Protein AF-A0A182VBR8-F1 (afdb_monomer_lite)

Foldseek 3Di:
DPPVVVLVVCVVVVVVVVVPDDDDDDDDDDDDVLVLLVVVCCVPNVDDPPPDPVSVDPVCPVVSVVVSPDDPVNDCDPVNVVVVVVCVVVVNDDDPVVVVVVVVVVCVVPPCPVPDDVVNVVVVVVVVVVVVVVVVVVVVVVVVVVVVVVVVVVVVVVVVVVVVVVVVVVVVVVVVVVVVVVVVVVVVVVVVVVVVVVVVVVPPPPPDPPDLVPDDPVVSVVVVVVVVVVVVVVCVVVPVPPDPDDDDDDVVPVVVVVVVVVVVVVVVVVVVVVVVVVVVVVVVVVVVVCVVCVPDDPDDDDPVVVVVVVVVVVVVVVVVVVVVVVVVVVVVVVVVVVVVVVVVVVVVVVVVVVVVVVVVVVVVVVVVVVVVVVVVVVVVVVVVVVVVVVVVVVVVPPCVVVVVVVVVVVVVVVVVVVVVVVVVVVVVLVVVVVVVVVVLVVVVVVPPDDDDDDCVVVSVVVNVVVVVVSVVVVVVD

Sequence (477 aa):
LNQTAVERFWRCTVLLFCTAFNSDSVKSYKMEESSKVLETLKKIGGIDVRHLWIIHDETFREFFDWFTKIDDDNLVTDMLLKNYQELDRNGTVLNDALLEEQLHALNHEFSGILEHTDRDVEALEQQLEQLVEVEEKYEKLLNGAKKTDLALTKELSELERSVRDQEYVLEKVATNSVEMARQLEESQQATQQQISDLQHCYYQRQNPPLFIYQMPIEQFDAKCDQFLKYLELYVKKHFTVKRLDNSKSTDDGDNQQVIDELEGIKMRLDEEELKLLEAKREYAGVMKLVERLQGHSWMPLKVSALKKQCLELRAANEQDLLRMDLLKHELDTLIRQVNELKIESVLYENNRVKLNRAVSRLEYIQRLDASISRELMNAELLWVLMQLDLEKIRDRFDNADEMNGESKRCFRRIDTMRQIERNGALEEAYGDYLAQLYALSAAQDSSAEQRPGEESIRGMKVSLQHFSGLLKRLSQQ

Organism: Anopheles merus (NCBI:txid30066)

Radius of gyration: 90.0 Å; chains: 1; bounding box: 151×119×270 Å

InterPro domains:
  IPR032733 HAUS augmin-like complex subunit 3, N-terminal [PF14932] (53-281)

Secondary structure (DSSP, 8-state):
--HHHHHHHHHHHHHHHTTS-----------SHHHHHHHHHHHHH---GGG-GGGG-GGGHHHHHHHTT--GGGS--HHHHHHHHHHHHTT-S--HHHH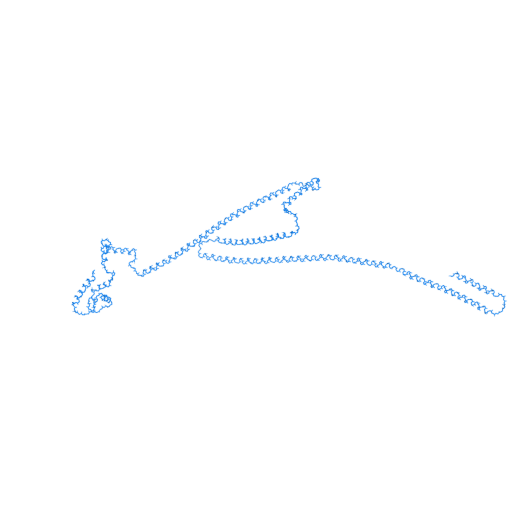HHHHHHHHHHSTTSSS--HHHHHHHHHHHHHHHHHHHHHHHHHHHHHHHHHHHHHHHHHHHHHHHHHHHHHHHHHHHHHHHHHHHHHHHHHHHHHHHHHHHHHHS-----S-GGGS-HHHHHHHHHHHHHHHHHHHHHHS------S--S-HHHHHHHHHHHHHHHHHHHHHHHHHHHHHHHHHHHHHHHHHHHHT-------HHHHHHHHHHHHHHHHHHHHHHHHHHHHHHHHHHHHHHHHHHHHHHHHHHHHHHHHHHHHHHHHHHHHHHHHHHHHHHHHHHHHHHHHHHHHHH--THHHHHHHHHHHHHHHHHHHHHHHHHHHHHHHHHHHHHHHHHHHHHHT---S--SSTHHHHHHHHHHHHHHHHHHHT--

Structure (mmCIF, N/CA/C/O backbone):
data_AF-A0A182VBR8-F1
#
_entry.id   AF-A0A182VBR8-F1
#
loop_
_atom_site.group_PDB
_atom_site.id
_atom_site.type_symbol
_atom_site.label_atom_id
_atom_site.label_alt_id
_atom_site.label_comp_id
_atom_site.label_asym_id
_atom_site.label_entity_id
_atom_site.label_seq_id
_atom_site.pdbx_PDB_ins_code
_atom_site.Cartn_x
_atom_site.Cartn_y
_atom_site.Cartn_z
_atom_site.occupancy
_atom_site.B_iso_or_equiv
_atom_site.auth_seq_id
_atom_site.auth_comp_id
_atom_site.auth_asym_id
_atom_site.auth_atom_id
_atom_site.pdbx_PDB_model_num
ATOM 1 N N . LEU A 1 1 ? -34.792 -31.269 105.518 1.00 43.78 1 LEU A N 1
ATOM 2 C CA . LEU A 1 1 ? -34.987 -32.341 106.538 1.00 43.78 1 LEU A CA 1
ATOM 3 C C . LEU A 1 1 ? -33.765 -33.255 106.500 1.00 43.78 1 LEU A C 1
ATOM 5 O O . LEU A 1 1 ? -33.497 -33.809 105.446 1.00 43.78 1 LEU A O 1
ATOM 9 N N . ASN A 1 2 ? -33.005 -33.384 107.598 1.00 36.84 2 ASN A N 1
ATOM 10 C CA . ASN A 1 2 ? -31.802 -34.232 107.647 1.00 36.84 2 ASN A CA 1
ATOM 11 C C . ASN A 1 2 ? -32.118 -35.661 107.167 1.00 36.84 2 ASN A C 1
ATOM 13 O O . ASN A 1 2 ? -32.970 -36.328 107.755 1.00 36.84 2 ASN A O 1
ATOM 17 N N . GLN A 1 3 ? -31.410 -36.133 106.137 1.00 42.81 3 GLN A N 1
ATOM 18 C CA . GLN A 1 3 ? -31.583 -37.453 105.506 1.00 42.81 3 GLN A CA 1
ATOM 19 C C . GLN A 1 3 ? -31.549 -38.594 106.545 1.00 42.81 3 GLN A C 1
ATOM 21 O O . GLN A 1 3 ? -32.375 -39.503 106.530 1.00 42.81 3 GLN A O 1
ATOM 26 N N . THR A 1 4 ? -30.699 -38.454 107.564 1.00 47.97 4 THR A N 1
ATOM 27 C CA . THR A 1 4 ? -30.569 -39.382 108.699 1.00 47.97 4 THR A CA 1
ATOM 28 C C . THR A 1 4 ? -31.751 -39.371 109.675 1.00 47.97 4 THR A C 1
ATOM 30 O O . THR A 1 4 ? -31.989 -40.367 110.360 1.00 47.97 4 THR A O 1
ATOM 33 N N . ALA A 1 5 ? -32.504 -38.273 109.766 1.00 44.56 5 ALA A N 1
ATOM 34 C CA . ALA A 1 5 ? -33.707 -38.190 110.596 1.00 44.56 5 ALA A CA 1
ATOM 35 C C . ALA A 1 5 ? -34.912 -38.831 109.893 1.00 44.56 5 ALA A C 1
ATOM 37 O O . ALA A 1 5 ? -35.689 -39.532 110.540 1.00 44.56 5 ALA A O 1
ATOM 38 N N . VAL A 1 6 ? -35.021 -38.657 108.572 1.00 49.00 6 VAL A N 1
ATOM 39 C CA . VAL A 1 6 ? -36.077 -39.271 107.752 1.00 49.00 6 VAL A CA 1
ATOM 40 C C . VAL A 1 6 ? -35.871 -40.784 107.644 1.00 49.00 6 VAL A C 1
ATOM 42 O O . VAL A 1 6 ? -36.819 -41.529 107.873 1.00 49.00 6 VAL A O 1
ATOM 45 N N . GLU A 1 7 ? -34.637 -41.258 107.431 1.00 47.22 7 GLU A N 1
ATOM 46 C CA . GLU A 1 7 ? -34.319 -42.696 107.441 1.00 47.22 7 GLU A CA 1
ATOM 47 C C . GLU A 1 7 ? -34.615 -43.365 108.790 1.00 47.22 7 GLU A C 1
ATOM 49 O O . GLU A 1 7 ? -35.136 -44.482 108.835 1.00 47.22 7 GLU A O 1
ATOM 54 N N . ARG A 1 8 ? -34.302 -42.698 109.911 1.00 48.69 8 ARG A N 1
ATOM 55 C CA . ARG A 1 8 ? -34.595 -43.228 111.255 1.00 48.69 8 ARG A CA 1
ATOM 56 C C . ARG A 1 8 ? -36.089 -43.237 111.554 1.00 48.69 8 ARG A C 1
ATOM 58 O O . ARG A 1 8 ? -36.576 -44.212 112.123 1.00 48.69 8 ARG A O 1
ATOM 65 N N . PHE A 1 9 ? -36.812 -42.192 111.154 1.00 49.38 9 PHE A N 1
ATOM 66 C CA . PHE A 1 9 ? -38.264 -42.129 111.298 1.00 49.38 9 PHE A CA 1
ATOM 67 C C . PHE A 1 9 ? -38.941 -43.229 110.469 1.00 49.38 9 PHE A C 1
ATOM 69 O O . PHE A 1 9 ? -39.766 -43.970 110.998 1.00 49.38 9 PHE A O 1
ATOM 76 N N . TRP A 1 10 ? -38.527 -43.431 109.215 1.00 53.09 10 TRP A N 1
ATOM 77 C CA . TRP A 1 10 ? -39.068 -44.491 108.361 1.00 53.09 10 TRP A CA 1
ATOM 78 C C . TRP A 1 10 ? -38.715 -45.902 108.845 1.00 53.09 10 TRP A C 1
ATOM 80 O O . TRP A 1 10 ? -39.605 -46.748 108.901 1.00 53.09 10 TRP A O 1
ATOM 90 N N . ARG A 1 11 ? -37.476 -46.166 109.293 1.00 52.91 11 ARG A N 1
ATOM 91 C CA . ARG A 1 11 ? -37.121 -47.478 109.872 1.00 52.91 11 ARG A CA 1
ATOM 92 C C . ARG A 1 11 ? -37.975 -47.821 111.090 1.00 52.91 11 ARG A C 1
ATOM 94 O O . ARG A 1 11 ? -38.463 -48.943 111.172 1.00 52.91 11 ARG A O 1
ATOM 101 N N . CYS A 1 12 ? -38.195 -46.875 112.003 1.00 45.00 12 CYS A N 1
ATOM 102 C CA . CYS A 1 12 ? -39.027 -47.115 113.184 1.00 45.00 12 CYS A CA 1
ATOM 103 C C . CYS A 1 12 ? -40.513 -47.286 112.831 1.00 45.00 12 CYS A C 1
ATOM 105 O O . CYS A 1 12 ? -41.178 -48.143 113.408 1.00 45.00 12 CYS A O 1
ATOM 107 N N . THR A 1 13 ? -41.028 -46.515 111.870 1.00 49.72 13 THR A N 1
ATOM 108 C CA . THR A 1 13 ? -42.465 -46.497 111.543 1.00 49.72 13 THR A CA 1
ATOM 109 C C . THR A 1 13 ? -42.870 -47.696 110.681 1.00 49.72 13 THR A C 1
ATOM 111 O O . THR A 1 13 ? -43.905 -48.308 110.929 1.00 49.72 13 THR A O 1
ATOM 114 N N . VAL A 1 14 ? -42.019 -48.116 109.737 1.00 51.00 14 VAL A N 1
ATOM 115 C CA . VAL A 1 14 ? -42.256 -49.313 108.908 1.00 51.00 14 VAL A CA 1
ATOM 116 C C . VAL A 1 14 ? -42.095 -50.602 109.704 1.00 51.00 14 VAL A C 1
ATOM 118 O O . VAL A 1 14 ? -42.903 -51.509 109.542 1.00 51.00 14 VAL A O 1
ATOM 121 N N . LEU A 1 15 ? -41.115 -50.693 110.613 1.00 47.09 15 LEU A N 1
ATOM 122 C CA . LEU A 1 15 ? -40.978 -51.875 111.477 1.00 47.09 15 LEU A CA 1
ATOM 123 C C . LEU A 1 15 ? -42.168 -52.037 112.439 1.00 47.09 15 LEU A C 1
ATOM 125 O O . LEU A 1 15 ? -42.588 -53.166 112.696 1.00 47.09 15 LEU A O 1
ATOM 129 N N . LEU A 1 16 ? -42.743 -50.932 112.931 1.00 43.53 16 LEU A N 1
ATOM 130 C CA . LEU A 1 16 ? -43.951 -50.960 113.764 1.00 43.53 16 LEU A CA 1
ATOM 131 C C . LEU A 1 16 ? -45.199 -51.384 112.975 1.00 43.53 16 LEU A C 1
ATOM 133 O O . LEU A 1 16 ? -46.015 -52.132 113.504 1.00 43.53 16 LEU A O 1
ATOM 137 N N . PHE A 1 17 ? -45.329 -50.977 111.709 1.00 42.78 17 PHE A N 1
ATOM 138 C CA . PHE A 1 17 ? -46.476 -51.350 110.874 1.00 42.78 17 PHE A CA 1
ATOM 139 C C . PHE A 1 17 ? -46.387 -52.769 110.292 1.00 42.78 17 PHE A C 1
ATOM 141 O O . PHE A 1 17 ? -47.413 -53.425 110.155 1.00 42.78 17 PHE A O 1
ATOM 148 N N . CYS A 1 18 ? -45.187 -53.293 110.019 1.00 41.94 18 CYS A N 1
ATOM 149 C CA . CYS A 1 18 ? -45.008 -54.643 109.464 1.00 41.94 18 CYS A CA 1
ATOM 150 C C . CYS A 1 18 ? -45.258 -55.791 110.466 1.00 41.94 18 CYS A C 1
ATOM 152 O O . CYS A 1 18 ? -45.319 -56.945 110.053 1.00 41.94 18 CYS A O 1
ATOM 154 N N . THR A 1 19 ? -45.385 -55.515 111.772 1.00 42.78 19 THR A N 1
ATOM 155 C CA . THR A 1 19 ? -45.652 -56.551 112.797 1.00 42.78 19 THR A CA 1
ATOM 156 C C . THR A 1 19 ? -47.131 -56.692 113.168 1.00 42.78 19 THR A C 1
ATOM 158 O O . THR A 1 19 ? -47.499 -57.649 113.851 1.00 42.78 19 THR A O 1
ATOM 161 N N . ALA A 1 20 ? -47.995 -55.796 112.688 1.00 37.91 20 ALA A N 1
ATOM 162 C CA . ALA A 1 20 ? -49.435 -55.879 112.880 1.00 37.91 20 ALA A CA 1
ATOM 163 C C . ALA A 1 20 ? -50.097 -56.387 111.590 1.00 37.91 20 ALA A C 1
ATOM 165 O O . ALA A 1 20 ? -49.935 -55.782 110.539 1.00 37.91 20 ALA A O 1
ATOM 166 N N . PHE A 1 21 ? -50.875 -57.466 111.706 1.00 38.47 21 PHE A N 1
ATOM 167 C CA . PHE A 1 21 ? -51.677 -58.115 110.656 1.00 38.47 21 PHE A CA 1
ATOM 168 C C . PHE A 1 21 ? -50.953 -59.095 109.718 1.00 38.47 21 PHE A C 1
ATOM 170 O O . PHE A 1 21 ? -50.686 -58.836 108.551 1.00 38.47 21 PHE A O 1
ATOM 177 N N . ASN A 1 22 ? -50.779 -60.316 110.232 1.00 34.44 22 ASN A N 1
ATOM 178 C CA . ASN A 1 22 ? -50.854 -61.533 109.424 1.00 34.44 22 ASN A CA 1
ATOM 179 C C . ASN A 1 22 ? -52.336 -61.899 109.232 1.00 34.44 22 ASN A C 1
ATOM 181 O O . ASN A 1 22 ? -52.982 -62.295 110.201 1.00 34.44 22 ASN A O 1
ATOM 185 N N . SER A 1 23 ? -52.883 -61.781 108.022 1.00 30.36 23 SER A N 1
ATOM 186 C CA . SER A 1 23 ? -53.766 -62.803 107.425 1.00 30.36 23 SER A CA 1
ATOM 187 C C . SER A 1 23 ? -54.314 -62.378 106.059 1.00 30.36 23 SER A C 1
ATOM 189 O O . SER A 1 23 ? -54.875 -61.303 105.890 1.00 30.36 23 SER A O 1
ATOM 191 N N . ASP A 1 24 ? -54.180 -63.335 105.147 1.00 29.06 24 ASP A N 1
ATOM 192 C CA . ASP A 1 24 ? -55.030 -63.653 104.007 1.00 29.06 24 ASP A CA 1
ATOM 193 C C . ASP A 1 24 ? -55.019 -62.821 102.714 1.00 29.06 24 ASP A C 1
ATOM 195 O O . ASP A 1 24 ? -54.746 -61.632 102.623 1.00 29.06 24 ASP A O 1
ATOM 199 N N . SER A 1 25 ? -55.228 -63.611 101.665 1.00 33.25 25 SER A N 1
ATOM 200 C CA . SER A 1 25 ? -54.757 -63.512 100.285 1.00 33.25 25 SER A CA 1
ATOM 201 C C . SER A 1 25 ? -55.745 -62.862 99.308 1.00 33.25 25 SER A C 1
ATOM 203 O O . SER A 1 25 ? -56.926 -62.779 99.633 1.00 33.25 25 SER A O 1
ATOM 205 N N . VAL A 1 26 ? -55.272 -62.658 98.054 1.00 32.94 26 VAL A N 1
ATOM 206 C CA . VAL A 1 26 ? -56.006 -62.476 96.760 1.00 32.94 26 VAL A CA 1
ATOM 207 C C . VAL A 1 26 ? -56.045 -60.997 96.292 1.00 32.94 26 VAL A C 1
ATOM 209 O O . VAL A 1 26 ? -56.401 -60.144 97.081 1.00 32.94 26 VAL A O 1
ATOM 212 N N . LYS A 1 27 ? -55.726 -60.556 95.054 1.00 31.98 27 LYS A N 1
ATOM 213 C CA . LYS A 1 27 ? -55.495 -61.151 93.711 1.00 31.98 27 LYS A CA 1
ATOM 214 C C . LYS A 1 27 ? -54.604 -60.211 92.864 1.00 31.98 27 LYS A C 1
ATOM 216 O O . LYS A 1 27 ? -54.658 -58.999 93.014 1.00 31.98 27 LYS A O 1
ATOM 221 N N . SER A 1 28 ? -53.862 -60.799 91.926 1.00 38.50 28 SER A N 1
ATOM 222 C CA . SER A 1 28 ? -52.978 -60.160 90.936 1.00 38.50 28 SER A CA 1
ATOM 223 C C . SER A 1 28 ? -53.739 -59.483 89.788 1.00 38.50 28 SER A C 1
ATOM 225 O O . SER A 1 28 ? -54.545 -60.165 89.161 1.00 38.50 28 SER A O 1
ATOM 227 N N . TYR A 1 29 ? -53.441 -58.206 89.491 1.00 33.88 29 TYR A N 1
ATOM 228 C CA . TYR A 1 29 ? -53.506 -57.588 88.151 1.00 33.88 29 TYR A CA 1
ATOM 229 C C . TYR A 1 29 ? -52.626 -56.314 88.066 1.00 33.88 29 TYR A C 1
ATOM 231 O O . TYR A 1 29 ? -52.591 -55.525 89.004 1.00 33.88 29 TYR A O 1
ATOM 239 N N . LYS A 1 30 ? -51.989 -56.120 86.893 1.00 35.75 30 LYS A N 1
ATOM 240 C CA . LYS A 1 30 ? -51.108 -55.015 86.416 1.00 35.75 30 LYS A CA 1
ATOM 241 C C . LYS A 1 30 ? -49.667 -54.987 86.966 1.00 35.75 30 LYS A C 1
ATOM 243 O O . LYS A 1 30 ? -49.408 -54.442 88.029 1.00 35.75 30 LYS A O 1
ATOM 248 N N . MET A 1 31 ? -48.722 -55.538 86.190 1.00 39.28 31 MET A N 1
ATOM 249 C CA . MET A 1 31 ? -47.345 -55.843 86.621 1.00 39.28 31 MET A CA 1
ATOM 250 C C . MET A 1 31 ? -46.215 -55.049 85.916 1.00 39.28 31 MET A C 1
ATOM 252 O O . MET A 1 31 ? -45.052 -55.357 86.149 1.00 39.28 31 MET A O 1
ATOM 256 N N . GLU A 1 32 ? -46.501 -54.038 85.083 1.00 43.09 32 GLU A N 1
ATOM 257 C CA . GLU A 1 32 ? -45.444 -53.287 84.358 1.00 43.09 32 GLU A CA 1
ATOM 258 C C . GLU A 1 32 ? -45.068 -51.937 84.998 1.00 43.09 32 GLU A C 1
ATOM 260 O O . GLU A 1 32 ? -43.883 -51.669 85.189 1.00 43.09 32 GLU A O 1
ATOM 265 N N . GLU A 1 33 ? -46.028 -51.112 85.432 1.00 43.72 33 GLU A N 1
ATOM 266 C CA . GLU A 1 33 ? -45.730 -49.837 86.124 1.00 43.72 33 GLU A CA 1
ATOM 267 C C . GLU A 1 33 ? -45.175 -50.050 87.539 1.00 43.72 33 GLU A C 1
ATOM 269 O O . GLU A 1 33 ? -44.292 -49.318 87.989 1.00 43.72 33 GLU A O 1
ATOM 274 N N . SER A 1 34 ? -45.604 -51.122 88.218 1.00 49.78 34 SER A N 1
ATOM 275 C CA . SER A 1 34 ? -45.108 -51.448 89.557 1.00 49.78 34 SER A CA 1
ATOM 276 C C . SER A 1 34 ? -43.624 -51.820 89.551 1.00 49.78 34 SER A C 1
ATOM 278 O O . SER A 1 34 ? -42.972 -51.681 90.578 1.00 49.78 34 SER A O 1
ATOM 280 N N . SER A 1 35 ? -43.065 -52.268 88.417 1.00 49.75 35 SER A N 1
ATOM 281 C CA . SER A 1 35 ? -41.669 -52.712 88.320 1.00 49.75 35 SER A CA 1
ATOM 282 C C . SER A 1 35 ? -40.670 -51.569 88.519 1.00 49.75 35 SER A C 1
ATOM 284 O O . SER A 1 35 ? -39.648 -51.770 89.172 1.00 49.75 35 SER A O 1
ATOM 286 N N . LYS A 1 36 ? -40.962 -50.365 88.003 1.00 54.62 36 LYS A N 1
ATOM 287 C CA . LYS A 1 36 ? -40.077 -49.195 88.164 1.00 54.62 36 LYS A CA 1
ATOM 288 C C . LYS A 1 36 ? -40.075 -48.689 89.604 1.00 54.62 36 LYS A C 1
ATOM 290 O O . LYS A 1 36 ? -39.008 -48.462 90.160 1.00 54.62 36 LYS A O 1
ATOM 295 N N . VAL A 1 37 ? -41.259 -48.612 90.217 1.00 53.00 37 VAL A N 1
ATOM 296 C CA . VAL A 1 37 ? -41.452 -48.258 91.636 1.00 53.00 37 VAL A CA 1
ATOM 297 C C . VAL A 1 37 ? -40.771 -49.280 92.561 1.00 53.00 37 VAL A C 1
ATOM 299 O O . VAL A 1 37 ? -40.139 -48.918 93.555 1.00 53.00 37 VAL A O 1
ATOM 302 N N . LEU A 1 38 ? -40.844 -50.572 92.213 1.00 54.44 38 LEU A N 1
ATOM 303 C CA . LEU A 1 38 ? -40.177 -51.657 92.938 1.00 54.44 38 LEU A CA 1
ATOM 304 C C . LEU A 1 38 ? -38.646 -51.554 92.878 1.00 54.44 38 LEU A C 1
ATOM 306 O O . LEU A 1 38 ? -37.994 -51.849 93.879 1.00 54.44 38 LEU A O 1
ATOM 310 N N . GLU A 1 39 ? -38.059 -51.145 91.750 1.00 55.59 39 GLU A N 1
ATOM 311 C CA . GLU A 1 39 ? -36.604 -50.990 91.622 1.00 55.59 39 GLU A CA 1
ATOM 312 C C . GLU A 1 39 ? -36.054 -49.784 92.395 1.00 55.59 39 GLU A C 1
ATOM 314 O O . GLU A 1 39 ? -35.004 -49.905 93.037 1.00 55.59 39 GLU A O 1
ATOM 319 N N . THR A 1 40 ? -36.757 -48.646 92.401 1.00 53.88 40 THR A N 1
ATOM 320 C CA . THR A 1 40 ? -36.364 -47.460 93.185 1.00 53.88 40 THR A CA 1
ATOM 321 C C . THR A 1 40 ? -36.460 -47.708 94.692 1.00 53.88 40 THR A C 1
ATOM 323 O O . THR A 1 40 ? -35.516 -47.395 95.418 1.00 53.88 40 THR A O 1
ATOM 326 N N . LEU A 1 41 ? -37.517 -48.371 95.178 1.00 53.25 41 LEU A N 1
ATOM 327 C CA . LEU A 1 41 ? -37.637 -48.764 96.594 1.00 53.25 41 LEU A CA 1
ATOM 328 C C . LEU A 1 41 ? -36.540 -49.746 97.036 1.00 53.25 41 LEU A C 1
ATOM 330 O O . LEU A 1 41 ? -36.023 -49.652 98.154 1.00 53.25 41 LEU A O 1
ATOM 334 N N . LYS A 1 42 ? -36.136 -50.662 96.147 1.00 55.62 42 LYS A N 1
ATOM 335 C CA . LYS A 1 42 ? -35.041 -51.609 96.405 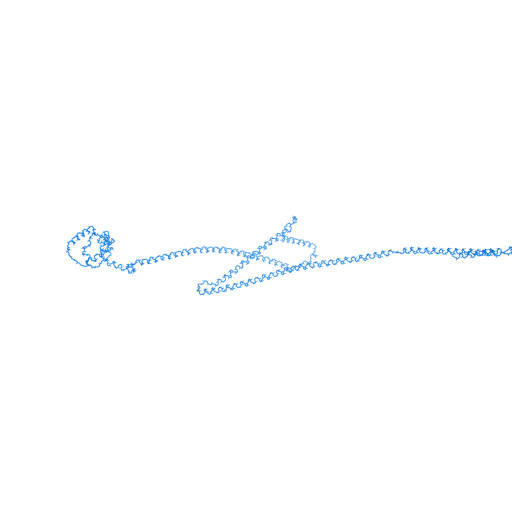1.00 55.62 42 LYS A CA 1
ATOM 336 C C . LYS A 1 42 ? -33.684 -50.907 96.504 1.00 55.62 42 LYS A C 1
ATOM 338 O O . LYS A 1 42 ? -32.876 -51.295 97.345 1.00 55.62 42 LYS A O 1
ATOM 343 N N . LYS A 1 43 ? -33.453 -49.874 95.679 1.00 54.09 43 LYS A N 1
ATOM 344 C CA . LYS A 1 43 ? -32.227 -49.056 95.688 1.00 54.09 43 LYS A CA 1
ATOM 345 C C . LYS A 1 43 ? -32.091 -48.185 96.940 1.00 54.09 43 LYS A C 1
ATOM 347 O O . LYS A 1 43 ? -30.975 -48.021 97.417 1.00 54.09 43 LYS A O 1
ATOM 352 N N . ILE A 1 44 ? -33.193 -47.655 97.472 1.00 49.62 44 ILE A N 1
ATOM 353 C CA . ILE A 1 44 ? -33.160 -46.680 98.577 1.00 49.62 44 ILE A CA 1
ATOM 354 C C . ILE A 1 44 ? -33.207 -47.359 99.960 1.00 49.62 44 ILE A C 1
ATOM 356 O O . ILE A 1 44 ? -32.593 -46.865 100.900 1.00 49.62 44 ILE A O 1
ATOM 360 N N . GLY A 1 45 ? -33.905 -48.494 100.115 1.00 52.22 45 GLY A N 1
ATOM 361 C CA . GLY A 1 45 ? -34.226 -49.033 101.448 1.00 52.22 45 GLY A CA 1
ATOM 362 C C . GLY A 1 45 ? -33.644 -50.397 101.835 1.00 52.22 45 GLY A C 1
ATOM 363 O O . GLY A 1 45 ? -33.633 -50.716 103.023 1.00 52.22 45 GLY A O 1
ATOM 364 N N . GLY A 1 46 ? -33.194 -51.235 100.892 1.00 45.28 46 GLY A N 1
ATOM 365 C CA . GLY A 1 46 ? -32.773 -52.615 101.201 1.00 45.28 46 GLY A CA 1
ATOM 366 C C . GLY A 1 46 ? -33.875 -53.496 101.826 1.00 45.28 46 GLY A C 1
ATOM 367 O O . GLY A 1 46 ? -33.568 -54.442 102.548 1.00 45.28 46 GLY A O 1
ATOM 368 N N . ILE A 1 47 ? -35.152 -53.175 101.591 1.00 54.41 47 ILE A N 1
ATOM 369 C CA . ILE A 1 47 ? -36.318 -53.863 102.170 1.00 54.41 47 ILE A CA 1
ATOM 370 C C . ILE A 1 47 ? -36.771 -54.993 101.227 1.00 54.41 47 ILE A C 1
ATOM 372 O O . ILE A 1 47 ? -36.870 -54.790 100.017 1.00 54.41 47 ILE A O 1
ATOM 376 N N . ASP A 1 48 ? -37.043 -56.189 101.765 1.00 48.22 48 ASP A N 1
ATOM 377 C CA . ASP A 1 48 ? -37.497 -57.354 100.991 1.00 48.22 48 ASP A CA 1
ATOM 378 C C . ASP A 1 48 ? -39.000 -57.244 100.668 1.00 48.22 48 ASP A C 1
ATOM 380 O O . ASP A 1 48 ? -39.868 -57.325 101.538 1.00 48.22 48 ASP A O 1
ATOM 384 N N . VAL A 1 49 ? -39.311 -57.008 99.392 1.00 52.56 49 VAL A N 1
ATOM 385 C CA . VAL A 1 49 ? -40.597 -56.450 98.926 1.00 52.56 49 VAL A CA 1
ATOM 386 C C . VAL A 1 49 ? -41.696 -57.512 98.733 1.00 52.56 49 VAL A C 1
ATOM 388 O O . VAL A 1 49 ? -42.756 -57.232 98.186 1.00 52.56 49 VAL A O 1
ATOM 391 N N . ARG A 1 50 ? -41.491 -58.757 99.181 1.00 51.59 50 ARG A N 1
ATOM 392 C CA . ARG A 1 50 ? -42.442 -59.863 98.927 1.00 51.59 50 ARG A CA 1
ATOM 393 C C . ARG A 1 50 ? -43.702 -59.854 99.807 1.00 51.59 50 ARG A C 1
ATOM 395 O O . ARG A 1 50 ? -44.617 -60.613 99.518 1.00 51.59 50 ARG A O 1
ATOM 402 N N . HIS A 1 51 ? -43.765 -59.010 100.842 1.00 48.22 51 HIS A N 1
ATOM 403 C CA . HIS A 1 51 ? -44.874 -58.989 101.816 1.00 48.22 51 HIS A CA 1
ATOM 404 C C . HIS A 1 51 ? -45.484 -57.592 102.056 1.00 48.22 51 HIS A C 1
ATOM 406 O O . HIS A 1 51 ? -46.240 -57.403 103.005 1.00 48.22 51 HIS A O 1
ATOM 412 N N . LEU A 1 52 ? -45.175 -56.593 101.221 1.00 56.66 52 LEU A N 1
ATOM 413 C CA . LEU A 1 52 ? -45.699 -55.231 101.384 1.00 56.66 52 LEU A CA 1
ATOM 414 C C . LEU A 1 52 ? -47.045 -55.068 100.665 1.00 56.66 52 LEU A C 1
ATOM 416 O O . LEU A 1 52 ? -47.100 -54.756 99.479 1.00 56.66 52 LEU A O 1
ATOM 420 N N . TRP A 1 53 ? -48.137 -55.241 101.413 1.00 55.03 53 TRP A N 1
ATOM 421 C CA . TRP A 1 53 ? -49.513 -55.020 100.941 1.00 55.03 53 TRP A CA 1
ATOM 422 C C . TRP A 1 53 ? -49.777 -53.586 100.436 1.00 55.03 53 TRP A C 1
ATOM 424 O O . TRP A 1 53 ? -50.606 -53.389 99.554 1.00 55.03 53 TRP A O 1
ATOM 434 N N . ILE A 1 54 ? -49.005 -52.606 100.922 1.00 56.03 54 ILE A N 1
ATOM 435 C CA . ILE A 1 54 ? -49.135 -51.166 100.622 1.00 56.03 54 ILE A CA 1
ATOM 436 C C . ILE A 1 54 ? -48.921 -50.832 99.132 1.00 56.03 54 ILE A C 1
ATOM 438 O O . ILE A 1 54 ? -49.439 -49.833 98.651 1.00 56.03 54 ILE A O 1
ATOM 442 N N . ILE A 1 55 ? -48.196 -51.662 98.372 1.00 55.88 55 ILE A N 1
ATOM 443 C CA . ILE A 1 55 ? -47.940 -51.417 96.936 1.00 55.88 55 ILE A CA 1
ATOM 444 C C . ILE A 1 55 ? -49.171 -51.769 96.078 1.00 55.88 55 ILE A C 1
ATOM 446 O O . ILE A 1 55 ? -49.305 -51.307 94.946 1.00 55.88 55 ILE A O 1
ATOM 450 N N . HIS A 1 56 ? -50.078 -52.591 96.611 1.00 54.12 56 HIS A N 1
ATOM 451 C CA . HIS A 1 56 ? -51.283 -53.038 95.912 1.00 54.12 56 HIS A CA 1
ATOM 452 C C . HIS A 1 56 ? -52.535 -52.229 96.276 1.00 54.12 56 HIS A C 1
ATOM 454 O O . HIS A 1 56 ? -53.594 -52.481 95.705 1.00 54.12 56 HIS A O 1
ATOM 460 N N . ASP A 1 57 ? -52.422 -51.266 97.193 1.00 55.84 57 ASP A N 1
ATOM 461 C CA . ASP A 1 57 ? -53.517 -50.383 97.581 1.00 55.84 57 ASP A CA 1
ATOM 462 C C . ASP A 1 57 ? -53.551 -49.149 96.660 1.00 55.84 57 ASP A C 1
ATOM 464 O O . ASP A 1 57 ? -52.563 -48.420 96.532 1.00 55.84 57 ASP A O 1
ATOM 468 N N . GLU A 1 58 ? -54.681 -48.916 95.984 1.00 56.84 58 GLU A N 1
ATOM 469 C CA . GLU A 1 58 ? -54.827 -47.802 95.035 1.00 56.84 58 GLU A CA 1
ATOM 470 C C . GLU A 1 58 ? -54.705 -46.433 95.710 1.00 56.84 58 GLU A C 1
ATOM 472 O O . GLU A 1 58 ? -54.289 -45.472 95.066 1.00 56.84 58 GLU A O 1
ATOM 477 N N . THR A 1 59 ? -54.973 -46.351 97.016 1.00 58.34 59 THR A N 1
ATOM 478 C CA . THR A 1 59 ? -54.860 -45.101 97.783 1.00 58.34 59 THR A CA 1
ATOM 479 C C . THR A 1 59 ? -53.430 -44.561 97.867 1.00 58.34 59 THR A C 1
ATOM 481 O O . THR A 1 59 ? -53.243 -43.359 98.038 1.00 58.34 59 THR A O 1
ATOM 484 N N . PHE A 1 60 ? -52.413 -45.412 97.693 1.00 56.28 60 PHE A N 1
ATOM 485 C CA . PHE A 1 60 ? -51.003 -45.012 97.742 1.00 56.28 60 PHE A CA 1
ATOM 486 C C . PHE A 1 60 ? -50.335 -44.937 96.361 1.00 56.28 60 PHE A C 1
ATOM 488 O O . PHE A 1 60 ? -49.165 -44.560 96.271 1.00 56.28 60 PHE A O 1
ATOM 495 N N . ARG A 1 61 ? -51.055 -45.239 95.271 1.00 60.47 61 ARG A N 1
ATOM 496 C CA . ARG A 1 61 ? -50.508 -45.194 93.902 1.00 60.47 61 ARG A CA 1
ATOM 497 C C . ARG A 1 61 ? -50.062 -43.782 93.511 1.00 60.47 61 ARG A C 1
ATOM 499 O O . ARG A 1 61 ? -48.953 -43.617 93.016 1.00 60.47 61 ARG A O 1
ATOM 506 N N . GLU A 1 62 ? -50.874 -42.772 93.814 1.00 62.72 62 GLU A N 1
ATOM 507 C CA . GLU A 1 62 ? -50.536 -41.364 93.551 1.00 62.72 62 GLU A CA 1
ATOM 508 C C . GLU A 1 62 ? -49.277 -40.923 94.309 1.00 62.72 62 GLU A C 1
ATOM 510 O O . GLU A 1 62 ? -48.449 -40.182 93.778 1.00 62.72 62 GLU A O 1
ATOM 515 N N . PHE A 1 63 ? -49.090 -41.430 95.531 1.00 62.31 63 PHE A N 1
ATOM 516 C CA . PHE A 1 63 ? -47.908 -41.137 96.338 1.00 62.31 63 PHE A CA 1
ATOM 517 C C . PHE A 1 63 ? -46.633 -41.736 95.728 1.00 62.31 63 PHE A C 1
ATOM 519 O O . PHE A 1 63 ? -45.601 -41.067 95.682 1.00 62.31 63 PHE A O 1
ATOM 526 N N . PHE A 1 64 ? -46.691 -42.972 95.225 1.00 62.19 64 PHE A N 1
ATOM 527 C CA . PHE A 1 64 ? -45.535 -43.602 94.583 1.00 62.19 64 PHE A CA 1
ATOM 528 C C . PHE A 1 64 ? -45.227 -43.016 93.200 1.00 62.19 64 PHE A C 1
ATOM 530 O O . PHE A 1 64 ? -44.052 -42.837 92.881 1.00 62.19 64 PHE A O 1
ATOM 537 N N . ASP A 1 65 ? -46.242 -42.637 92.421 1.00 64.19 65 ASP A N 1
ATOM 538 C CA . ASP A 1 65 ? -46.043 -41.916 91.157 1.00 64.19 65 ASP A CA 1
ATOM 539 C C . ASP A 1 65 ? -45.392 -40.546 91.391 1.00 64.19 65 ASP A C 1
ATOM 541 O O . ASP A 1 65 ? -44.462 -40.174 90.672 1.00 64.19 65 ASP A O 1
ATOM 545 N N . TRP A 1 66 ? -45.806 -39.817 92.434 1.00 66.81 66 TRP A N 1
ATOM 546 C CA . TRP A 1 66 ? -45.129 -38.588 92.859 1.00 66.81 66 TRP A CA 1
ATOM 547 C C . TRP A 1 66 ? -43.672 -38.852 93.261 1.00 66.81 66 TRP A C 1
ATOM 549 O O . TRP A 1 66 ? -42.773 -38.142 92.816 1.00 66.81 66 TRP A O 1
ATOM 559 N N . PHE A 1 67 ? -43.415 -39.915 94.028 1.00 58.25 67 PHE A N 1
ATOM 560 C CA . PHE A 1 67 ? -42.072 -40.260 94.497 1.00 58.25 67 PHE A CA 1
ATOM 561 C C . PHE A 1 67 ? -41.103 -40.613 93.356 1.00 58.25 67 PHE A C 1
ATOM 563 O O . PHE A 1 67 ? -39.918 -40.305 93.439 1.00 58.25 67 PHE A O 1
ATOM 570 N N . THR A 1 68 ? -41.587 -41.211 92.261 1.00 60.16 68 THR A N 1
ATOM 571 C CA . THR A 1 68 ? -40.747 -41.498 91.080 1.00 60.16 68 THR A CA 1
ATOM 572 C C . THR A 1 68 ? -40.350 -40.269 90.259 1.00 60.16 68 THR A C 1
ATOM 574 O O . THR A 1 68 ? -39.478 -40.389 89.405 1.00 60.16 68 THR A O 1
ATOM 577 N N . LYS A 1 69 ? -40.959 -39.102 90.508 1.00 59.59 69 LYS A N 1
ATOM 578 C CA . LYS A 1 69 ? -40.655 -37.830 89.825 1.00 59.59 69 LYS A CA 1
ATOM 579 C C . LYS A 1 69 ? -39.685 -36.933 90.611 1.00 59.59 69 LYS A C 1
ATOM 581 O O . LYS A 1 69 ? -39.462 -35.783 90.230 1.00 59.59 69 LYS A O 1
ATOM 586 N N . ILE A 1 70 ? -39.146 -37.426 91.727 1.00 56.44 70 ILE A N 1
ATOM 587 C CA . ILE A 1 70 ? -38.181 -36.702 92.560 1.00 56.44 70 ILE A CA 1
ATOM 588 C C . ILE A 1 70 ? -36.766 -37.101 92.125 1.00 56.44 70 ILE A C 1
ATOM 590 O O . ILE A 1 70 ? -36.285 -38.165 92.510 1.00 56.44 70 ILE A O 1
ATOM 594 N N . ASP A 1 71 ? -36.120 -36.238 91.341 1.00 54.94 71 ASP A N 1
ATOM 595 C CA . ASP A 1 71 ? -34.686 -36.294 91.017 1.00 54.94 71 ASP A CA 1
ATOM 596 C C . ASP A 1 71 ? -33.877 -35.341 91.920 1.00 54.94 71 ASP A C 1
ATOM 598 O O . ASP A 1 71 ? -34.449 -34.474 92.588 1.00 54.94 71 ASP A O 1
ATOM 602 N N . ASP A 1 72 ? -32.545 -35.487 91.943 1.00 54.22 72 ASP A N 1
ATOM 603 C CA . ASP A 1 72 ? -31.632 -34.689 92.785 1.00 54.22 72 ASP A CA 1
ATOM 604 C C . ASP A 1 72 ? -31.765 -33.164 92.557 1.00 54.22 72 ASP A C 1
ATOM 606 O O . ASP A 1 72 ? -31.554 -32.388 93.490 1.00 54.22 72 ASP A O 1
ATOM 610 N N . ASP A 1 73 ? -32.211 -32.738 91.370 1.00 54.72 73 ASP A N 1
ATOM 611 C CA . ASP A 1 73 ? -32.482 -31.333 91.020 1.00 54.72 73 ASP A CA 1
ATOM 612 C C . ASP A 1 73 ? -33.825 -30.800 91.572 1.00 54.72 73 ASP A C 1
ATOM 614 O O . ASP A 1 73 ? -34.018 -29.590 91.684 1.00 54.72 73 ASP A O 1
ATOM 618 N N . ASN A 1 74 ? -34.745 -31.689 91.973 1.00 55.19 74 ASN A N 1
ATOM 619 C CA . ASN A 1 74 ? -36.056 -31.358 92.556 1.00 55.19 74 ASN A CA 1
ATOM 620 C C . ASN A 1 74 ? -36.070 -31.427 94.096 1.00 55.19 74 ASN A C 1
ATOM 622 O O . ASN A 1 74 ? -37.108 -31.205 94.730 1.00 55.19 74 ASN A O 1
ATOM 626 N N . LEU A 1 75 ? -34.933 -31.733 94.726 1.00 58.62 75 LEU A N 1
ATOM 627 C CA . LEU A 1 75 ? -34.787 -31.734 96.179 1.00 58.62 75 LEU A CA 1
ATOM 628 C C . LEU A 1 75 ? -34.391 -30.339 96.668 1.00 58.62 75 LEU A C 1
ATOM 630 O O . LEU A 1 75 ? -33.296 -29.849 96.407 1.00 58.62 75 LEU A O 1
ATOM 634 N N . VAL A 1 76 ? -35.274 -29.700 97.439 1.00 57.66 76 VAL A N 1
ATOM 635 C CA . VAL A 1 76 ? -35.000 -28.372 98.005 1.00 57.66 76 VAL A CA 1
ATOM 636 C C . VAL A 1 76 ? -33.852 -28.460 99.013 1.00 57.66 76 VAL A C 1
ATOM 638 O O . VAL A 1 76 ? -34.021 -28.914 100.148 1.00 57.66 76 VAL A O 1
ATOM 641 N N . THR A 1 77 ? -32.671 -28.008 98.601 1.00 61.38 77 THR A N 1
ATOM 642 C CA . THR A 1 77 ? -31.487 -27.902 99.457 1.00 61.38 77 THR A CA 1
ATOM 643 C C . THR A 1 77 ? -31.655 -26.759 100.463 1.00 61.38 77 THR A C 1
ATOM 645 O O . THR A 1 77 ? -32.235 -25.720 100.148 1.00 61.38 77 THR A O 1
ATOM 648 N N . ASP A 1 78 ? -31.068 -26.875 101.659 1.00 62.06 78 ASP A N 1
ATOM 649 C CA . ASP A 1 78 ? -31.139 -25.823 102.694 1.00 62.06 78 ASP A CA 1
ATOM 650 C C . ASP A 1 78 ? -30.579 -24.458 102.215 1.00 62.06 78 ASP A C 1
ATOM 652 O O . ASP A 1 78 ? -30.963 -23.407 102.727 1.00 62.06 78 ASP A O 1
ATOM 656 N N . MET A 1 79 ? -29.702 -24.461 101.201 1.00 64.19 79 MET A N 1
ATOM 657 C CA . MET A 1 79 ? -29.221 -23.263 100.494 1.00 64.19 79 MET A CA 1
ATOM 658 C C . MET A 1 79 ? -30.311 -22.595 99.639 1.00 64.19 79 MET A C 1
ATOM 660 O O . MET A 1 79 ? -30.486 -21.383 99.718 1.00 64.19 79 MET A O 1
ATOM 664 N N . LEU A 1 80 ? -31.071 -23.373 98.861 1.00 67.50 80 LEU A N 1
ATOM 665 C CA . LEU A 1 80 ? -32.189 -22.877 98.047 1.00 67.50 80 LEU A CA 1
ATOM 666 C C . LEU A 1 80 ? -33.299 -22.303 98.927 1.00 67.50 80 LEU A C 1
ATOM 668 O O . LEU A 1 80 ? -33.856 -21.255 98.618 1.00 67.50 80 LEU A O 1
ATOM 672 N N . LEU A 1 81 ? -33.563 -22.942 100.067 1.00 71.94 81 LEU A N 1
ATOM 673 C CA . LEU A 1 81 ? -34.578 -22.496 101.017 1.00 71.94 81 LEU A CA 1
ATOM 674 C C . LEU A 1 81 ? -34.174 -21.182 101.713 1.00 71.94 81 LEU A C 1
ATOM 676 O O . LEU A 1 81 ? -35.020 -20.312 101.919 1.00 71.94 81 LEU A O 1
ATOM 680 N N . LYS A 1 82 ? -32.879 -20.987 102.005 1.00 71.25 82 LYS A N 1
ATOM 681 C CA . LYS A 1 82 ? -32.349 -19.691 102.466 1.00 71.25 82 LYS A CA 1
ATOM 682 C C . LYS A 1 82 ? -32.443 -18.609 101.393 1.00 71.25 82 LYS A C 1
ATOM 684 O O . LYS A 1 82 ? -32.925 -17.524 101.698 1.00 71.25 82 LYS A O 1
ATOM 689 N N . ASN A 1 83 ? -32.052 -18.910 100.156 1.00 70.00 83 ASN A N 1
ATOM 690 C CA . ASN A 1 83 ? -32.133 -17.956 99.048 1.00 70.00 83 ASN A CA 1
ATOM 691 C C . ASN A 1 83 ? -33.584 -17.544 98.765 1.00 70.00 83 ASN A C 1
ATOM 693 O O . ASN A 1 83 ? -33.861 -16.366 98.574 1.00 70.00 83 ASN A O 1
ATOM 697 N N . TYR A 1 84 ? -34.525 -18.490 98.814 1.00 70.06 84 TYR A N 1
ATOM 698 C CA . TYR A 1 84 ? -35.952 -18.204 98.679 1.00 70.06 84 TYR A CA 1
ATOM 699 C C . TYR A 1 84 ? -36.458 -17.288 99.802 1.00 70.06 84 TYR A C 1
ATOM 701 O O . TYR A 1 84 ? -37.126 -16.296 99.535 1.00 70.06 84 TYR A O 1
ATOM 709 N N . GLN A 1 85 ? -36.082 -17.555 101.058 1.00 70.50 85 GLN A N 1
ATOM 710 C CA . GLN A 1 85 ? -36.443 -16.695 102.194 1.00 70.50 85 GLN A CA 1
ATOM 711 C C . GLN A 1 85 ? -35.810 -15.297 102.121 1.00 70.50 85 GLN A C 1
ATOM 713 O O . GLN A 1 85 ? -36.400 -14.332 102.604 1.00 70.50 85 GLN A O 1
ATOM 718 N N . GLU A 1 86 ? -34.612 -15.166 101.550 1.00 72.44 86 GLU A N 1
ATOM 719 C CA . GLU A 1 86 ? -33.976 -13.868 101.302 1.00 72.44 86 GLU A CA 1
ATOM 720 C C . GLU A 1 86 ? -34.677 -13.096 100.176 1.00 72.44 86 GLU A C 1
ATOM 722 O O . GLU A 1 86 ? -34.920 -11.900 100.324 1.00 72.44 86 GLU A O 1
ATOM 727 N N . LEU A 1 87 ? -35.077 -13.771 99.096 1.00 72.88 87 LEU A N 1
ATOM 728 C CA . LEU A 1 87 ? -35.846 -13.174 97.998 1.00 72.88 87 LEU A CA 1
ATOM 729 C C . LEU A 1 87 ? -37.252 -12.740 98.445 1.00 72.88 87 LEU A C 1
ATOM 731 O O . LEU A 1 87 ? -37.718 -11.668 98.046 1.00 72.88 87 LEU A O 1
ATOM 735 N N . ASP A 1 88 ? -37.898 -13.529 99.308 1.00 73.31 88 ASP A N 1
ATOM 736 C CA . ASP A 1 88 ? -39.209 -13.227 99.896 1.00 73.31 88 ASP A CA 1
ATOM 737 C C . ASP A 1 88 ? -39.121 -12.005 100.826 1.00 73.31 88 ASP A C 1
ATOM 739 O O . ASP A 1 88 ? -39.887 -11.050 100.711 1.00 73.31 88 ASP A O 1
ATOM 743 N N . ARG A 1 89 ? -38.076 -11.939 101.666 1.00 71.38 89 ARG A N 1
ATOM 744 C CA . ARG A 1 89 ? -37.787 -10.755 102.499 1.00 71.38 89 ARG A CA 1
ATOM 745 C C . ARG A 1 89 ? -37.459 -9.505 101.686 1.00 71.38 89 ARG A C 1
ATOM 747 O O . ARG A 1 89 ? -37.774 -8.403 102.131 1.00 71.38 89 ARG A O 1
ATOM 754 N N . ASN A 1 90 ? -36.844 -9.669 100.518 1.00 73.19 90 ASN A N 1
ATOM 755 C CA . ASN A 1 90 ? -36.540 -8.579 99.593 1.00 73.19 90 ASN A CA 1
ATOM 756 C C . ASN A 1 90 ? -37.746 -8.188 98.716 1.00 73.19 90 ASN A C 1
ATOM 758 O O . ASN A 1 90 ? -37.613 -7.291 97.885 1.00 73.19 90 ASN A O 1
ATOM 762 N N . GLY A 1 91 ? -38.908 -8.837 98.881 1.00 64.25 91 GLY A N 1
ATOM 763 C CA . GLY A 1 91 ? -40.132 -8.545 98.126 1.00 64.25 91 GLY A CA 1
ATOM 764 C C . GLY A 1 91 ? -40.016 -8.829 96.625 1.00 64.25 91 GLY A C 1
ATOM 765 O O . GLY A 1 91 ? -40.735 -8.233 95.830 1.00 64.25 91 GLY A O 1
ATOM 766 N N . THR A 1 92 ? -39.079 -9.698 96.238 1.00 65.31 92 THR A N 1
ATOM 767 C CA . THR A 1 92 ? -38.791 -10.046 94.832 1.00 65.31 92 THR A CA 1
ATOM 768 C C . THR A 1 92 ? -39.433 -11.361 94.401 1.00 65.31 92 THR A C 1
ATOM 770 O O . THR A 1 92 ? -39.456 -11.667 93.212 1.00 65.31 92 THR A O 1
ATOM 773 N N . VAL A 1 93 ? -39.988 -12.124 95.347 1.00 66.12 93 VAL A N 1
ATOM 774 C CA . VAL A 1 93 ? -40.803 -13.304 95.051 1.00 66.12 93 VAL A CA 1
ATOM 775 C C . VAL A 1 93 ? -42.193 -12.829 94.643 1.00 66.12 93 VAL A C 1
ATOM 777 O O . VAL A 1 93 ? -42.921 -12.222 95.429 1.00 66.12 93 VAL A O 1
ATOM 780 N N . LEU A 1 94 ? -42.532 -13.059 93.378 1.00 67.25 94 LEU A N 1
ATOM 781 C CA . LEU A 1 94 ? -43.859 -12.779 92.845 1.00 67.25 94 LEU A CA 1
ATOM 782 C C . LEU A 1 94 ? -44.866 -13.739 93.480 1.00 67.25 94 LEU A C 1
ATOM 784 O O . LEU A 1 94 ? -44.590 -14.922 93.648 1.00 67.25 94 LEU A O 1
ATOM 788 N N . ASN A 1 95 ? -46.043 -13.217 93.818 1.00 71.69 95 ASN A N 1
ATOM 789 C CA . ASN A 1 95 ? -47.171 -14.046 94.227 1.00 71.69 95 ASN A CA 1
ATOM 790 C C . ASN A 1 95 ? -47.587 -14.946 93.050 1.00 71.69 95 ASN A C 1
ATOM 792 O O . ASN A 1 95 ? -47.563 -14.474 91.913 1.00 71.69 95 ASN A O 1
ATOM 796 N N . ASP A 1 96 ? -48.014 -16.183 93.308 1.00 69.56 96 ASP A N 1
ATOM 797 C CA . ASP A 1 96 ? -48.293 -17.188 92.266 1.00 69.56 96 ASP A CA 1
ATOM 798 C C . ASP A 1 96 ? -49.239 -16.661 91.170 1.00 69.56 96 ASP A C 1
ATOM 800 O O . ASP A 1 96 ? -49.008 -16.876 89.984 1.00 69.56 96 ASP A O 1
ATOM 804 N N . ALA A 1 97 ? -50.238 -15.856 91.545 1.00 71.56 97 ALA A N 1
ATOM 805 C CA . ALA A 1 97 ? -51.161 -15.227 90.597 1.00 71.56 97 ALA A CA 1
ATOM 806 C C . ALA A 1 97 ? -50.498 -14.179 89.675 1.00 71.56 97 ALA A C 1
ATOM 808 O O . ALA A 1 97 ? -50.861 -14.063 88.509 1.00 71.56 97 ALA A O 1
ATOM 809 N N . LEU A 1 98 ? -49.523 -13.416 90.183 1.00 73.50 98 LEU A N 1
ATOM 810 C CA . LEU A 1 98 ? -48.756 -12.443 89.391 1.00 73.50 98 LEU A CA 1
ATOM 811 C C . LEU A 1 98 ? -47.707 -13.138 88.518 1.00 73.50 98 LEU A C 1
ATOM 813 O O . LEU A 1 98 ? -47.393 -12.655 87.432 1.00 73.50 98 LEU A O 1
ATOM 817 N N . LEU A 1 99 ? -47.166 -14.263 88.987 1.00 74.19 99 LEU A N 1
ATOM 818 C CA . LEU A 1 99 ? -46.245 -15.091 88.220 1.00 74.19 99 LEU A CA 1
ATOM 819 C C . LEU A 1 99 ? -46.954 -15.712 87.013 1.00 74.19 99 LEU A C 1
ATOM 821 O O . LEU A 1 99 ? -46.435 -15.624 85.904 1.00 74.19 99 LEU A O 1
ATOM 825 N N . GLU A 1 100 ? -48.149 -16.276 87.210 1.00 74.81 100 GLU A N 1
ATOM 826 C CA . GLU A 1 100 ? -48.981 -16.789 86.118 1.00 74.81 100 GLU A CA 1
ATOM 827 C C . GLU A 1 100 ? -49.378 -15.685 85.134 1.00 74.81 100 GLU A C 1
ATOM 829 O O . GLU A 1 100 ? -49.312 -15.903 83.927 1.00 74.81 100 GLU A O 1
ATOM 834 N N . GLU A 1 101 ? -49.721 -14.486 85.615 1.00 77.94 101 GLU A N 1
ATOM 835 C CA . GLU A 1 101 ? -50.036 -13.340 84.754 1.00 77.94 101 GLU A CA 1
ATOM 836 C C . GLU A 1 101 ? -48.829 -12.911 83.904 1.00 77.94 101 GLU A C 1
ATOM 838 O O . GLU A 1 101 ? -48.976 -12.669 82.705 1.00 77.94 101 GLU A O 1
ATOM 843 N N . GLN A 1 102 ? -47.620 -12.885 84.477 1.00 76.81 102 GLN A N 1
ATOM 844 C CA . GLN A 1 102 ? -46.398 -12.590 83.723 1.00 76.81 102 GLN A CA 1
ATOM 845 C C . GLN A 1 102 ? -46.006 -13.712 82.759 1.00 76.81 102 GLN A C 1
ATOM 847 O O . GLN A 1 102 ? -45.567 -13.424 81.648 1.00 76.81 102 GLN A O 1
ATOM 852 N N . LEU A 1 103 ? -46.208 -14.977 83.132 1.00 76.25 103 LEU A N 1
ATOM 853 C CA . LEU A 1 103 ? -46.032 -16.126 82.239 1.00 76.25 103 LEU A CA 1
ATOM 854 C C . LEU A 1 103 ? -47.010 -16.068 81.060 1.00 76.25 103 LEU A C 1
ATOM 856 O O . LEU A 1 103 ? -46.618 -16.313 79.919 1.00 76.25 103 LEU A O 1
ATOM 860 N N . HIS A 1 104 ? -48.263 -15.683 81.312 1.00 76.88 104 HIS A N 1
ATOM 861 C CA . HIS A 1 104 ? -49.262 -15.488 80.267 1.00 76.88 104 HIS A CA 1
ATOM 862 C C . HIS A 1 104 ? -48.940 -14.294 79.371 1.00 76.88 104 HIS A C 1
ATOM 864 O O . HIS A 1 104 ? -49.093 -14.398 78.154 1.00 76.88 104 HIS A O 1
ATOM 870 N N . ALA A 1 105 ? -48.473 -13.184 79.947 1.00 78.25 105 ALA A N 1
ATOM 871 C CA . ALA A 1 105 ? -48.016 -12.023 79.193 1.00 78.25 105 ALA A CA 1
ATOM 872 C C . ALA A 1 105 ? -46.820 -12.381 78.297 1.00 78.25 105 ALA A C 1
ATOM 874 O O . ALA A 1 105 ? -46.819 -12.034 77.119 1.00 78.25 105 ALA A O 1
ATOM 875 N N . LEU A 1 106 ? -45.863 -13.156 78.813 1.00 75.81 106 LEU A N 1
ATOM 876 C CA . LEU A 1 106 ? -44.701 -13.624 78.059 1.00 75.81 106 LEU A CA 1
ATOM 877 C C . LEU A 1 106 ? -45.099 -14.576 76.922 1.00 75.81 106 LEU A C 1
ATOM 879 O O . LEU A 1 106 ? -44.600 -14.443 75.810 1.00 75.81 106 LEU A O 1
ATOM 883 N N . ASN A 1 107 ? -46.035 -15.494 77.171 1.00 78.81 107 ASN A N 1
ATOM 884 C CA . ASN A 1 107 ? -46.561 -16.396 76.144 1.00 78.81 107 ASN A CA 1
ATOM 885 C C . ASN A 1 107 ? -47.428 -15.662 75.103 1.00 78.81 107 ASN A C 1
ATOM 887 O O . ASN A 1 107 ? -47.549 -16.105 73.966 1.00 78.81 107 ASN A O 1
ATOM 891 N N . HIS A 1 108 ? -48.040 -14.533 75.468 1.00 75.81 108 HIS A N 1
ATOM 892 C CA . HIS A 1 108 ? -48.759 -13.676 74.526 1.00 75.81 108 HIS A CA 1
ATOM 893 C C . HIS A 1 108 ? -47.796 -12.848 73.662 1.00 75.81 108 HIS A C 1
ATOM 895 O O . HIS A 1 108 ? -48.035 -12.667 72.470 1.00 75.81 108 HIS A O 1
ATOM 901 N N . GLU A 1 109 ? -46.723 -12.318 74.250 1.00 79.12 109 GLU A N 1
ATOM 902 C CA . GLU A 1 109 ? -45.714 -11.525 73.539 1.00 79.12 109 GLU A CA 1
ATOM 903 C C . GLU A 1 109 ? -44.835 -12.403 72.633 1.00 79.12 109 GLU A C 1
ATOM 905 O O . GLU A 1 109 ? -44.516 -12.016 71.509 1.00 79.12 109 GLU A O 1
ATOM 910 N N . PHE A 1 110 ? -44.534 -13.624 73.080 1.00 69.19 110 PHE A N 1
ATOM 911 C CA . PHE A 1 110 ? -43.775 -14.631 72.347 1.00 69.19 110 PHE A CA 1
ATOM 912 C C . PHE A 1 110 ? -44.547 -15.953 72.325 1.00 69.19 110 PHE A C 1
ATOM 914 O O . PHE A 1 110 ? -44.321 -16.856 73.133 1.00 69.19 110 PHE A O 1
ATOM 921 N N . SER A 1 111 ? -45.477 -16.059 71.375 1.00 70.62 111 SER A N 1
ATOM 922 C CA . SER A 1 111 ? -46.317 -17.246 71.195 1.00 70.62 111 SER A CA 1
ATOM 923 C C . SER A 1 111 ? -45.477 -18.511 71.010 1.00 70.62 111 SER A C 1
ATOM 925 O O . SER A 1 111 ? -44.711 -18.598 70.049 1.00 70.62 111 SER A O 1
ATOM 927 N N . GLY A 1 112 ? -45.658 -19.497 71.894 1.00 66.75 112 GLY A N 1
ATOM 928 C CA . GLY A 1 112 ? -45.026 -20.816 71.774 1.00 66.75 112 GLY A CA 1
ATOM 929 C C . GLY A 1 112 ? -43.632 -20.930 72.400 1.00 66.75 112 GLY A C 1
ATOM 930 O O . GLY A 1 112 ? -42.999 -21.970 72.265 1.00 66.75 112 GLY A O 1
ATOM 931 N N . ILE A 1 113 ? -43.152 -19.912 73.126 1.00 67.44 113 ILE A N 1
ATOM 932 C CA . ILE A 1 113 ? -41.824 -19.951 73.769 1.00 67.44 113 ILE A CA 1
ATOM 933 C C . ILE A 1 113 ? -41.725 -21.012 74.884 1.00 67.44 113 ILE A C 1
ATOM 935 O O . ILE A 1 113 ? -40.670 -21.603 75.113 1.00 67.44 113 ILE A O 1
ATOM 939 N N . LEU A 1 114 ? -42.846 -21.286 75.555 1.00 66.38 114 LEU A N 1
ATOM 940 C CA . LEU A 1 114 ? -42.953 -22.266 76.643 1.00 66.38 114 LEU A CA 1
ATOM 941 C C . LEU A 1 114 ? -43.255 -23.687 76.141 1.00 66.38 114 LEU A C 1
ATOM 943 O O . LEU A 1 114 ? -43.062 -24.646 76.880 1.00 66.38 114 LEU A O 1
ATOM 947 N N . GLU A 1 115 ? -43.713 -23.819 74.894 1.00 69.19 115 GLU A N 1
ATOM 948 C CA . GLU A 1 115 ? -44.132 -25.076 74.259 1.00 69.19 115 GLU A CA 1
ATOM 949 C C . GLU A 1 115 ? -43.203 -25.426 73.085 1.00 69.19 115 GLU A C 1
ATOM 951 O O . GLU A 1 115 ? -43.658 -25.811 72.010 1.00 69.19 115 GLU A O 1
ATOM 956 N N . HIS A 1 116 ? -41.892 -25.258 73.259 1.00 65.94 116 HIS A N 1
ATOM 957 C CA . HIS A 1 116 ? -40.928 -25.646 72.233 1.00 65.94 116 HIS A CA 1
ATOM 958 C C . HIS A 1 116 ? -40.652 -27.150 72.304 1.00 65.94 116 HIS A C 1
ATOM 960 O O . HIS A 1 116 ? -40.491 -27.723 73.384 1.00 65.94 116 HIS A O 1
ATOM 966 N N . THR A 1 117 ? -40.582 -27.799 71.143 1.00 73.81 117 THR A N 1
ATOM 967 C CA . THR A 1 117 ? -40.032 -29.152 71.034 1.00 73.81 117 THR A CA 1
ATOM 968 C C . THR A 1 117 ? -38.581 -29.080 70.567 1.00 73.81 117 THR A C 1
ATOM 970 O O . THR A 1 117 ? -38.211 -28.160 69.840 1.00 73.81 117 THR A O 1
ATOM 973 N N . ASP A 1 118 ? -37.754 -30.067 70.921 1.00 76.56 118 ASP A N 1
ATOM 974 C CA . ASP A 1 118 ? -36.345 -30.119 70.482 1.00 76.56 118 ASP A CA 1
ATOM 975 C C . ASP A 1 118 ? -36.200 -30.016 68.948 1.00 76.56 118 ASP A C 1
ATOM 977 O O . ASP A 1 118 ? -35.230 -29.466 68.436 1.00 76.56 118 ASP A O 1
ATOM 981 N N . ARG A 1 119 ? -37.218 -30.458 68.194 1.00 76.38 119 ARG A N 1
ATOM 982 C CA . ARG A 1 119 ? -37.270 -30.343 66.726 1.00 76.38 119 ARG A CA 1
ATOM 983 C C . ARG A 1 119 ? -37.421 -28.909 66.224 1.00 76.38 119 ARG A C 1
ATOM 985 O O . ARG A 1 119 ? -36.929 -28.598 65.142 1.00 76.38 119 ARG A O 1
ATOM 992 N N . ASP A 1 120 ? -38.114 -28.054 66.970 1.00 78.50 120 ASP A N 1
ATOM 993 C CA . ASP A 1 120 ? -38.277 -26.643 66.610 1.00 78.50 120 ASP A CA 1
ATOM 994 C C . ASP A 1 120 ? -36.961 -25.884 66.825 1.00 78.50 120 ASP A C 1
ATOM 996 O O . ASP A 1 120 ? -36.609 -25.011 66.030 1.00 78.50 120 ASP A O 1
ATOM 1000 N N . VAL A 1 121 ? -36.196 -26.279 67.849 1.00 81.88 121 VAL A N 1
ATOM 1001 C CA . VAL A 1 121 ? -34.847 -25.763 68.116 1.00 81.88 121 VAL A CA 1
ATOM 1002 C C . VAL A 1 121 ? -33.884 -26.181 67.003 1.00 81.88 121 VAL A C 1
ATOM 1004 O O . VAL A 1 121 ? -33.248 -25.313 66.410 1.00 81.88 121 VAL A O 1
ATOM 1007 N N . GLU A 1 122 ? -33.854 -27.464 66.625 1.00 84.69 122 GLU A N 1
ATOM 1008 C CA . GLU A 1 122 ? -33.036 -27.958 65.501 1.00 84.69 122 GLU A CA 1
ATOM 1009 C C . GLU A 1 122 ? -33.379 -27.252 64.172 1.00 84.69 122 GLU A C 1
ATOM 1011 O O . GLU A 1 122 ? -32.494 -26.910 63.385 1.00 84.69 122 GLU A O 1
ATOM 1016 N N . ALA A 1 123 ? -34.666 -26.988 63.910 1.00 85.25 123 ALA A N 1
ATOM 1017 C CA . ALA A 1 123 ? -35.097 -26.281 62.704 1.00 85.25 123 ALA A CA 1
ATOM 1018 C C . ALA A 1 123 ? -34.631 -24.814 62.685 1.00 85.25 123 ALA A C 1
ATOM 1020 O O . ALA A 1 123 ? -34.225 -24.310 61.633 1.00 85.25 123 ALA A O 1
ATOM 1021 N N . LEU A 1 124 ? -34.671 -24.130 63.832 1.00 86.38 124 LEU A N 1
ATOM 1022 C CA . LEU A 1 124 ? -34.174 -22.761 63.974 1.00 86.38 124 LEU A CA 1
ATOM 1023 C C . LEU A 1 124 ? -32.646 -22.693 63.876 1.00 86.38 124 LEU A C 1
ATOM 1025 O O . LEU A 1 124 ? -32.129 -21.781 63.233 1.00 86.38 124 LEU A O 1
ATOM 1029 N N . GLU A 1 125 ? -31.925 -23.667 64.431 1.00 87.50 125 GLU A N 1
ATOM 1030 C CA . GLU A 1 125 ? -30.471 -23.789 64.266 1.00 87.50 125 GLU A CA 1
ATOM 1031 C C . GLU A 1 125 ? -30.093 -23.967 62.791 1.00 87.50 125 GLU A C 1
ATOM 1033 O O . GLU A 1 125 ? -29.205 -23.280 62.286 1.00 87.50 125 GLU A O 1
ATOM 1038 N N . GLN A 1 126 ? -30.829 -24.806 62.057 1.00 90.31 126 GLN A N 1
ATOM 1039 C CA . GLN A 1 126 ? -30.594 -25.006 60.629 1.00 90.31 126 GLN A CA 1
ATOM 1040 C C . GLN A 1 126 ? -30.910 -23.749 59.798 1.00 90.31 126 GLN A C 1
ATOM 1042 O O . GLN A 1 126 ? -30.213 -23.452 58.825 1.00 90.31 126 GLN A O 1
ATOM 1047 N N . GLN A 1 127 ? -31.941 -22.981 60.171 1.00 91.62 127 GLN A N 1
ATOM 1048 C CA . GLN A 1 127 ? -32.230 -21.680 59.553 1.00 91.62 127 GLN A CA 1
ATOM 1049 C C . GLN A 1 127 ? -31.147 -20.641 59.864 1.00 91.62 127 GLN A C 1
ATOM 1051 O O . GLN A 1 127 ? -30.778 -19.863 58.982 1.00 91.62 127 GLN A O 1
ATOM 1056 N N . LEU A 1 128 ? -30.617 -20.641 61.089 1.00 91.88 128 LEU A N 1
ATOM 1057 C CA . LEU A 1 128 ? -29.517 -19.772 61.493 1.00 91.88 128 LEU A CA 1
ATOM 1058 C C . LEU A 1 128 ? -28.257 -20.077 60.672 1.00 91.88 128 LEU A C 1
ATOM 1060 O O . LEU A 1 128 ? -27.640 -19.160 60.139 1.00 91.88 128 LEU A O 1
ATOM 1064 N N . GLU A 1 129 ? -27.914 -21.353 60.495 1.00 92.44 129 GLU A N 1
ATOM 1065 C CA . GLU A 1 129 ? -26.749 -21.770 59.707 1.00 92.44 129 GLU A CA 1
ATOM 1066 C C . GLU A 1 129 ? -26.888 -21.377 58.225 1.00 92.44 129 GLU A C 1
ATOM 1068 O O . GLU A 1 129 ? -25.950 -20.854 57.618 1.00 92.44 129 GLU A O 1
ATOM 1073 N N . GLN A 1 130 ? -28.092 -21.507 57.654 1.00 91.44 130 GLN A N 1
ATOM 1074 C CA . GLN A 1 130 ? -28.383 -21.013 56.303 1.00 91.44 130 GLN A CA 1
ATOM 1075 C C . GLN A 1 130 ? -28.240 -19.490 56.191 1.00 91.44 130 GLN A C 1
ATOM 1077 O O . GLN A 1 130 ? -27.726 -18.996 55.184 1.00 91.44 130 GLN A O 1
ATOM 1082 N N . LEU A 1 131 ? -28.680 -18.736 57.203 1.00 92.75 131 LEU A N 1
ATOM 1083 C CA . LEU A 1 131 ? -28.524 -17.281 57.237 1.00 92.75 131 LEU A CA 1
ATOM 1084 C C . LEU A 1 131 ? -27.050 -16.871 57.318 1.00 92.75 131 LEU A C 1
ATOM 1086 O O . LEU A 1 131 ? -26.645 -15.974 56.580 1.00 92.75 131 LEU A O 1
ATOM 1090 N N . VAL A 1 132 ? -26.243 -17.563 58.126 1.00 94.75 132 VAL A N 1
ATOM 1091 C CA . VAL A 1 132 ? -24.793 -17.327 58.226 1.00 94.75 132 VAL A CA 1
ATOM 1092 C C . VAL A 1 132 ? -24.100 -17.606 56.890 1.00 94.75 132 VAL A C 1
ATOM 1094 O O . VAL A 1 132 ? -23.323 -16.781 56.412 1.00 94.75 132 VAL A O 1
ATOM 1097 N N . GLU A 1 133 ? -24.429 -18.708 56.210 1.00 93.44 133 GLU A N 1
ATOM 1098 C CA . GLU A 1 133 ? -23.883 -18.973 54.874 1.00 93.44 133 GLU A CA 1
ATOM 1099 C C . GLU A 1 133 ? -24.235 -17.876 53.858 1.00 93.44 133 GLU A C 1
ATOM 1101 O O . GLU A 1 133 ? -23.444 -17.555 52.963 1.00 93.44 133 GLU A O 1
ATOM 1106 N N . VAL A 1 134 ? -25.459 -17.352 53.929 1.00 94.00 134 VAL A N 1
ATOM 1107 C CA . VAL A 1 134 ? -25.916 -16.269 53.055 1.00 94.00 134 VAL A CA 1
ATOM 1108 C C . VAL A 1 134 ? -25.160 -14.979 53.374 1.00 94.00 134 VAL A C 1
ATOM 1110 O O . VAL A 1 134 ? -24.708 -14.308 52.445 1.00 94.00 134 VAL A O 1
ATOM 1113 N N . GLU A 1 135 ? -24.952 -14.667 54.652 1.00 93.62 135 GLU A N 1
ATOM 1114 C CA . GLU A 1 135 ? -24.148 -13.528 55.097 1.00 93.62 135 GLU A CA 1
ATOM 1115 C C . GLU A 1 135 ? -22.703 -13.620 54.582 1.00 93.62 135 GLU A C 1
ATOM 1117 O O . GLU A 1 135 ? -22.218 -12.680 53.948 1.00 93.62 135 GLU A O 1
ATOM 1122 N N . GLU A 1 136 ? -22.049 -14.779 54.705 1.00 93.81 136 GLU A N 1
ATOM 1123 C CA . GLU A 1 136 ? -20.700 -14.987 54.164 1.00 93.81 136 GLU A CA 1
ATOM 1124 C C . GLU A 1 136 ? -20.638 -14.815 52.637 1.00 93.81 136 GLU A C 1
ATOM 1126 O O . GLU A 1 136 ? -19.663 -14.284 52.088 1.00 93.81 136 GLU A O 1
ATOM 1131 N N . LYS A 1 137 ? -21.666 -15.282 51.913 1.00 93.38 137 LYS A N 1
ATOM 1132 C CA . LYS A 1 137 ? -21.770 -15.103 50.454 1.00 93.38 137 LYS A CA 1
ATOM 1133 C C . LYS A 1 137 ? -21.905 -13.619 50.102 1.00 93.38 137 LYS A C 1
ATOM 1135 O O . LYS A 1 137 ? -21.240 -13.162 49.167 1.00 93.38 137 LYS A O 1
ATOM 1140 N N . TYR A 1 138 ? -22.701 -12.861 50.857 1.00 93.75 138 TYR A N 1
ATOM 1141 C CA . TYR A 1 138 ? -22.816 -11.412 50.684 1.00 93.75 138 TYR A CA 1
ATOM 1142 C C . TYR A 1 138 ? -21.516 -10.682 51.018 1.00 93.75 138 TYR A C 1
ATOM 1144 O O . TYR A 1 138 ? -21.124 -9.787 50.269 1.00 93.75 138 TYR A O 1
ATOM 1152 N N . GLU A 1 139 ? -20.796 -11.083 52.064 1.00 94.69 139 GLU A N 1
ATOM 1153 C CA . GLU A 1 139 ? -19.516 -10.470 52.420 1.00 94.69 139 GLU A CA 1
ATOM 1154 C C . GLU A 1 139 ? -18.445 -10.725 51.346 1.00 94.69 139 GLU A C 1
ATOM 1156 O O . GLU A 1 139 ? -17.725 -9.808 50.936 1.00 94.69 139 GLU A O 1
ATOM 1161 N N . LYS A 1 140 ? -18.382 -11.948 50.799 1.00 93.12 140 LYS A N 1
ATOM 1162 C CA . LYS A 1 140 ? -17.513 -12.277 49.655 1.00 93.12 140 LYS A CA 1
ATOM 1163 C C . LYS A 1 140 ? -17.857 -11.435 48.429 1.00 93.12 140 LYS A C 1
ATOM 1165 O O . LYS A 1 140 ? -16.944 -10.923 47.776 1.00 93.12 140 LYS A O 1
ATOM 1170 N N . LEU A 1 141 ? -19.145 -11.254 48.134 1.00 94.06 141 LEU A N 1
ATOM 1171 C CA . LEU A 1 141 ? -19.596 -10.415 47.025 1.00 94.06 141 LEU A CA 1
ATOM 1172 C C . LEU A 1 141 ? -19.228 -8.941 47.248 1.00 94.06 141 LEU A C 1
ATOM 1174 O O . LEU A 1 141 ? -18.706 -8.303 46.336 1.00 94.06 141 LEU A O 1
ATOM 1178 N N . LEU A 1 142 ? -19.425 -8.420 48.462 1.00 94.81 142 LEU A N 1
ATOM 1179 C CA . LEU A 1 142 ? -19.074 -7.050 48.836 1.00 94.81 142 LEU A CA 1
ATOM 1180 C C . LEU A 1 142 ? -17.564 -6.807 48.704 1.00 94.81 142 LEU A C 1
ATOM 1182 O O . LEU A 1 142 ? -17.135 -5.794 48.154 1.00 94.81 142 LEU A O 1
ATOM 1186 N N . ASN A 1 143 ? -16.745 -7.752 49.165 1.00 94.12 143 ASN A N 1
ATOM 1187 C CA . ASN A 1 143 ? -15.292 -7.679 49.039 1.00 94.12 143 ASN A CA 1
ATOM 1188 C C . ASN A 1 143 ? -14.835 -7.805 47.578 1.00 94.12 143 ASN A C 1
ATOM 1190 O O . ASN A 1 143 ? -13.883 -7.132 47.177 1.00 94.12 143 ASN A O 1
ATOM 1194 N N . GLY A 1 144 ? -15.523 -8.615 46.769 1.00 94.06 144 GLY A N 1
ATOM 1195 C CA . GLY A 1 144 ? -15.335 -8.666 45.319 1.00 94.06 144 GLY A CA 1
ATOM 1196 C C . GLY A 1 144 ? -15.626 -7.317 44.661 1.00 94.06 144 GLY A C 1
ATOM 1197 O O . GLY A 1 144 ? -14.768 -6.790 43.958 1.00 94.06 144 GLY A O 1
ATOM 1198 N N . ALA A 1 145 ? -16.777 -6.718 44.976 1.00 91.94 145 ALA A N 1
ATOM 1199 C CA . ALA A 1 145 ? -17.192 -5.415 44.464 1.00 91.94 145 ALA A CA 1
ATOM 1200 C C . ALA A 1 145 ? -16.209 -4.296 44.850 1.00 91.94 145 ALA A C 1
ATOM 1202 O O . ALA A 1 145 ? -15.818 -3.501 44.000 1.00 91.94 145 ALA A O 1
ATOM 1203 N N . LYS A 1 146 ? -15.727 -4.271 46.101 1.00 94.31 146 LYS A N 1
ATOM 1204 C CA . LYS A 1 146 ? -14.699 -3.312 46.552 1.00 94.31 146 LYS A CA 1
ATOM 1205 C C . LYS A 1 146 ? -13.381 -3.466 45.789 1.00 94.31 146 LYS A C 1
ATOM 1207 O O . LYS A 1 146 ? -12.746 -2.473 45.448 1.00 94.31 146 LYS A O 1
ATOM 1212 N N . LYS A 1 147 ? -12.952 -4.702 45.508 1.00 94.19 147 LYS A N 1
ATOM 1213 C CA . LYS A 1 147 ? -11.734 -4.954 44.717 1.00 94.19 147 LYS A CA 1
ATOM 1214 C C . LYS A 1 147 ? -11.895 -4.497 43.270 1.00 94.19 147 LYS A C 1
ATOM 1216 O O . LYS A 1 147 ? -10.970 -3.893 42.735 1.00 94.19 147 LYS A O 1
ATOM 1221 N N . THR A 1 148 ? -13.044 -4.769 42.651 1.00 92.81 148 THR A N 1
ATOM 1222 C CA . THR A 1 148 ? -13.320 -4.303 41.286 1.00 92.81 148 THR A CA 1
ATOM 1223 C C . THR A 1 148 ? -13.433 -2.786 41.222 1.00 92.81 148 THR A C 1
ATOM 1225 O O . THR A 1 148 ? -12.903 -2.194 40.295 1.00 92.81 148 THR A O 1
ATOM 1228 N N . ASP A 1 149 ? -14.039 -2.150 42.225 1.00 94.81 149 ASP A N 1
ATOM 1229 C CA . ASP A 1 149 ? -14.152 -0.691 42.317 1.00 94.81 149 ASP A CA 1
ATOM 1230 C C . ASP A 1 149 ? -12.773 -0.018 42.423 1.00 94.81 149 ASP A C 1
ATOM 1232 O O . ASP A 1 149 ? -12.461 0.902 41.668 1.00 94.81 149 ASP A O 1
ATOM 1236 N N . LEU A 1 150 ? -11.883 -0.553 43.268 1.00 94.12 150 LEU A N 1
ATOM 1237 C CA . LEU A 1 150 ? -10.491 -0.095 43.358 1.00 94.12 150 LEU A CA 1
ATOM 1238 C C . LEU A 1 150 ? -9.720 -0.282 42.042 1.00 94.12 150 LEU A C 1
ATOM 1240 O O . LEU A 1 150 ? -8.951 0.599 41.655 1.00 94.12 150 LEU A O 1
ATOM 1244 N N . ALA A 1 151 ? -9.909 -1.413 41.355 1.00 93.69 151 ALA A N 1
ATOM 1245 C CA . ALA A 1 151 ? -9.264 -1.677 40.070 1.00 93.69 151 ALA A CA 1
ATOM 1246 C C . ALA A 1 151 ? -9.751 -0.705 38.984 1.00 93.69 151 ALA A C 1
ATOM 1248 O O . ALA A 1 151 ? -8.931 -0.071 38.325 1.00 93.69 151 ALA A O 1
ATOM 1249 N N . LEU A 1 152 ? -11.069 -0.519 38.870 1.00 92.56 152 LEU A N 1
ATOM 1250 C CA . LEU A 1 152 ? -11.674 0.416 37.923 1.00 92.56 152 LEU A CA 1
ATOM 1251 C C . LEU A 1 152 ? -11.256 1.857 38.213 1.00 92.56 152 LEU A C 1
ATOM 1253 O O . LEU A 1 152 ? -10.901 2.582 37.293 1.00 92.56 152 LEU A O 1
ATOM 1257 N N . THR A 1 153 ? -11.216 2.265 39.482 1.00 94.88 153 THR A N 1
ATOM 1258 C CA . THR A 1 153 ? -10.755 3.607 39.872 1.00 94.88 153 THR A CA 1
ATOM 1259 C C . THR A 1 153 ? -9.301 3.837 39.457 1.00 94.88 153 THR A C 1
ATOM 1261 O O . THR A 1 153 ? -8.944 4.917 38.983 1.00 94.88 153 THR A O 1
ATOM 1264 N N . LYS A 1 154 ? -8.448 2.813 39.591 1.00 95.38 154 LYS A N 1
ATOM 1265 C CA . LYS A 1 154 ? -7.057 2.883 39.139 1.00 95.38 154 LYS A CA 1
ATOM 1266 C C . LYS A 1 154 ? -6.972 3.028 37.618 1.00 95.38 154 LYS A C 1
ATOM 1268 O O . LYS A 1 154 ? -6.290 3.941 37.156 1.00 95.38 154 LYS A O 1
ATOM 1273 N N . GLU A 1 155 ? -7.678 2.191 36.861 1.00 94.44 155 GLU A N 1
ATOM 1274 C CA . GLU A 1 155 ? -7.723 2.273 35.393 1.00 94.44 155 GLU A CA 1
ATOM 1275 C C . GLU A 1 155 ? -8.241 3.637 34.918 1.00 94.44 155 GLU A C 1
ATOM 1277 O O . GLU A 1 155 ? -7.655 4.248 34.026 1.00 94.44 155 GLU A O 1
ATOM 1282 N N . LEU A 1 156 ? -9.275 4.168 35.574 1.00 93.62 156 LEU A N 1
ATOM 1283 C CA . LEU A 1 156 ? -9.840 5.484 35.278 1.00 93.62 156 LEU A CA 1
ATOM 1284 C C . LEU A 1 156 ? -8.799 6.590 35.516 1.00 93.62 156 LEU A C 1
ATOM 1286 O O . LEU A 1 156 ? -8.591 7.436 34.650 1.00 93.62 156 LEU A O 1
ATOM 1290 N N . SER A 1 157 ? -8.051 6.525 36.623 1.00 94.19 157 SER A N 1
ATOM 1291 C CA . SER A 1 157 ? -6.980 7.489 36.919 1.00 94.19 157 SER A CA 1
ATOM 1292 C C . SER A 1 157 ? -5.804 7.434 35.930 1.00 94.19 157 SER A C 1
ATOM 1294 O O . SER A 1 157 ? -5.170 8.454 35.645 1.00 94.19 157 SER A O 1
ATOM 1296 N N . GLU A 1 158 ? -5.490 6.250 35.395 1.00 94.88 158 GLU A N 1
ATOM 1297 C CA . GLU A 1 158 ? -4.461 6.070 34.368 1.00 94.88 158 GLU A CA 1
ATOM 1298 C C . GLU A 1 158 ? -4.934 6.622 33.022 1.00 94.88 158 GLU A C 1
ATOM 1300 O O . GLU A 1 158 ? -4.178 7.331 32.351 1.00 94.88 158 GLU A O 1
ATOM 1305 N N . LEU A 1 159 ? -6.199 6.383 32.673 1.00 92.62 159 LEU A N 1
ATOM 1306 C CA . LEU A 1 159 ? -6.813 6.916 31.464 1.00 92.62 159 LEU A CA 1
ATOM 1307 C C . LEU A 1 159 ? -6.888 8.450 31.504 1.00 92.62 159 LEU A C 1
ATOM 1309 O O . LEU A 1 159 ? -6.485 9.102 30.547 1.00 92.62 159 LEU A O 1
ATOM 1313 N N . GLU A 1 160 ? -7.298 9.043 32.628 1.00 93.94 160 GLU A N 1
ATOM 1314 C CA . GLU A 1 160 ? -7.299 10.501 32.832 1.00 93.94 160 GLU A CA 1
ATOM 1315 C C . GLU A 1 160 ? -5.901 11.123 32.722 1.00 93.94 160 GLU A C 1
ATOM 1317 O O . GLU A 1 160 ? -5.751 12.271 32.293 1.00 93.94 160 GLU A O 1
ATOM 1322 N N . ARG A 1 161 ? -4.853 10.396 33.128 1.00 93.75 161 ARG A N 1
ATOM 1323 C CA . ARG A 1 161 ? -3.469 10.840 32.920 1.00 93.75 161 ARG A CA 1
ATOM 1324 C C . ARG A 1 161 ? -3.109 10.795 31.435 1.00 93.75 161 ARG A C 1
ATOM 1326 O O . ARG A 1 161 ? -2.621 11.789 30.912 1.00 93.75 161 ARG A O 1
ATOM 1333 N N . SER A 1 162 ? -3.425 9.691 30.756 1.00 93.62 162 SER A N 1
ATOM 1334 C CA . SER A 1 162 ? -3.174 9.537 29.319 1.00 93.62 162 SER A CA 1
ATOM 1335 C C . SER A 1 162 ? -3.895 10.595 28.482 1.00 93.62 162 SER A C 1
ATOM 1337 O O . SER A 1 162 ? -3.324 11.089 27.513 1.00 93.62 162 SER A O 1
ATOM 1339 N N . VAL A 1 163 ? -5.134 10.947 28.834 1.00 93.44 163 VAL A N 1
ATOM 1340 C CA . VAL A 1 163 ? -5.893 12.000 28.144 1.00 93.44 163 VAL A CA 1
ATOM 1341 C C . VAL A 1 163 ? -5.188 13.346 28.293 1.00 93.44 163 VAL A C 1
ATOM 1343 O O . VAL A 1 163 ? -4.943 14.006 27.289 1.00 93.44 163 VAL A O 1
ATOM 1346 N N . ARG A 1 164 ? -4.767 13.715 29.509 1.00 93.00 164 ARG A N 1
ATOM 1347 C CA . ARG A 1 164 ? -4.031 14.970 29.744 1.00 93.00 164 ARG A CA 1
ATOM 1348 C C . ARG A 1 164 ? -2.708 15.040 28.981 1.00 93.00 164 ARG A C 1
ATOM 1350 O O . ARG A 1 164 ? -2.378 16.083 28.421 1.00 93.00 164 ARG A O 1
ATOM 1357 N N . ASP A 1 165 ? -1.965 13.937 28.924 1.00 93.38 165 ASP A N 1
ATOM 1358 C CA . ASP A 1 165 ? -0.711 13.876 28.166 1.00 93.38 165 ASP A CA 1
ATOM 1359 C C . ASP A 1 165 ? -0.960 14.059 26.658 1.00 93.38 165 ASP A C 1
ATOM 1361 O O . ASP A 1 165 ? -0.218 14.772 25.977 1.00 93.38 165 ASP A O 1
ATOM 1365 N N . GLN A 1 166 ? -2.032 13.461 26.128 1.00 90.69 166 GLN A N 1
ATOM 1366 C CA . GLN A 1 166 ? -2.430 13.626 24.728 1.00 90.69 166 GLN A CA 1
ATOM 1367 C C . GLN A 1 166 ? -2.922 15.044 24.421 1.00 90.69 166 GLN A C 1
ATOM 1369 O O . GLN A 1 166 ? -2.552 15.591 23.384 1.00 90.69 166 GLN A O 1
ATOM 1374 N N . GLU A 1 167 ? -3.701 15.661 25.312 1.00 92.75 167 GLU A N 1
ATOM 1375 C CA . GLU A 1 167 ? -4.137 17.058 25.187 1.00 92.75 167 GLU A CA 1
ATOM 1376 C C . GLU A 1 167 ? -2.940 18.012 25.110 1.00 92.75 167 GLU A C 1
ATOM 1378 O O . GLU A 1 167 ? -2.893 18.871 24.230 1.00 92.75 167 GLU A O 1
ATOM 1383 N N . TYR A 1 168 ? -1.920 17.804 25.949 1.00 93.94 168 TYR A N 1
ATOM 1384 C CA . TYR A 1 168 ? -0.684 18.588 25.905 1.00 93.94 168 TYR A CA 1
ATOM 1385 C C . TYR A 1 168 ? 0.063 18.437 24.568 1.00 93.94 168 TYR A C 1
ATOM 1387 O O . TYR A 1 168 ? 0.551 19.413 23.991 1.00 93.94 168 TYR A O 1
ATOM 1395 N N . VAL A 1 169 ? 0.147 17.212 24.038 1.00 94.31 169 VAL A N 1
ATOM 1396 C CA . VAL A 1 169 ? 0.765 16.962 22.726 1.00 94.31 169 VAL A CA 1
ATOM 1397 C C . VAL A 1 169 ? -0.044 17.619 21.608 1.00 94.31 169 VAL A C 1
ATOM 1399 O O . VAL A 1 169 ? 0.547 18.235 20.719 1.00 94.31 169 VAL A O 1
ATOM 1402 N N . LEU A 1 170 ? -1.375 17.535 21.657 1.00 90.88 170 LEU A N 1
ATOM 1403 C CA . LEU A 1 170 ? -2.263 18.181 20.692 1.00 90.88 170 LEU A CA 1
ATOM 1404 C C . LEU A 1 170 ? -2.094 19.701 20.699 1.00 90.88 170 LEU A C 1
ATOM 1406 O O . LEU A 1 170 ? -1.961 20.291 19.630 1.00 90.88 170 LEU A O 1
ATOM 1410 N N . GLU A 1 171 ? -2.024 20.331 21.872 1.00 93.81 171 GLU A N 1
ATOM 1411 C CA . GLU A 1 171 ? -1.788 21.773 21.995 1.00 93.81 171 GLU A CA 1
ATOM 1412 C C . GLU A 1 171 ? -0.433 22.176 21.389 1.00 93.81 171 GLU A C 1
ATOM 1414 O O . GLU A 1 171 ? -0.326 23.146 20.629 1.00 93.81 171 GLU A O 1
ATOM 1419 N N . LYS A 1 172 ? 0.611 21.377 21.629 1.00 93.44 172 LYS A N 1
ATOM 1420 C CA . LYS A 1 172 ? 1.933 21.599 21.031 1.00 93.44 172 LYS A CA 1
ATOM 1421 C C . LYS A 1 172 ? 1.923 21.447 19.504 1.00 93.44 172 LYS A C 1
ATOM 1423 O O . LYS A 1 172 ? 2.562 22.218 18.794 1.00 93.44 172 LYS A O 1
ATOM 1428 N N . VAL A 1 173 ? 1.207 20.459 18.973 1.00 91.56 173 VAL A N 1
ATOM 1429 C CA . VAL A 1 173 ? 1.077 20.273 17.519 1.00 91.56 173 VAL A CA 1
ATOM 1430 C C . VAL A 1 173 ? 0.254 21.401 16.899 1.00 91.56 173 VAL A C 1
ATOM 1432 O O . VAL A 1 173 ? 0.641 21.930 15.859 1.00 91.56 173 VAL A O 1
ATOM 1435 N N . ALA A 1 174 ? -0.830 21.822 17.553 1.00 90.94 174 ALA A N 1
ATOM 1436 C CA . ALA A 1 174 ? -1.659 22.933 17.106 1.00 90.94 174 ALA A CA 1
ATOM 1437 C C . ALA A 1 174 ? -0.848 24.234 17.032 1.00 90.94 174 ALA A C 1
ATOM 1439 O O . ALA A 1 174 ? -0.836 24.887 15.989 1.00 90.94 174 ALA A O 1
ATOM 1440 N N . THR A 1 175 ? -0.090 24.566 18.079 1.00 92.94 175 THR A N 1
ATOM 1441 C CA . THR A 1 175 ? 0.783 25.754 18.083 1.00 92.94 175 THR A CA 1
ATOM 1442 C C . THR A 1 175 ? 1.852 25.692 16.989 1.00 92.94 175 THR A C 1
ATOM 1444 O O . THR A 1 175 ? 2.014 26.659 16.246 1.00 92.94 175 THR A O 1
ATOM 1447 N N . ASN A 1 176 ? 2.501 24.540 16.790 1.00 91.69 176 ASN A N 1
ATOM 1448 C CA . ASN A 1 176 ? 3.447 24.351 15.685 1.00 91.69 176 ASN A CA 1
ATOM 1449 C C . ASN A 1 176 ? 2.795 24.511 14.303 1.00 91.69 176 ASN A C 1
ATOM 1451 O O . ASN A 1 176 ? 3.400 25.091 13.404 1.00 91.69 176 ASN A O 1
ATOM 1455 N N . SER A 1 177 ? 1.573 24.008 14.119 1.00 84.81 177 SER A N 1
ATOM 1456 C CA . SER A 1 177 ? 0.857 24.117 12.843 1.00 84.81 177 SER A CA 1
ATOM 1457 C C . SER A 1 177 ? 0.491 25.564 12.509 1.00 84.81 177 SER A C 1
ATOM 1459 O O . SER A 1 177 ? 0.635 25.980 11.361 1.00 84.81 177 SER A O 1
ATOM 1461 N N . VAL A 1 178 ? 0.101 26.351 13.518 1.00 91.75 178 VAL A N 1
ATOM 1462 C CA . VAL A 1 178 ? -0.172 27.785 13.372 1.00 91.75 178 VAL A CA 1
ATOM 1463 C C . VAL A 1 178 ? 1.110 28.542 13.026 1.00 91.75 178 VAL A C 1
ATOM 1465 O O . VAL A 1 178 ? 1.097 29.372 12.121 1.00 91.75 178 VAL A O 1
ATOM 1468 N N . GLU A 1 179 ? 2.231 28.225 13.679 1.00 93.00 179 GLU A N 1
ATOM 1469 C CA . GLU A 1 179 ? 3.522 28.852 13.369 1.00 93.00 179 GLU A CA 1
ATOM 1470 C C . GLU A 1 179 ? 3.985 28.519 11.940 1.00 93.00 179 GLU A C 1
ATOM 1472 O O . GLU A 1 179 ? 4.424 29.409 11.213 1.00 93.00 179 GLU A O 1
ATOM 1477 N N . MET A 1 180 ? 3.833 27.265 11.493 1.00 90.69 180 MET A N 1
ATOM 1478 C CA . MET A 1 180 ? 4.140 26.882 10.108 1.00 90.69 180 MET A CA 1
ATOM 1479 C C . MET A 1 180 ? 3.229 27.584 9.098 1.00 90.69 180 MET A C 1
ATOM 1481 O O . MET A 1 180 ? 3.714 28.041 8.065 1.00 90.69 180 MET A O 1
ATOM 1485 N N . ALA A 1 181 ? 1.929 27.698 9.385 1.00 88.81 181 ALA A N 1
ATOM 1486 C CA . ALA A 1 181 ? 0.999 28.431 8.530 1.00 88.81 181 ALA A CA 1
ATOM 1487 C C . ALA A 1 181 ? 1.414 29.905 8.405 1.00 88.81 181 ALA A C 1
ATOM 1489 O O . ALA A 1 181 ? 1.492 30.425 7.294 1.00 88.81 181 ALA A O 1
ATOM 1490 N N . ARG A 1 182 ? 1.793 30.541 9.522 1.00 92.81 182 ARG A N 1
ATOM 1491 C CA . ARG A 1 182 ? 2.299 31.921 9.552 1.00 92.81 182 ARG A CA 1
ATOM 1492 C C . ARG A 1 182 ? 3.562 32.086 8.703 1.00 92.81 182 ARG A C 1
ATOM 1494 O O . ARG A 1 182 ? 3.648 33.012 7.903 1.00 92.81 182 ARG A O 1
ATOM 1501 N N . GLN A 1 183 ? 4.524 31.172 8.828 1.00 91.31 183 GLN A N 1
ATOM 1502 C CA . GLN A 1 183 ? 5.750 31.188 8.016 1.00 91.31 183 GLN A CA 1
ATOM 1503 C C . GLN A 1 183 ? 5.457 31.020 6.518 1.00 91.31 183 GLN A C 1
ATOM 1505 O O . GLN A 1 183 ? 6.113 31.636 5.675 1.00 91.31 183 GLN A O 1
ATOM 1510 N N . LEU A 1 184 ? 4.465 30.197 6.176 1.00 90.69 184 LEU A N 1
ATOM 1511 C CA . LEU A 1 184 ? 4.057 29.976 4.794 1.00 90.69 184 LEU A CA 1
ATOM 1512 C C . LEU A 1 184 ? 3.351 31.207 4.207 1.00 90.69 184 LEU A C 1
ATOM 1514 O O . LEU A 1 184 ? 3.648 31.582 3.073 1.00 90.69 184 LEU A O 1
ATOM 1518 N N . GLU A 1 185 ? 2.499 31.880 4.983 1.00 90.38 185 GLU A N 1
ATOM 1519 C CA . GLU A 1 185 ? 1.884 33.160 4.605 1.00 90.38 185 GLU A CA 1
ATOM 1520 C C . GLU A 1 185 ? 2.938 34.254 4.382 1.00 90.38 185 GLU A C 1
ATOM 1522 O O . GLU A 1 185 ? 2.901 34.942 3.360 1.00 90.38 185 GLU A O 1
ATOM 1527 N N . GLU A 1 186 ? 3.928 34.377 5.273 1.00 92.69 186 GLU A N 1
ATOM 1528 C CA . GLU A 1 186 ? 5.045 35.320 5.113 1.00 92.69 186 GLU A CA 1
ATOM 1529 C C . GLU A 1 186 ? 5.859 35.030 3.842 1.00 92.69 186 GLU A C 1
ATOM 1531 O O . GLU A 1 186 ? 6.193 35.944 3.082 1.00 92.69 186 GLU A O 1
ATOM 1536 N N . SER A 1 187 ? 6.144 33.753 3.569 1.00 90.12 187 SER A N 1
ATOM 1537 C CA . SER A 1 187 ? 6.851 33.328 2.356 1.00 90.12 187 SER A CA 1
ATOM 1538 C C . SER A 1 187 ? 6.046 33.625 1.087 1.00 90.12 187 SER A C 1
ATOM 1540 O O . SER A 1 187 ? 6.590 34.137 0.100 1.00 90.12 187 SER A O 1
ATOM 1542 N N . GLN A 1 188 ? 4.738 33.363 1.114 1.00 89.38 188 GLN A N 1
ATOM 1543 C CA . GLN A 1 188 ? 3.834 33.666 0.010 1.00 89.38 188 GLN A CA 1
ATOM 1544 C C . GLN A 1 188 ? 3.763 35.173 -0.242 1.00 89.38 188 GLN A C 1
ATOM 1546 O O . GLN A 1 188 ? 3.876 35.599 -1.392 1.00 89.38 188 GLN A O 1
ATOM 1551 N N . GLN A 1 189 ? 3.635 35.983 0.811 1.00 90.69 189 GLN A N 1
ATOM 1552 C CA . GLN A 1 189 ? 3.597 37.438 0.703 1.00 90.69 189 GLN A CA 1
ATOM 1553 C C . GLN A 1 189 ? 4.906 37.990 0.125 1.00 90.69 189 GLN A C 1
ATOM 1555 O O . GLN A 1 189 ? 4.869 38.809 -0.794 1.00 90.69 189 GLN A O 1
ATOM 1560 N N . ALA A 1 190 ? 6.060 37.495 0.585 1.00 88.25 190 ALA A N 1
ATOM 1561 C CA . ALA A 1 190 ? 7.363 37.872 0.038 1.00 88.25 190 ALA A CA 1
ATOM 1562 C C . ALA A 1 190 ? 7.496 37.493 -1.447 1.00 88.25 190 ALA A C 1
ATOM 1564 O O . ALA A 1 190 ? 7.973 38.289 -2.258 1.00 88.25 190 ALA A O 1
ATOM 1565 N N . THR A 1 191 ? 7.024 36.304 -1.826 1.00 86.75 191 THR A N 1
ATOM 1566 C CA . THR A 1 191 ? 7.021 35.845 -3.223 1.00 86.75 191 THR A CA 1
ATOM 1567 C C . THR A 1 191 ? 6.100 36.709 -4.084 1.00 86.75 191 THR A C 1
ATOM 1569 O O . THR A 1 191 ? 6.472 37.117 -5.182 1.00 86.75 191 THR A O 1
ATOM 1572 N N . GLN A 1 192 ? 4.914 37.054 -3.585 1.00 86.06 192 GLN A N 1
ATOM 1573 C CA . GLN A 1 192 ? 3.968 37.912 -4.292 1.00 86.06 192 GLN A CA 1
ATOM 1574 C C . GLN A 1 192 ? 4.497 39.342 -4.447 1.00 86.06 192 GLN A C 1
ATOM 1576 O O . GLN A 1 192 ? 4.306 39.951 -5.500 1.00 86.06 192 GLN A O 1
ATOM 1581 N N . GLN A 1 193 ? 5.221 39.855 -3.450 1.00 89.38 193 GLN A N 1
ATOM 1582 C CA . GLN A 1 193 ? 5.916 41.135 -3.545 1.00 89.38 193 GLN A CA 1
ATOM 1583 C C . GLN A 1 193 ? 7.018 41.094 -4.613 1.00 89.38 193 GLN A C 1
ATOM 1585 O O . GLN A 1 193 ? 7.059 41.975 -5.464 1.00 89.38 193 GLN A O 1
ATOM 1590 N N . GLN A 1 194 ? 7.824 40.028 -4.667 1.00 84.31 194 GLN A N 1
ATOM 1591 C CA . GLN A 1 194 ? 8.819 39.840 -5.733 1.00 84.31 194 GLN A CA 1
ATOM 1592 C C . GLN A 1 194 ? 8.180 39.737 -7.126 1.00 84.31 194 GLN A C 1
ATOM 1594 O O . GLN A 1 194 ? 8.706 40.294 -8.089 1.00 84.31 194 GLN A O 1
ATOM 1599 N N . ILE A 1 195 ? 7.036 39.056 -7.250 1.00 79.38 195 ILE A N 1
ATOM 1600 C CA . ILE A 1 195 ? 6.272 38.996 -8.504 1.00 79.38 195 ILE A CA 1
ATOM 1601 C C . ILE A 1 195 ? 5.773 40.390 -8.890 1.00 79.38 195 ILE A C 1
ATOM 1603 O O . ILE A 1 195 ? 5.892 40.768 -10.053 1.00 79.38 195 ILE A O 1
ATOM 1607 N N . SER A 1 196 ? 5.246 41.162 -7.937 1.00 79.31 196 SER A N 1
ATOM 1608 C CA . SER A 1 196 ? 4.807 42.542 -8.164 1.00 79.31 196 SER A CA 1
ATOM 1609 C C . SER A 1 196 ? 5.968 43.437 -8.605 1.00 79.31 196 SER A C 1
ATOM 1611 O O . SER A 1 196 ? 5.823 44.194 -9.562 1.00 79.31 196 SER A O 1
ATOM 1613 N N . ASP A 1 197 ? 7.133 43.320 -7.966 1.00 77.88 197 ASP A N 1
ATOM 1614 C CA . ASP A 1 197 ? 8.337 44.075 -8.325 1.00 77.88 197 ASP A CA 1
ATOM 1615 C C . ASP A 1 197 ? 8.815 43.716 -9.742 1.00 77.88 197 ASP A C 1
ATOM 1617 O O . ASP A 1 197 ? 9.097 44.601 -10.552 1.00 77.88 197 ASP A O 1
ATOM 1621 N N . LEU A 1 198 ? 8.818 42.424 -10.093 1.00 76.25 198 LEU A N 1
ATOM 1622 C CA . LEU A 1 198 ? 9.121 41.958 -11.449 1.00 76.25 198 LEU A CA 1
ATOM 1623 C C . LEU A 1 198 ? 8.105 42.479 -12.468 1.00 76.25 198 LEU A C 1
ATOM 1625 O O . LEU A 1 198 ? 8.494 42.989 -13.516 1.00 76.25 198 LEU A O 1
ATOM 1629 N N . GLN A 1 199 ? 6.808 42.392 -12.171 1.00 72.81 199 GLN A N 1
ATOM 1630 C CA . GLN A 1 199 ? 5.756 42.938 -13.030 1.00 72.81 199 GLN A CA 1
ATOM 1631 C C . GLN A 1 199 ? 5.936 44.444 -13.224 1.00 72.81 199 GLN A C 1
ATOM 1633 O O . GLN A 1 199 ? 5.819 44.927 -14.349 1.00 72.81 199 GLN A O 1
ATOM 1638 N N . HIS A 1 200 ? 6.305 45.185 -12.179 1.00 67.38 200 HIS A N 1
ATOM 1639 C CA . HIS A 1 200 ? 6.604 46.609 -12.285 1.00 67.38 200 HIS A CA 1
ATOM 1640 C C . HIS A 1 200 ? 7.810 46.879 -13.204 1.00 67.38 200 HIS A C 1
ATOM 1642 O O . HIS A 1 200 ? 7.790 47.859 -13.950 1.00 67.38 200 HIS A O 1
ATOM 1648 N N . CYS A 1 201 ? 8.823 46.002 -13.235 1.00 61.47 201 CYS A N 1
ATOM 1649 C CA . CYS A 1 201 ? 9.919 46.077 -14.210 1.00 61.47 201 CYS A CA 1
ATOM 1650 C C . CYS A 1 201 ? 9.466 45.837 -15.663 1.00 61.47 201 CYS A C 1
ATOM 1652 O O . CYS A 1 201 ? 10.065 46.411 -16.571 1.00 61.47 201 CYS A O 1
ATOM 1654 N N . TYR A 1 202 ? 8.425 45.028 -15.889 1.00 55.72 202 TYR A N 1
ATOM 1655 C CA . TYR A 1 202 ? 7.870 44.758 -17.224 1.00 55.72 202 TYR A CA 1
ATOM 1656 C C . TYR A 1 202 ? 6.852 45.812 -17.695 1.00 55.72 202 TYR A C 1
ATOM 1658 O O . TYR A 1 202 ? 6.771 46.085 -18.892 1.00 55.72 202 TYR A O 1
ATOM 1666 N N . TYR A 1 203 ? 6.075 46.410 -16.783 1.00 53.72 203 TYR A N 1
ATOM 1667 C CA . TYR A 1 203 ? 5.080 47.446 -17.105 1.00 53.72 203 TYR A CA 1
ATOM 1668 C C . TYR A 1 203 ? 5.670 48.853 -17.209 1.00 53.72 203 TYR A C 1
ATOM 1670 O O . TYR A 1 203 ? 5.110 49.702 -17.910 1.00 53.72 203 TYR A O 1
ATOM 1678 N N . GLN A 1 204 ? 6.807 49.126 -16.560 1.00 52.06 204 GLN A N 1
ATOM 1679 C CA . GLN A 1 204 ? 7.597 50.292 -16.932 1.00 52.06 204 GLN A CA 1
ATOM 1680 C C . GLN A 1 204 ? 8.029 50.095 -18.380 1.00 52.06 204 GLN A C 1
ATOM 1682 O O . GLN A 1 204 ? 8.714 49.130 -18.704 1.00 52.06 204 GLN A O 1
ATOM 1687 N N . ARG A 1 205 ? 7.610 51.016 -19.254 1.00 45.38 205 ARG A N 1
ATOM 1688 C CA . ARG A 1 205 ? 8.043 51.097 -20.648 1.00 45.38 205 ARG A CA 1
ATOM 1689 C C . ARG A 1 205 ? 9.550 51.353 -20.649 1.00 45.38 205 ARG A C 1
ATOM 1691 O O . ARG A 1 205 ? 9.993 52.490 -20.787 1.00 45.38 205 ARG A O 1
ATOM 1698 N N . GLN A 1 206 ? 10.345 50.309 -20.432 1.00 48.16 206 GLN A N 1
ATOM 1699 C CA . GLN A 1 206 ? 11.752 50.336 -20.756 1.00 48.16 206 GLN A CA 1
ATOM 1700 C C . GLN A 1 206 ? 11.769 50.509 -22.263 1.00 48.16 206 GLN A C 1
ATOM 1702 O O . GLN A 1 206 ? 11.449 49.580 -22.994 1.00 48.16 206 GLN A O 1
ATOM 1707 N N . ASN A 1 207 ? 12.068 51.723 -22.726 1.00 41.50 207 ASN A N 1
ATOM 1708 C CA . ASN A 1 207 ? 12.714 51.857 -24.017 1.00 41.50 207 ASN A CA 1
ATOM 1709 C C . ASN A 1 207 ? 13.989 51.026 -23.878 1.00 41.50 207 ASN A C 1
ATOM 1711 O O . ASN A 1 207 ? 14.903 51.472 -23.174 1.00 41.50 207 ASN A O 1
ATOM 1715 N N . PRO A 1 208 ? 14.054 49.814 -24.453 1.00 48.31 208 PRO A N 1
ATOM 1716 C CA . PRO A 1 208 ? 15.309 49.098 -24.456 1.00 48.31 208 PRO A CA 1
ATOM 1717 C C . PRO A 1 208 ? 16.250 50.003 -25.256 1.00 48.31 208 PRO A C 1
ATOM 1719 O O . PRO A 1 208 ? 15.817 50.538 -26.286 1.00 48.31 208 PRO A O 1
ATOM 1722 N N . PRO A 1 209 ? 17.506 50.230 -24.839 1.00 47.34 209 PRO A N 1
ATOM 1723 C CA . PRO A 1 209 ? 18.482 50.720 -25.791 1.00 47.34 209 PRO A CA 1
ATOM 1724 C C . PRO A 1 209 ? 18.411 49.745 -26.963 1.00 47.34 209 PRO A C 1
ATOM 1726 O O . PRO A 1 209 ? 18.592 48.539 -26.773 1.00 47.34 209 PRO A O 1
ATOM 1729 N N . LEU A 1 210 ? 18.013 50.267 -28.123 1.00 48.88 210 LEU A N 1
ATOM 1730 C CA . LEU A 1 210 ? 18.041 49.590 -29.409 1.00 48.88 210 LEU A CA 1
ATOM 1731 C C . LEU A 1 210 ? 19.436 49.016 -29.565 1.00 48.88 210 LEU A C 1
ATOM 1733 O O . LEU A 1 210 ? 20.336 49.725 -29.974 1.00 48.88 210 LEU A O 1
ATOM 1737 N N . PHE A 1 211 ? 19.578 47.757 -29.176 1.00 53.06 211 PHE A N 1
ATOM 1738 C CA . PHE A 1 211 ? 20.761 46.937 -29.284 1.00 53.06 211 PHE A CA 1
ATOM 1739 C C . PHE A 1 211 ? 22.095 47.546 -28.801 1.00 53.06 211 PHE A C 1
ATOM 1741 O O . PHE A 1 211 ? 22.556 48.614 -29.188 1.00 53.06 211 PHE A O 1
ATOM 1748 N N . ILE A 1 212 ? 22.806 46.763 -28.000 1.00 52.22 212 ILE A N 1
ATOM 1749 C CA . ILE A 1 212 ? 24.089 47.107 -27.373 1.00 52.22 212 ILE A CA 1
ATOM 1750 C C . ILE A 1 212 ? 25.138 47.684 -28.366 1.00 52.22 212 ILE A C 1
ATOM 1752 O O . ILE A 1 212 ? 25.978 48.488 -27.974 1.00 52.22 212 ILE A O 1
ATOM 1756 N N . TYR A 1 213 ? 25.057 47.344 -29.655 1.00 51.91 213 TYR A N 1
ATOM 1757 C CA . TYR A 1 213 ? 25.956 47.797 -30.724 1.00 51.91 213 TYR A CA 1
ATOM 1758 C C . TYR A 1 213 ? 25.707 49.219 -31.271 1.00 51.91 213 TYR A C 1
ATOM 1760 O O . TYR A 1 213 ? 26.451 49.656 -32.146 1.00 51.91 213 TYR A O 1
ATOM 1768 N N . GLN A 1 214 ? 24.688 49.950 -30.799 1.00 53.69 214 GLN A N 1
ATOM 1769 C CA . GLN A 1 214 ? 24.419 51.340 -31.223 1.00 53.69 214 GLN A CA 1
ATOM 1770 C C . GLN A 1 214 ? 24.778 52.402 -30.167 1.00 53.69 214 GLN A C 1
ATOM 1772 O O . GLN A 1 214 ? 24.525 53.587 -30.384 1.00 53.69 214 GLN A O 1
ATOM 1777 N N . MET A 1 215 ? 25.365 52.015 -29.030 1.00 56.84 215 MET A N 1
ATOM 1778 C CA . MET A 1 215 ? 25.790 52.969 -27.997 1.00 56.84 215 MET A CA 1
ATOM 1779 C C . MET A 1 215 ? 27.208 53.508 -28.256 1.00 56.84 215 MET A C 1
ATOM 1781 O O . MET A 1 215 ? 28.040 52.786 -28.807 1.00 56.84 215 MET A O 1
ATOM 1785 N N . PRO A 1 216 ? 27.519 54.750 -27.831 1.00 68.12 216 PRO A N 1
ATOM 1786 C CA . PRO A 1 216 ? 28.894 55.248 -27.801 1.00 68.12 216 PRO A CA 1
ATOM 1787 C C . PRO A 1 216 ? 29.799 54.291 -27.011 1.00 68.12 216 PRO A C 1
ATOM 1789 O O . PRO A 1 216 ? 29.394 53.803 -25.952 1.00 68.12 216 PRO A O 1
ATOM 1792 N N . ILE A 1 217 ? 31.010 54.028 -27.516 1.00 61.22 217 ILE A N 1
ATOM 1793 C CA . ILE A 1 217 ? 31.943 53.026 -26.962 1.00 61.22 217 ILE A CA 1
ATOM 1794 C C . ILE A 1 217 ? 32.189 53.226 -25.460 1.00 61.22 217 ILE A C 1
ATOM 1796 O O . ILE A 1 217 ? 32.200 52.250 -24.714 1.00 61.22 217 ILE A O 1
ATOM 1800 N N . GLU A 1 218 ? 32.268 54.472 -24.980 1.00 63.38 218 GLU A N 1
ATOM 1801 C CA . GLU A 1 218 ? 32.520 54.725 -23.556 1.00 63.38 218 GLU A CA 1
ATOM 1802 C C . GLU A 1 218 ? 31.351 54.284 -22.651 1.00 63.38 218 GLU A C 1
ATOM 1804 O O . GLU A 1 218 ? 31.548 53.941 -21.486 1.00 63.38 218 GLU A O 1
ATOM 1809 N N . GLN A 1 219 ? 30.121 54.271 -23.176 1.00 63.00 219 GLN A N 1
ATOM 1810 C CA . GLN A 1 219 ? 28.933 53.807 -22.450 1.00 63.00 219 GLN A CA 1
ATOM 1811 C C . GLN A 1 219 ? 28.742 52.292 -22.566 1.00 63.00 219 GLN A C 1
ATOM 1813 O O . GLN A 1 219 ? 28.160 51.679 -21.669 1.00 63.00 219 GLN A O 1
ATOM 1818 N N . PHE A 1 220 ? 29.237 51.689 -23.649 1.00 67.50 220 PHE A N 1
ATOM 1819 C CA . PHE A 1 220 ? 29.242 50.243 -23.847 1.00 67.50 220 PHE A CA 1
ATOM 1820 C C . PHE A 1 220 ? 30.140 49.547 -22.819 1.00 67.50 220 PHE A C 1
ATOM 1822 O O . PHE A 1 220 ? 29.666 48.628 -22.150 1.00 67.50 220 PHE A O 1
ATOM 1829 N N . ASP A 1 221 ? 31.368 50.032 -22.616 1.00 67.12 221 ASP A N 1
ATOM 1830 C CA . ASP A 1 221 ? 32.305 49.432 -21.656 1.00 67.12 221 ASP A CA 1
ATOM 1831 C C . ASP A 1 221 ? 31.759 49.517 -20.226 1.00 67.12 221 ASP A C 1
ATOM 1833 O O . ASP A 1 221 ? 31.663 48.510 -19.526 1.00 67.12 221 ASP A O 1
ATOM 1837 N N . ALA A 1 222 ? 31.252 50.688 -19.827 1.00 72.38 222 ALA A N 1
ATOM 1838 C CA . ALA A 1 222 ? 30.659 50.878 -18.505 1.00 72.38 222 ALA A CA 1
ATOM 1839 C C . ALA A 1 222 ? 29.433 49.976 -18.261 1.00 72.38 222 ALA A C 1
ATOM 1841 O O . ALA A 1 222 ? 29.208 49.518 -17.139 1.00 72.38 222 ALA A O 1
ATOM 1842 N N . LYS A 1 223 ? 28.623 49.708 -19.296 1.00 68.12 223 LYS A N 1
ATOM 1843 C CA . LYS A 1 223 ? 27.453 48.822 -19.197 1.00 68.12 223 LYS A CA 1
ATOM 1844 C C . LYS A 1 223 ? 27.826 47.344 -19.231 1.00 68.12 223 LYS A C 1
ATOM 1846 O O . LYS A 1 223 ? 27.188 46.570 -18.519 1.00 68.12 223 LYS A O 1
ATOM 1851 N N . CYS A 1 224 ? 28.861 46.965 -19.976 1.00 71.38 224 CYS A N 1
ATOM 1852 C CA . CYS A 1 224 ? 29.421 45.616 -19.949 1.00 71.38 224 CYS A CA 1
ATOM 1853 C C . CYS A 1 224 ? 30.045 45.304 -18.588 1.00 71.38 224 CYS A C 1
ATOM 1855 O O . CYS A 1 224 ? 29.742 44.260 -18.016 1.00 71.38 224 CYS A O 1
ATOM 1857 N N . ASP A 1 225 ? 30.804 46.237 -18.012 1.00 74.12 225 ASP A N 1
ATOM 1858 C CA . ASP A 1 225 ? 31.357 46.108 -16.662 1.00 74.12 225 ASP A CA 1
ATOM 1859 C C . ASP A 1 225 ? 30.252 45.993 -15.614 1.00 74.12 225 ASP A C 1
ATOM 1861 O O . ASP A 1 225 ? 30.308 45.154 -14.716 1.00 74.12 225 ASP A O 1
ATOM 1865 N N . GLN A 1 226 ? 29.201 46.807 -15.741 1.00 73.50 226 GLN A N 1
ATOM 1866 C CA . GLN A 1 226 ? 28.054 46.757 -14.842 1.00 73.50 226 GLN A CA 1
ATOM 1867 C C . GLN A 1 226 ? 27.308 45.417 -14.957 1.00 73.50 226 GLN A C 1
ATOM 1869 O O . GLN A 1 226 ? 26.950 44.831 -13.935 1.00 73.50 226 GLN A O 1
ATOM 1874 N N . PHE A 1 227 ? 27.125 44.897 -16.175 1.00 71.38 227 PHE A N 1
ATOM 1875 C CA . PHE A 1 227 ? 26.536 43.580 -16.423 1.00 71.38 227 PHE A CA 1
ATOM 1876 C C . PHE A 1 227 ? 27.402 42.450 -15.859 1.00 71.38 227 PHE A C 1
ATOM 1878 O O . PHE A 1 227 ? 26.883 41.590 -15.155 1.00 71.38 227 PHE A O 1
ATOM 1885 N N . LEU A 1 228 ? 28.717 42.480 -16.089 1.00 75.12 228 LEU A N 1
ATOM 1886 C CA . LEU A 1 228 ? 29.664 41.507 -15.542 1.00 75.12 228 LEU A CA 1
ATOM 1887 C C . LEU A 1 228 ? 29.641 41.501 -14.013 1.00 75.12 228 LEU A C 1
ATOM 1889 O O . LEU A 1 228 ? 29.647 40.435 -13.407 1.00 75.12 228 LEU A O 1
ATOM 1893 N N . LYS A 1 229 ? 29.520 42.670 -13.379 1.00 73.38 229 LYS A N 1
ATOM 1894 C CA . LYS A 1 229 ? 29.422 42.794 -11.918 1.00 73.38 229 LYS A CA 1
ATOM 1895 C C . LYS A 1 229 ? 28.108 42.234 -11.369 1.00 73.38 229 LYS A C 1
ATOM 1897 O O . LYS A 1 229 ? 28.106 41.578 -10.329 1.00 73.38 229 LYS A O 1
ATOM 1902 N N . TYR A 1 230 ? 26.991 42.458 -12.068 1.00 69.31 230 TYR A N 1
ATOM 1903 C CA . TYR A 1 230 ? 25.702 41.853 -11.717 1.00 69.31 230 TYR A CA 1
ATOM 1904 C C . TYR A 1 230 ? 25.692 40.342 -11.945 1.00 69.31 230 TYR A C 1
ATOM 1906 O O . TYR A 1 230 ? 25.154 39.615 -11.112 1.00 69.31 230 TYR A O 1
ATOM 1914 N N . LEU A 1 231 ? 26.325 39.866 -13.017 1.00 67.44 231 LEU A N 1
ATOM 1915 C CA . LEU A 1 231 ? 26.518 38.447 -13.289 1.00 67.44 231 LEU A CA 1
ATOM 1916 C C . LEU A 1 231 ? 27.386 37.803 -12.201 1.00 67.44 231 LEU A C 1
ATOM 1918 O O . LEU A 1 231 ? 27.023 36.759 -11.676 1.00 67.44 231 LEU A O 1
ATOM 1922 N N . GLU A 1 232 ? 28.482 38.446 -11.795 1.00 68.12 232 GLU A N 1
ATOM 1923 C CA . GLU A 1 232 ? 29.358 37.965 -10.722 1.00 68.12 232 GLU A CA 1
ATOM 1924 C C . GLU A 1 232 ? 28.618 37.886 -9.377 1.00 68.12 232 GLU A C 1
ATOM 1926 O O . GLU A 1 232 ? 28.742 36.898 -8.652 1.00 68.12 232 GLU A O 1
ATOM 1931 N N . LEU A 1 233 ? 27.804 38.896 -9.049 1.00 68.75 233 LEU A N 1
ATOM 1932 C CA . LEU A 1 233 ? 26.957 38.904 -7.852 1.00 68.75 233 LEU A CA 1
ATOM 1933 C C . LEU A 1 233 ? 25.862 37.834 -7.911 1.00 68.75 233 LEU A C 1
ATOM 1935 O O . LEU A 1 233 ? 25.615 37.166 -6.909 1.00 68.75 233 LEU A O 1
ATOM 1939 N N . TYR A 1 234 ? 25.225 37.651 -9.068 1.00 65.94 234 TYR A N 1
ATOM 1940 C CA . TYR A 1 234 ? 24.226 36.607 -9.290 1.00 65.94 234 TYR A CA 1
ATOM 1941 C C . TYR A 1 234 ? 24.847 35.218 -9.131 1.00 65.94 234 TYR A C 1
ATOM 1943 O O . TYR A 1 234 ? 24.320 34.389 -8.392 1.00 65.94 234 TYR A O 1
ATOM 1951 N N . VAL A 1 235 ? 26.019 34.993 -9.731 1.00 63.16 235 VAL A N 1
ATOM 1952 C CA . VAL A 1 235 ? 26.760 33.739 -9.603 1.00 63.16 235 VAL A CA 1
ATOM 1953 C C . VAL A 1 235 ? 27.171 33.501 -8.151 1.00 63.16 235 VAL A C 1
ATOM 1955 O O . VAL A 1 235 ? 26.868 32.442 -7.626 1.00 63.16 235 VAL A O 1
ATOM 1958 N N . LYS A 1 236 ? 27.743 34.486 -7.446 1.00 66.00 236 LYS A N 1
ATOM 1959 C CA . LYS A 1 236 ? 28.095 34.356 -6.016 1.00 66.00 236 LYS A CA 1
ATOM 1960 C C . LYS A 1 236 ? 26.893 34.100 -5.100 1.00 66.00 236 LYS A C 1
ATOM 1962 O O . LYS A 1 236 ? 27.052 33.458 -4.065 1.00 66.00 236 LYS A O 1
ATOM 1967 N N . LYS A 1 237 ? 25.716 34.634 -5.440 1.00 61.84 237 LYS A N 1
ATOM 1968 C CA . LYS A 1 237 ? 24.493 34.523 -4.630 1.00 61.84 237 LYS A CA 1
ATOM 1969 C C . LYS A 1 237 ? 23.748 33.207 -4.860 1.00 61.84 237 LYS A C 1
ATOM 1971 O O . LYS A 1 237 ? 23.173 32.676 -3.916 1.00 61.84 237 LYS A O 1
ATOM 1976 N N . HIS A 1 238 ? 23.740 32.704 -6.092 1.00 51.72 238 HIS A N 1
ATOM 1977 C CA . HIS A 1 238 ? 22.965 31.520 -6.478 1.00 51.72 238 HIS A CA 1
ATOM 1978 C C . HIS A 1 238 ? 23.815 30.258 -6.644 1.00 51.72 238 HIS A C 1
ATOM 1980 O O . HIS A 1 238 ? 23.283 29.155 -6.576 1.00 51.72 238 HIS A O 1
ATOM 1986 N N . PHE A 1 239 ? 25.129 30.409 -6.790 1.00 51.31 239 PHE A N 1
ATOM 1987 C CA . PHE A 1 239 ? 26.084 29.314 -6.830 1.00 51.31 239 PHE A CA 1
ATOM 1988 C C . PHE A 1 239 ? 27.127 29.554 -5.737 1.00 51.31 239 PHE A C 1
ATOM 1990 O O . PHE A 1 239 ? 28.000 30.417 -5.845 1.00 51.31 239 PHE A O 1
ATOM 1997 N N . THR A 1 240 ? 27.044 28.795 -4.644 1.00 51.69 240 THR A N 1
ATOM 1998 C CA . THR A 1 240 ? 28.081 28.773 -3.607 1.00 51.69 240 THR A CA 1
ATOM 1999 C C . THR A 1 240 ? 29.338 28.123 -4.174 1.00 51.69 240 THR A C 1
ATOM 2001 O O . THR A 1 240 ? 29.581 26.934 -3.973 1.00 51.69 240 THR A O 1
ATOM 2004 N N . VAL A 1 241 ? 30.142 28.890 -4.910 1.00 46.28 241 VAL A N 1
ATOM 2005 C CA . VAL A 1 241 ? 31.448 28.439 -5.392 1.00 46.28 241 VAL A CA 1
ATOM 2006 C C . VAL A 1 241 ? 32.390 28.394 -4.190 1.00 46.28 241 VAL A C 1
ATOM 2008 O O . VAL A 1 241 ? 33.091 29.357 -3.872 1.00 46.28 241 VAL A O 1
ATOM 2011 N N . LYS A 1 242 ? 32.385 27.257 -3.481 1.00 49.59 242 LYS A N 1
ATOM 2012 C CA . LYS A 1 242 ? 33.539 26.840 -2.683 1.00 49.59 242 LYS A CA 1
ATOM 2013 C C . LYS A 1 242 ? 34.724 26.821 -3.646 1.00 49.59 242 LYS A C 1
ATOM 2015 O O . LYS A 1 242 ? 34.629 26.239 -4.721 1.00 49.59 242 LYS A O 1
ATOM 2020 N N . ARG A 1 243 ? 35.779 27.554 -3.291 1.00 41.34 243 ARG A N 1
ATOM 2021 C CA . ARG A 1 243 ? 36.967 27.787 -4.119 1.00 41.34 243 ARG A CA 1
ATOM 2022 C C . ARG A 1 243 ? 37.406 26.513 -4.848 1.00 41.34 243 ARG A C 1
ATOM 2024 O O . ARG A 1 243 ? 37.896 25.582 -4.218 1.00 41.34 243 ARG A O 1
ATOM 2031 N N . LEU A 1 244 ? 37.269 26.532 -6.171 1.00 42.12 244 LEU A N 1
ATOM 2032 C CA . LEU A 1 244 ? 38.019 25.695 -7.100 1.00 42.12 244 LEU A CA 1
ATOM 2033 C C . LEU A 1 244 ? 39.462 26.209 -7.127 1.00 42.12 244 LEU A C 1
ATOM 2035 O O . LEU A 1 244 ? 39.863 26.900 -8.054 1.00 42.12 244 LEU A O 1
ATOM 2039 N N . ASP A 1 245 ? 40.225 25.905 -6.082 1.00 41.97 245 ASP A N 1
ATOM 2040 C CA . ASP A 1 245 ? 41.682 25.960 -6.139 1.00 41.97 245 ASP A CA 1
ATOM 2041 C C . ASP A 1 245 ? 42.217 24.579 -5.764 1.00 41.97 245 ASP A C 1
ATOM 2043 O O . ASP A 1 245 ? 42.115 24.136 -4.624 1.00 41.97 245 ASP A O 1
ATOM 2047 N N . ASN A 1 246 ? 42.816 23.935 -6.766 1.00 37.88 246 ASN A N 1
ATOM 2048 C CA . ASN A 1 246 ? 43.693 22.771 -6.677 1.00 37.88 246 ASN A CA 1
ATOM 2049 C C . ASN A 1 246 ? 43.089 21.475 -6.113 1.00 37.88 246 ASN A C 1
ATOM 2051 O O . ASN A 1 246 ? 43.226 21.170 -4.934 1.00 37.88 246 ASN A O 1
ATOM 2055 N N . SER A 1 247 ? 42.626 20.589 -6.998 1.00 37.97 247 SER A N 1
ATOM 2056 C CA . SER A 1 247 ? 43.383 19.388 -7.407 1.00 37.97 247 SER A CA 1
ATOM 2057 C C . SER A 1 247 ? 42.468 18.265 -7.921 1.00 37.97 247 SER A C 1
ATOM 2059 O O . SER A 1 247 ? 41.548 17.831 -7.253 1.00 37.97 247 SER A O 1
ATOM 2061 N N . LYS A 1 248 ? 42.769 17.807 -9.141 1.00 42.25 248 LYS A N 1
ATOM 2062 C CA . LYS A 1 248 ? 42.696 16.418 -9.630 1.00 42.25 248 LYS A CA 1
ATOM 2063 C C . LYS A 1 248 ? 41.523 15.520 -9.157 1.00 42.25 248 LYS A C 1
ATOM 2065 O O . LYS A 1 248 ? 41.581 14.918 -8.097 1.00 42.25 248 LYS A O 1
ATOM 2070 N N . SER A 1 249 ? 40.613 15.259 -10.104 1.00 47.53 249 SER A N 1
ATOM 2071 C CA . SER A 1 249 ? 40.039 13.931 -10.415 1.00 47.53 249 SER A CA 1
ATOM 2072 C C . SER A 1 249 ? 39.224 13.175 -9.345 1.00 47.53 249 SER A C 1
ATOM 2074 O O . SER A 1 249 ? 39.551 12.021 -9.070 1.00 47.53 249 SER A O 1
ATOM 2076 N N . THR A 1 250 ? 38.128 13.745 -8.828 1.00 44.75 250 THR A N 1
ATOM 2077 C CA . THR A 1 250 ? 37.159 13.002 -7.978 1.00 44.75 250 THR A CA 1
ATOM 2078 C C . THR A 1 250 ? 35.670 13.380 -8.154 1.00 44.75 250 THR A C 1
ATOM 2080 O O . THR A 1 250 ? 34.870 13.048 -7.291 1.00 44.75 250 THR A O 1
ATOM 2083 N N . ASP A 1 251 ? 35.240 14.011 -9.254 1.00 51.38 251 ASP A N 1
ATOM 2084 C CA . ASP A 1 251 ? 33.848 14.523 -9.373 1.00 51.38 251 ASP A CA 1
ATOM 2085 C C . ASP A 1 251 ? 32.754 13.483 -9.721 1.00 51.38 251 ASP A C 1
ATOM 2087 O O . ASP A 1 251 ? 31.565 13.788 -9.618 1.00 51.38 251 ASP A O 1
ATOM 2091 N N . ASP A 1 252 ? 33.104 12.245 -10.081 1.00 53.06 252 ASP A N 1
ATOM 2092 C CA . ASP A 1 252 ? 32.097 11.190 -10.320 1.00 53.06 252 ASP A CA 1
ATOM 2093 C C . ASP A 1 252 ? 31.679 10.456 -9.029 1.00 53.06 252 ASP A C 1
ATOM 2095 O O . ASP A 1 252 ? 30.599 9.873 -8.968 1.00 53.06 252 ASP A O 1
ATOM 2099 N N . GLY A 1 253 ? 32.504 10.498 -7.974 1.00 57.38 253 GLY A N 1
ATOM 2100 C CA . GLY A 1 253 ? 32.221 9.824 -6.699 1.00 57.38 253 GLY A CA 1
ATOM 2101 C C . GLY A 1 253 ? 31.218 10.578 -5.824 1.00 57.38 253 GLY A C 1
ATOM 2102 O O . GLY A 1 253 ? 30.289 9.972 -5.292 1.00 57.38 253 GLY A O 1
ATOM 2103 N N . ASP A 1 254 ? 31.360 11.902 -5.735 1.00 58.56 254 ASP A N 1
ATOM 2104 C CA . ASP A 1 254 ? 30.513 12.745 -4.881 1.00 58.56 254 ASP A CA 1
ATOM 2105 C C . ASP A 1 254 ? 29.072 12.841 -5.413 1.00 58.56 254 ASP A C 1
ATOM 2107 O O . ASP A 1 254 ? 28.118 12.847 -4.637 1.00 58.56 254 ASP A O 1
ATOM 2111 N N . ASN A 1 255 ? 28.883 12.831 -6.738 1.00 62.16 255 ASN A N 1
ATOM 2112 C CA . ASN A 1 255 ? 27.545 12.809 -7.335 1.00 62.16 255 ASN A CA 1
ATOM 2113 C C . ASN A 1 255 ? 26.845 11.455 -7.145 1.00 62.16 255 ASN A C 1
ATOM 2115 O O . ASN A 1 255 ? 25.641 11.432 -6.899 1.00 62.16 255 ASN A O 1
ATOM 2119 N N . GLN A 1 256 ? 27.579 10.338 -7.207 1.00 71.38 256 GLN A N 1
ATOM 2120 C CA . GLN A 1 256 ? 27.004 9.015 -6.951 1.00 71.38 256 GLN A CA 1
ATOM 2121 C C . GLN A 1 256 ? 26.594 8.861 -5.483 1.00 71.38 256 GLN A C 1
ATOM 2123 O O . GLN A 1 256 ? 25.505 8.371 -5.206 1.00 71.38 256 GLN A O 1
ATOM 2128 N N . GLN A 1 257 ? 27.404 9.360 -4.547 1.00 76.56 257 GLN A N 1
ATOM 2129 C CA . GLN A 1 257 ? 27.071 9.323 -3.125 1.00 76.56 257 GLN A CA 1
ATOM 2130 C C . GLN A 1 257 ? 25.807 10.139 -2.804 1.00 76.56 257 GLN A C 1
ATOM 2132 O O . GLN A 1 257 ? 24.953 9.683 -2.048 1.00 76.56 257 GLN A O 1
ATOM 2137 N N . VAL A 1 258 ? 25.639 11.313 -3.422 1.00 76.94 258 VAL A N 1
ATOM 2138 C CA . VAL A 1 258 ? 24.417 12.125 -3.272 1.00 76.94 258 VAL A CA 1
ATOM 2139 C C . VAL A 1 258 ? 23.197 11.432 -3.889 1.00 76.94 258 VAL A C 1
ATOM 2141 O O . VAL A 1 258 ? 22.104 11.507 -3.328 1.00 76.94 258 VAL A O 1
ATOM 2144 N N . ILE A 1 259 ? 23.360 10.738 -5.020 1.00 79.69 259 ILE A N 1
ATOM 2145 C CA . ILE A 1 259 ? 22.286 9.942 -5.635 1.00 79.69 259 ILE A CA 1
ATOM 2146 C C . ILE A 1 259 ? 21.883 8.782 -4.717 1.00 79.69 259 ILE A C 1
ATOM 2148 O O . ILE A 1 259 ? 20.690 8.599 -4.478 1.00 79.69 259 ILE A O 1
ATOM 2152 N N . ASP A 1 260 ? 22.850 8.064 -4.148 1.00 81.12 260 ASP A N 1
ATOM 2153 C CA . ASP A 1 260 ? 22.600 6.952 -3.227 1.00 81.12 260 ASP A CA 1
ATOM 2154 C C . ASP A 1 260 ? 21.909 7.441 -1.935 1.00 81.12 260 ASP A C 1
ATOM 2156 O O . ASP A 1 260 ? 20.981 6.804 -1.429 1.00 81.12 260 ASP A O 1
ATOM 2160 N N . GLU A 1 261 ? 22.296 8.612 -1.414 1.00 86.94 261 GLU A N 1
ATOM 2161 C CA . GLU A 1 261 ? 21.637 9.248 -0.266 1.00 86.94 261 GLU A CA 1
ATOM 2162 C C . GLU A 1 261 ? 20.197 9.683 -0.586 1.00 86.94 261 GLU A C 1
ATOM 2164 O O . GLU A 1 261 ? 19.293 9.478 0.230 1.00 86.94 261 GLU A O 1
ATOM 2169 N N . LEU A 1 262 ? 19.953 10.241 -1.777 1.00 80.81 262 LEU A N 1
ATOM 2170 C CA . LEU A 1 262 ? 18.612 10.604 -2.246 1.00 80.81 262 LEU A CA 1
ATOM 2171 C C . LEU A 1 262 ? 17.728 9.373 -2.462 1.00 80.81 262 LEU A C 1
ATOM 2173 O O . LEU A 1 262 ? 16.549 9.399 -2.106 1.00 80.81 262 LEU A O 1
ATOM 2177 N N . GLU A 1 263 ? 18.284 8.284 -2.989 1.00 87.69 263 GLU A N 1
ATOM 2178 C CA . GLU A 1 263 ? 17.575 7.016 -3.146 1.00 87.69 263 GLU A CA 1
ATOM 2179 C C . GLU A 1 263 ? 17.251 6.397 -1.776 1.00 87.69 263 GLU A C 1
ATOM 2181 O O . GLU A 1 263 ? 16.125 5.953 -1.546 1.00 87.69 263 GLU A O 1
ATOM 2186 N N . GLY A 1 264 ? 18.164 6.497 -0.805 1.00 88.56 264 GLY A N 1
ATOM 2187 C CA . GLY A 1 264 ? 17.913 6.111 0.586 1.00 88.56 264 GLY A CA 1
ATOM 2188 C C . GLY A 1 264 ? 16.863 6.976 1.300 1.00 88.56 264 GLY A C 1
ATOM 2189 O O . GLY A 1 264 ? 16.086 6.475 2.116 1.00 88.56 264 GLY A O 1
ATOM 2190 N N . ILE A 1 265 ? 16.797 8.280 1.011 1.00 89.69 265 ILE A N 1
ATOM 2191 C CA . ILE A 1 265 ? 15.726 9.161 1.511 1.00 89.69 265 ILE A CA 1
ATOM 2192 C C . ILE A 1 265 ? 14.385 8.780 0.883 1.00 89.69 265 ILE A C 1
ATOM 2194 O O . ILE A 1 265 ? 13.399 8.668 1.609 1.00 89.69 265 ILE A O 1
ATOM 2198 N N . LYS A 1 266 ? 14.352 8.534 -0.429 1.00 88.31 266 LYS A N 1
ATOM 2199 C CA . LYS A 1 266 ? 13.147 8.109 -1.145 1.00 88.31 266 LYS A CA 1
ATOM 2200 C C . LYS A 1 266 ? 12.581 6.809 -0.571 1.00 88.31 266 LYS A C 1
ATOM 2202 O O . LYS A 1 266 ? 11.406 6.773 -0.236 1.00 88.31 266 LYS A O 1
ATOM 2207 N N . MET A 1 267 ? 13.418 5.791 -0.367 1.00 89.69 267 MET A N 1
ATOM 2208 C CA . MET A 1 267 ? 12.979 4.513 0.209 1.00 89.69 267 MET A CA 1
ATOM 2209 C C . MET A 1 267 ? 12.369 4.682 1.609 1.00 89.69 267 MET A C 1
ATOM 2211 O O . MET A 1 267 ? 11.328 4.101 1.899 1.00 89.69 267 MET A O 1
ATOM 2215 N N . ARG A 1 268 ? 12.968 5.522 2.467 1.00 91.62 268 ARG A N 1
ATOM 2216 C CA . ARG A 1 268 ? 12.404 5.825 3.796 1.00 91.62 268 ARG A CA 1
ATOM 2217 C C . ARG A 1 268 ? 11.086 6.594 3.715 1.00 91.62 268 ARG A C 1
ATOM 2219 O O . ARG A 1 268 ? 10.208 6.372 4.541 1.00 91.62 268 ARG A O 1
ATOM 2226 N N . LEU A 1 269 ? 10.950 7.501 2.749 1.00 90.56 269 LEU A N 1
ATOM 2227 C CA . LEU A 1 269 ? 9.707 8.235 2.522 1.00 90.56 269 LEU A CA 1
ATOM 2228 C C . LEU A 1 269 ? 8.586 7.286 2.071 1.00 90.56 269 LEU A C 1
ATOM 2230 O O . LEU A 1 269 ? 7.494 7.350 2.628 1.00 90.56 269 LEU A O 1
ATOM 2234 N N . ASP A 1 270 ? 8.882 6.381 1.134 1.00 87.88 270 ASP A N 1
ATOM 2235 C CA . ASP A 1 270 ? 7.945 5.369 0.632 1.00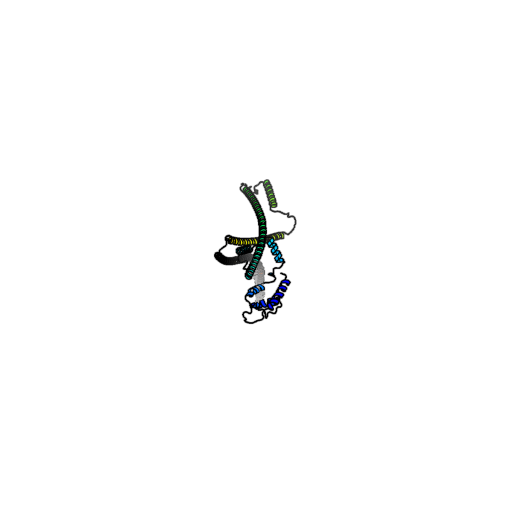 87.88 270 ASP A CA 1
ATOM 2236 C C . ASP A 1 270 ? 7.478 4.432 1.773 1.00 87.88 270 ASP A C 1
ATOM 2238 O O . ASP A 1 270 ? 6.297 4.091 1.868 1.00 87.88 270 ASP A O 1
ATOM 2242 N N . GLU A 1 271 ? 8.382 4.051 2.688 1.00 91.69 271 GLU A N 1
ATOM 2243 C CA . GLU A 1 271 ? 8.044 3.262 3.884 1.00 91.69 271 GLU A CA 1
ATOM 2244 C C . GLU A 1 271 ? 7.118 4.012 4.856 1.00 91.69 271 GLU A C 1
ATOM 2246 O O . GLU A 1 271 ? 6.141 3.442 5.348 1.00 91.69 271 GLU A O 1
ATOM 2251 N N . GLU A 1 272 ? 7.401 5.284 5.152 1.00 90.44 272 GLU A N 1
ATOM 2252 C CA . GLU A 1 272 ? 6.556 6.093 6.041 1.00 90.44 272 GLU A CA 1
ATOM 2253 C C . GLU A 1 272 ? 5.199 6.434 5.404 1.00 90.44 272 GLU A C 1
ATOM 2255 O O . GLU A 1 272 ? 4.177 6.464 6.095 1.00 90.44 272 GLU A O 1
ATOM 2260 N N . GLU A 1 273 ? 5.146 6.624 4.083 1.00 89.44 273 GLU A N 1
ATOM 2261 C CA . GLU A 1 273 ? 3.891 6.795 3.347 1.00 89.44 273 GLU A CA 1
ATOM 2262 C C . GLU A 1 273 ? 3.008 5.544 3.453 1.00 89.44 273 GLU A C 1
ATOM 2264 O O . GLU A 1 273 ? 1.801 5.656 3.702 1.00 89.44 273 GLU A O 1
ATOM 2269 N N . LEU A 1 274 ? 3.602 4.350 3.338 1.00 89.69 274 LEU A N 1
ATOM 2270 C CA . LEU A 1 274 ? 2.885 3.089 3.512 1.00 89.69 274 LEU A CA 1
ATOM 2271 C C . LEU A 1 274 ? 2.300 2.966 4.928 1.00 89.69 274 LEU A C 1
ATOM 2273 O O . LEU A 1 274 ? 1.113 2.663 5.068 1.00 89.69 274 LEU A O 1
ATOM 2277 N N . LYS A 1 275 ? 3.085 3.283 5.969 1.00 92.12 275 LYS A N 1
ATOM 2278 C CA . LYS A 1 275 ? 2.610 3.286 7.367 1.00 92.12 275 LYS A CA 1
ATOM 2279 C C . LYS A 1 275 ? 1.457 4.265 7.580 1.00 92.12 275 LYS A C 1
ATOM 2281 O O . LYS A 1 275 ? 0.472 3.936 8.240 1.00 92.12 275 LYS A O 1
ATOM 2286 N N . LEU A 1 276 ? 1.539 5.463 6.998 1.00 92.31 276 LEU A N 1
ATOM 2287 C CA . LEU A 1 276 ? 0.458 6.448 7.068 1.00 92.31 276 LEU A CA 1
ATOM 2288 C C . LEU A 1 276 ? -0.819 5.936 6.383 1.00 92.31 276 LEU A C 1
ATOM 2290 O O . LEU A 1 276 ? -1.926 6.165 6.878 1.00 92.31 276 LEU A O 1
ATOM 2294 N N . LEU A 1 277 ? -0.683 5.252 5.245 1.00 88.81 277 LEU A N 1
ATOM 2295 C CA . LEU A 1 277 ? -1.797 4.626 4.531 1.00 88.81 277 LEU A CA 1
ATOM 2296 C C . LEU A 1 277 ? -2.464 3.525 5.360 1.00 88.81 277 LEU A C 1
ATOM 2298 O O . LEU A 1 277 ? -3.695 3.465 5.407 1.00 88.81 277 LEU A O 1
ATOM 2302 N N . GLU A 1 278 ? -1.678 2.682 6.026 1.00 89.44 278 GLU A N 1
ATOM 2303 C CA . GLU A 1 278 ? -2.177 1.652 6.941 1.00 89.44 278 GLU A CA 1
ATOM 2304 C C . GLU A 1 278 ? -2.926 2.275 8.123 1.00 89.44 278 GLU A C 1
ATOM 2306 O O . GLU A 1 278 ? -4.096 1.952 8.336 1.00 89.44 278 GLU A O 1
ATOM 2311 N N . ALA A 1 279 ? -2.335 3.267 8.794 1.00 91.06 279 ALA A N 1
ATOM 2312 C CA . ALA A 1 279 ? -2.975 3.976 9.902 1.00 91.06 279 ALA A CA 1
ATOM 2313 C C . ALA A 1 279 ? -4.289 4.665 9.484 1.00 91.06 279 ALA A C 1
ATOM 2315 O O . ALA A 1 279 ? -5.286 4.618 10.205 1.00 91.06 279 ALA A O 1
ATOM 2316 N N . LYS A 1 280 ? -4.340 5.268 8.285 1.00 89.56 280 LYS A N 1
ATOM 2317 C CA . LYS A 1 280 ? -5.580 5.846 7.734 1.00 89.56 280 LYS A CA 1
ATOM 2318 C C . LYS A 1 280 ? -6.656 4.787 7.491 1.00 89.56 280 LYS A C 1
ATOM 2320 O O . LYS A 1 280 ? -7.833 5.059 7.731 1.00 89.56 280 LYS A O 1
ATOM 2325 N N . ARG A 1 281 ? -6.280 3.597 7.007 1.00 83.38 281 ARG A N 1
ATOM 2326 C CA . ARG A 1 281 ? -7.215 2.477 6.799 1.00 83.38 281 ARG A CA 1
ATOM 2327 C C . ARG A 1 281 ? -7.757 1.955 8.125 1.00 83.38 281 ARG A C 1
ATOM 2329 O O . ARG A 1 281 ? -8.966 1.754 8.229 1.00 83.38 281 ARG A O 1
ATOM 2336 N N . GLU A 1 282 ? -6.898 1.785 9.126 1.00 88.69 282 GLU A N 1
ATOM 2337 C CA . GLU A 1 282 ? -7.301 1.375 10.474 1.00 88.69 282 GLU A CA 1
ATOM 2338 C C . GLU A 1 282 ? -8.250 2.393 11.102 1.00 88.69 282 GLU A C 1
ATOM 2340 O O . GLU A 1 282 ? -9.344 2.027 11.530 1.00 88.69 282 GLU A O 1
ATOM 2345 N N . TYR A 1 283 ? -7.891 3.678 11.068 1.00 90.38 283 TYR A N 1
ATOM 2346 C CA . TYR A 1 283 ? -8.740 4.756 11.567 1.00 90.38 283 TYR A CA 1
ATOM 2347 C C . TYR A 1 283 ? -10.110 4.773 10.879 1.00 90.38 283 TYR A C 1
ATOM 2349 O O . TYR A 1 283 ? -11.136 4.836 11.551 1.00 90.38 283 TYR A O 1
ATOM 2357 N N . ALA A 1 284 ? -10.155 4.652 9.548 1.00 87.25 284 ALA A N 1
ATOM 2358 C CA . ALA A 1 284 ? -11.416 4.580 8.811 1.00 87.25 284 ALA A CA 1
ATOM 2359 C C . ALA A 1 284 ? -12.253 3.345 9.198 1.00 87.25 284 ALA A C 1
ATOM 2361 O O . ALA A 1 284 ? -13.480 3.432 9.292 1.00 87.25 284 ALA A O 1
ATOM 2362 N N . GLY A 1 285 ? -11.601 2.205 9.446 1.00 80.94 285 GLY A N 1
ATOM 2363 C CA . GLY A 1 285 ? -12.246 0.995 9.956 1.00 80.94 285 GLY A CA 1
ATOM 2364 C C . GLY A 1 285 ? -12.856 1.203 11.343 1.00 80.94 285 GLY A C 1
ATOM 2365 O O . GLY A 1 285 ? -14.030 0.891 11.549 1.00 80.94 285 GLY A O 1
ATOM 2366 N N . VAL A 1 286 ? -12.094 1.792 12.268 1.00 85.88 286 VAL A N 1
ATOM 2367 C CA . VAL A 1 286 ? -12.543 2.111 13.632 1.00 85.88 286 VAL A CA 1
ATOM 2368 C C . VAL A 1 286 ? -13.689 3.117 13.609 1.00 85.88 286 VAL A C 1
ATOM 2370 O O . VAL A 1 286 ? -14.705 2.881 14.257 1.00 85.88 286 VAL A O 1
ATOM 2373 N N . MET A 1 287 ? -13.586 4.192 12.823 1.00 84.69 287 MET A N 1
ATOM 2374 C CA . MET A 1 287 ? -14.639 5.205 12.711 1.00 84.69 287 MET A CA 1
ATOM 2375 C C . MET A 1 287 ? -15.951 4.620 12.194 1.00 84.69 287 MET A C 1
ATOM 2377 O O . MET A 1 287 ? -16.994 4.888 12.780 1.00 84.69 287 MET A O 1
ATOM 2381 N N . LYS A 1 288 ? -15.916 3.743 11.182 1.00 80.81 288 LYS A N 1
ATOM 2382 C CA . LYS A 1 288 ? -17.124 3.026 10.737 1.00 80.81 288 LYS A CA 1
ATOM 2383 C C . LYS A 1 288 ? -17.743 2.173 11.839 1.00 80.81 288 LYS A C 1
ATOM 2385 O O . LYS A 1 288 ? -18.963 2.059 11.922 1.00 80.81 288 LYS A O 1
ATOM 2390 N N . LEU A 1 289 ? -16.914 1.548 12.671 1.00 79.25 289 LEU A N 1
ATOM 2391 C CA . LEU A 1 289 ? -17.365 0.717 13.784 1.00 79.25 289 LEU A CA 1
ATOM 2392 C C . LEU A 1 289 ? -18.003 1.582 14.882 1.00 79.25 289 LEU A C 1
ATOM 2394 O O . LEU A 1 289 ? -19.080 1.251 15.377 1.00 79.25 289 LEU A O 1
ATOM 2398 N N . VAL A 1 290 ? -17.389 2.728 15.185 1.00 82.62 290 VAL A N 1
ATOM 2399 C CA . VAL A 1 290 ? -17.912 3.750 16.100 1.00 82.62 290 VAL A CA 1
ATOM 2400 C C . VAL A 1 290 ? -19.237 4.317 15.594 1.00 82.62 290 VAL A C 1
ATOM 2402 O O . VAL A 1 290 ? -20.192 4.331 16.360 1.00 82.62 290 VAL A O 1
ATOM 2405 N N . GLU A 1 291 ? -19.351 4.702 14.321 1.00 81.62 291 GLU A N 1
ATOM 2406 C CA . GLU A 1 291 ? -20.609 5.163 13.711 1.00 81.62 291 GLU A CA 1
ATOM 2407 C C . GLU A 1 291 ? -21.718 4.108 13.838 1.00 81.62 291 GLU A C 1
ATOM 2409 O O . GLU A 1 291 ? -22.856 4.423 14.197 1.00 81.62 291 GLU A O 1
ATOM 2414 N N . ARG A 1 292 ? -21.383 2.827 13.615 1.00 70.94 292 ARG A N 1
ATOM 2415 C CA . ARG A 1 292 ? -22.331 1.712 13.759 1.00 70.94 292 ARG A CA 1
ATOM 2416 C C . ARG A 1 292 ? -22.819 1.559 15.201 1.00 70.94 292 ARG A C 1
ATOM 2418 O O . ARG A 1 292 ? -23.996 1.276 15.421 1.00 70.94 292 ARG A O 1
ATOM 2425 N N . LEU A 1 293 ? -21.927 1.732 16.175 1.00 71.56 293 LEU A N 1
ATOM 2426 C CA . LEU A 1 293 ? -22.226 1.583 17.601 1.00 71.56 293 LEU A CA 1
ATOM 2427 C C . LEU A 1 293 ? -22.876 2.833 18.218 1.00 71.56 293 LEU A C 1
ATOM 2429 O O . LEU A 1 293 ? -23.704 2.689 19.112 1.00 71.56 293 LEU A O 1
ATOM 2433 N N . GLN A 1 294 ? -22.572 4.038 17.730 1.00 67.75 294 GLN A N 1
ATOM 2434 C CA . GLN A 1 294 ? -23.114 5.308 18.238 1.00 67.75 294 GLN A CA 1
ATOM 2435 C C . GLN A 1 294 ? -24.636 5.419 18.077 1.00 67.75 294 GLN A C 1
ATOM 2437 O O . GLN A 1 294 ? -25.292 6.049 18.902 1.00 67.75 294 GLN A O 1
ATOM 2442 N N . GLY A 1 295 ? -25.216 4.782 17.055 1.00 60.03 295 GLY A N 1
ATOM 2443 C CA . GLY A 1 295 ? -26.670 4.725 16.868 1.00 60.03 295 GLY A CA 1
ATOM 2444 C C . GLY A 1 295 ? -27.399 3.731 17.784 1.00 60.03 295 GLY A C 1
ATOM 2445 O O . GLY A 1 295 ? -28.630 3.713 17.806 1.00 60.03 295 GLY A O 1
ATOM 2446 N N . HIS A 1 296 ? -26.677 2.887 18.529 1.00 62.50 296 HIS A N 1
ATOM 2447 C CA . HIS A 1 296 ? -27.283 1.883 19.401 1.00 62.50 296 HIS A CA 1
ATOM 2448 C C . HIS A 1 296 ? -27.463 2.462 20.807 1.00 62.50 296 HIS A C 1
ATOM 2450 O O . HIS A 1 296 ? -26.517 2.569 21.583 1.00 62.50 296 HIS A O 1
ATOM 2456 N N . SER A 1 297 ? -28.697 2.821 21.168 1.00 55.03 297 SER A N 1
ATOM 2457 C CA . SER A 1 297 ? -29.019 3.128 22.561 1.00 55.03 297 SER A CA 1
ATOM 2458 C C . SER A 1 297 ? -28.874 1.849 23.390 1.00 55.03 297 SER A C 1
ATOM 2460 O O . SER A 1 297 ? -29.659 0.913 23.207 1.00 55.03 297 SER A O 1
ATOM 2462 N N . TRP A 1 298 ? -27.914 1.810 24.314 1.00 61.38 298 TRP A N 1
ATOM 2463 C CA . TRP A 1 298 ? -27.704 0.717 25.277 1.00 61.38 298 TRP A CA 1
ATOM 2464 C C . TRP A 1 298 ? -28.775 0.725 26.380 1.00 61.38 298 TRP A C 1
ATOM 2466 O O . TRP A 1 298 ? -28.488 0.658 27.571 1.00 61.38 298 TRP A O 1
ATOM 2476 N N . MET A 1 299 ? -30.036 0.867 25.979 1.00 61.84 299 MET A N 1
ATOM 2477 C CA . MET A 1 299 ? -31.184 0.811 26.869 1.00 61.84 299 MET A CA 1
ATOM 2478 C C . MET A 1 299 ? -31.532 -0.657 27.144 1.00 61.84 299 MET A C 1
ATOM 2480 O O . MET A 1 299 ? -31.407 -1.487 26.239 1.00 61.84 299 MET A O 1
ATOM 2484 N N . PRO A 1 300 ? -32.015 -1.003 28.350 1.00 61.53 300 PRO A N 1
ATOM 2485 C CA . PRO A 1 300 ? -32.483 -2.351 28.652 1.00 61.53 300 PRO A CA 1
ATOM 2486 C C . PRO A 1 300 ? -33.587 -2.776 27.671 1.00 61.53 300 PRO A C 1
ATOM 2488 O O . PRO A 1 300 ? -34.714 -2.280 27.711 1.00 61.53 300 PRO A O 1
ATOM 2491 N N . LEU A 1 301 ? -33.259 -3.693 26.761 1.00 70.06 301 LEU A N 1
ATOM 2492 C CA . LEU A 1 301 ? -34.193 -4.248 25.786 1.00 70.06 301 LEU A CA 1
ATOM 2493 C C . LEU A 1 301 ? -34.873 -5.496 26.353 1.00 70.06 301 LEU A C 1
ATOM 2495 O O . LEU A 1 301 ? -34.258 -6.321 27.026 1.00 70.06 301 LEU A O 1
ATOM 2499 N N . LYS A 1 302 ? -36.152 -5.688 26.014 1.00 81.00 302 LYS A N 1
ATOM 2500 C CA . LYS A 1 302 ? -36.818 -6.980 26.232 1.00 81.00 302 LYS A CA 1
ATOM 2501 C C . LYS A 1 302 ? -36.087 -8.064 25.431 1.00 81.00 302 LYS A C 1
ATOM 2503 O O . LYS A 1 302 ? -35.675 -7.819 24.298 1.00 81.00 302 LYS A O 1
ATOM 2508 N N . VAL A 1 303 ? -36.012 -9.284 25.967 1.00 82.31 303 VAL A N 1
ATOM 2509 C CA . VAL A 1 303 ? -35.325 -10.433 25.334 1.00 82.31 303 VAL A CA 1
ATOM 2510 C C . VAL A 1 303 ? -35.784 -10.678 23.887 1.00 82.31 303 VAL A C 1
ATOM 2512 O O . VAL A 1 303 ? -34.979 -11.027 23.027 1.00 82.31 303 VAL A O 1
ATOM 2515 N N . SER A 1 304 ? -37.062 -10.442 23.576 1.00 84.88 304 SER A N 1
ATOM 2516 C CA . SER A 1 304 ? -37.596 -10.545 22.212 1.00 84.88 304 SER A CA 1
ATOM 2517 C C . SER A 1 304 ? -37.032 -9.488 21.252 1.00 84.88 304 SER A C 1
ATOM 2519 O O . SER A 1 304 ? -36.738 -9.809 20.101 1.00 84.88 304 SER A O 1
ATOM 2521 N N . ALA A 1 305 ? -36.841 -8.252 21.718 1.00 80.56 305 ALA A N 1
ATOM 2522 C CA . ALA A 1 305 ? -36.227 -7.178 20.942 1.00 80.56 305 ALA A CA 1
ATOM 2523 C C . ALA A 1 305 ? -34.721 -7.416 20.747 1.00 80.56 305 ALA A C 1
ATOM 2525 O O . ALA A 1 305 ? -34.220 -7.240 19.640 1.00 80.56 305 ALA A O 1
ATOM 2526 N N . LEU A 1 306 ? -34.034 -7.928 21.775 1.00 80.44 306 LEU A N 1
ATOM 2527 C CA . LEU A 1 306 ? -32.630 -8.341 21.679 1.00 80.44 306 LEU A CA 1
ATOM 2528 C C . LEU A 1 306 ? -32.445 -9.458 20.638 1.00 80.44 306 LEU A C 1
ATOM 2530 O O . LEU A 1 306 ? -31.566 -9.381 19.787 1.00 80.44 306 LEU A O 1
ATOM 2534 N N . LYS A 1 307 ? -33.325 -10.470 20.643 1.00 84.50 307 LYS A N 1
ATOM 2535 C CA . LYS A 1 307 ? -33.296 -11.564 19.659 1.00 84.50 307 LYS A CA 1
ATOM 2536 C C . LYS A 1 307 ? -33.466 -11.050 18.226 1.00 84.50 307 LYS A C 1
ATOM 2538 O O . LYS A 1 307 ? -32.805 -11.556 17.323 1.00 84.50 307 LYS A O 1
ATOM 2543 N N . LYS A 1 308 ? -34.323 -10.044 18.022 1.00 86.44 308 LYS A N 1
ATOM 2544 C CA . LYS A 1 308 ? -34.516 -9.392 16.720 1.00 86.44 308 LYS A CA 1
ATOM 2545 C C . LYS A 1 308 ? -33.260 -8.627 16.281 1.00 86.44 308 LYS A C 1
ATOM 2547 O O . LYS A 1 308 ? -32.783 -8.871 15.179 1.00 86.44 308 LYS A O 1
ATOM 2552 N N . GLN A 1 309 ? -32.678 -7.802 17.154 1.00 82.12 309 GLN A N 1
ATOM 2553 C CA . GLN A 1 309 ? -31.424 -7.093 16.862 1.00 82.12 309 GLN A CA 1
ATOM 2554 C C . GLN A 1 309 ? -30.260 -8.048 16.571 1.00 82.12 309 GLN A C 1
ATOM 2556 O O . GLN A 1 309 ? -29.492 -7.808 15.646 1.00 82.12 309 GLN A O 1
ATOM 2561 N N . CYS A 1 310 ? -30.135 -9.164 17.298 1.00 83.44 310 CYS A N 1
ATOM 2562 C CA . CYS A 1 310 ? -29.108 -10.167 17.005 1.00 83.44 310 CYS A CA 1
ATOM 2563 C C . CYS A 1 310 ? -29.275 -10.794 15.613 1.00 83.44 310 CYS A C 1
ATOM 2565 O O . CYS A 1 310 ? -28.276 -11.086 14.959 1.00 83.44 310 CYS A O 1
ATOM 2567 N N . LEU A 1 311 ? -30.513 -11.012 15.155 1.00 87.75 311 LEU A N 1
ATOM 2568 C CA . LEU A 1 311 ? -30.778 -11.519 13.805 1.00 87.75 311 LEU A CA 1
ATOM 2569 C C . LEU A 1 311 ? -30.448 -10.473 12.733 1.00 87.75 311 LEU A C 1
ATOM 2571 O O . LEU A 1 311 ? -29.819 -10.816 11.738 1.00 87.75 311 LEU A O 1
ATOM 2575 N N . GLU A 1 312 ? -30.813 -9.210 12.957 1.00 86.31 312 GLU A N 1
ATOM 2576 C CA . GLU A 1 312 ? -30.483 -8.095 12.056 1.00 86.31 312 GLU A CA 1
ATOM 2577 C C . GLU A 1 312 ? -28.964 -7.882 11.955 1.00 86.31 312 GLU A C 1
ATOM 2579 O O . GLU A 1 312 ? -28.428 -7.774 10.854 1.00 86.31 312 GLU A O 1
ATOM 2584 N N . LEU A 1 313 ? -28.245 -7.924 13.084 1.00 83.38 313 LEU A N 1
ATOM 2585 C CA . LEU A 1 313 ? -26.781 -7.854 13.113 1.00 83.38 313 LEU A CA 1
ATOM 2586 C C . LEU A 1 313 ? -26.130 -9.052 12.416 1.00 83.38 313 LEU A C 1
ATOM 2588 O O . LEU A 1 313 ? -25.125 -8.877 11.731 1.00 83.38 313 LEU A O 1
ATOM 2592 N N . ARG A 1 314 ? -26.689 -10.261 12.561 1.00 87.62 314 ARG A N 1
ATOM 2593 C CA . ARG A 1 314 ? -26.185 -11.453 11.864 1.00 87.62 314 ARG A CA 1
ATOM 2594 C C . ARG A 1 314 ? -26.357 -11.321 10.349 1.00 87.62 314 ARG A C 1
ATOM 2596 O O . ARG A 1 314 ? -25.399 -11.569 9.627 1.00 87.62 314 ARG A O 1
ATOM 2603 N N . ALA A 1 315 ? -27.523 -10.871 9.887 1.00 88.62 315 ALA A N 1
ATOM 2604 C CA . ALA A 1 315 ? -27.784 -10.638 8.467 1.00 88.62 315 ALA A CA 1
ATOM 2605 C C . ALA A 1 315 ? -26.875 -9.541 7.881 1.00 88.62 315 ALA A C 1
ATOM 2607 O O . ALA A 1 315 ? -26.313 -9.715 6.802 1.00 88.62 315 ALA A O 1
ATOM 2608 N N . ALA A 1 316 ? -26.668 -8.441 8.613 1.00 85.88 316 ALA A N 1
ATOM 2609 C CA . ALA A 1 316 ? -25.727 -7.392 8.217 1.00 85.88 316 ALA A CA 1
ATOM 2610 C C . ALA A 1 316 ? -24.286 -7.922 8.119 1.00 85.88 316 ALA A C 1
ATOM 2612 O O . ALA A 1 316 ? -23.575 -7.605 7.171 1.00 85.88 316 ALA A O 1
ATOM 2613 N N . ASN A 1 317 ? -23.870 -8.783 9.051 1.00 85.94 317 ASN A N 1
ATOM 2614 C CA . ASN A 1 317 ? -22.539 -9.385 9.028 1.00 85.94 317 ASN A CA 1
ATOM 2615 C C 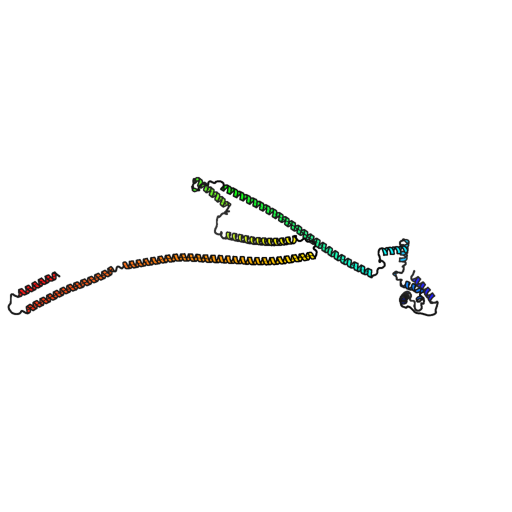. ASN A 1 317 ? -22.348 -10.345 7.836 1.00 85.94 317 ASN A C 1
ATOM 2617 O O . ASN A 1 317 ? -21.292 -10.350 7.213 1.00 85.94 317 ASN A O 1
ATOM 2621 N N . GLU A 1 318 ? -23.371 -11.133 7.486 1.00 92.12 318 GLU A N 1
ATOM 2622 C CA . GLU A 1 318 ? -23.368 -11.976 6.277 1.00 92.12 318 GLU A CA 1
ATOM 2623 C C . GLU A 1 318 ? -23.264 -11.131 4.996 1.00 92.12 318 GLU A C 1
ATOM 2625 O O . GLU A 1 318 ? -22.531 -11.481 4.069 1.00 92.12 318 GLU A O 1
ATOM 2630 N N . GLN A 1 319 ? -23.943 -9.983 4.959 1.00 89.88 319 GLN A N 1
ATOM 2631 C CA . GLN A 1 319 ? -23.858 -9.039 3.847 1.00 89.88 319 GLN A CA 1
ATOM 2632 C C . GLN A 1 319 ? -22.471 -8.379 3.742 1.00 89.88 319 GLN A C 1
ATOM 2634 O O . GLN A 1 319 ? -21.945 -8.236 2.636 1.00 89.88 319 GLN A O 1
ATOM 2639 N N . ASP A 1 320 ? -21.857 -8.015 4.870 1.00 84.12 320 ASP A N 1
ATOM 2640 C CA . ASP A 1 320 ? -20.494 -7.472 4.915 1.00 84.12 320 ASP A CA 1
ATOM 2641 C C . ASP A 1 320 ? -19.455 -8.506 4.440 1.00 84.12 320 ASP A C 1
ATOM 2643 O O . ASP A 1 320 ? -18.529 -8.157 3.704 1.00 84.12 320 ASP A O 1
ATOM 2647 N N . LEU A 1 321 ? -19.641 -9.787 4.781 1.00 91.00 321 LEU A N 1
ATOM 2648 C CA . LEU A 1 321 ? -18.833 -10.905 4.277 1.00 91.00 321 LEU A CA 1
ATOM 2649 C C . LEU A 1 321 ? -18.916 -11.028 2.750 1.00 91.00 321 LEU A C 1
ATOM 2651 O O . LEU A 1 321 ? -17.883 -11.043 2.081 1.00 91.00 321 LEU A O 1
ATOM 2655 N N . LEU A 1 322 ? -20.129 -11.019 2.189 1.00 93.25 322 LEU A N 1
ATOM 2656 C CA . LEU A 1 322 ? -20.336 -11.032 0.736 1.00 93.25 322 LEU A CA 1
ATOM 2657 C C . LEU A 1 322 ? -19.669 -9.832 0.053 1.00 93.25 322 LEU A C 1
ATOM 2659 O O . LEU A 1 322 ? -19.041 -9.975 -0.995 1.00 93.25 322 LEU A O 1
ATOM 2663 N N . ARG A 1 323 ? -19.774 -8.643 0.656 1.00 90.25 323 ARG A N 1
ATOM 2664 C CA . ARG A 1 323 ? -19.123 -7.431 0.146 1.00 90.25 323 ARG A CA 1
ATOM 2665 C C . ARG A 1 323 ? -17.600 -7.557 0.168 1.00 90.25 323 ARG A C 1
ATOM 2667 O O . ARG A 1 323 ? -16.948 -7.123 -0.780 1.00 90.25 323 ARG A O 1
ATOM 2674 N N . MET A 1 324 ? -17.030 -8.129 1.227 1.00 89.56 324 MET A N 1
ATOM 2675 C CA . MET A 1 324 ? -15.591 -8.371 1.324 1.00 89.56 324 MET A CA 1
ATOM 2676 C C . MET A 1 324 ? -15.113 -9.316 0.215 1.00 89.56 324 MET A C 1
ATOM 2678 O O . MET A 1 324 ? -14.090 -9.040 -0.408 1.00 89.56 324 MET A O 1
ATOM 2682 N N . ASP A 1 325 ? -15.846 -10.394 -0.058 1.00 92.38 325 ASP A N 1
ATOM 2683 C CA . ASP A 1 325 ? -15.488 -11.340 -1.120 1.00 92.38 325 ASP A CA 1
ATOM 2684 C C . ASP A 1 325 ? -15.548 -10.691 -2.510 1.00 92.38 325 ASP A C 1
ATOM 2686 O O . ASP A 1 325 ? -14.665 -10.911 -3.341 1.00 92.38 325 ASP A O 1
ATOM 2690 N N . LEU A 1 326 ? -16.530 -9.815 -2.738 1.00 93.31 326 LEU A N 1
ATOM 2691 C CA . LEU A 1 326 ? -16.655 -9.045 -3.977 1.00 93.31 326 LEU A CA 1
ATOM 2692 C C . LEU A 1 326 ? -15.480 -8.068 -4.155 1.00 93.31 326 LEU A C 1
ATOM 2694 O O . LEU A 1 326 ? -14.861 -8.038 -5.215 1.00 93.31 326 LEU A O 1
ATOM 2698 N N . LEU A 1 327 ? -15.095 -7.355 -3.091 1.00 92.31 327 LEU A N 1
ATOM 2699 C CA . LEU A 1 327 ? -13.928 -6.462 -3.094 1.00 92.31 327 LEU A CA 1
ATOM 2700 C C . LEU A 1 327 ? -12.608 -7.214 -3.311 1.00 92.31 327 LEU A C 1
ATOM 2702 O O . LEU A 1 327 ? -11.726 -6.715 -4.007 1.00 92.31 327 LEU A O 1
ATOM 2706 N N . LYS A 1 328 ? -12.458 -8.421 -2.750 1.00 93.75 328 LYS A N 1
ATOM 2707 C CA . LYS A 1 328 ? -11.295 -9.281 -3.023 1.00 93.75 328 LYS A CA 1
ATOM 2708 C C . LYS A 1 328 ? -11.232 -9.671 -4.496 1.00 93.75 328 LYS A C 1
ATOM 2710 O O . LYS A 1 328 ? -10.168 -9.595 -5.100 1.00 93.75 328 LYS A O 1
ATOM 2715 N N . HIS A 1 329 ? -12.369 -10.036 -5.084 1.00 95.25 329 HIS A N 1
ATOM 2716 C CA . HIS A 1 329 ? -12.437 -10.382 -6.500 1.00 95.25 329 HIS A CA 1
ATOM 2717 C C . HIS A 1 329 ? -12.108 -9.192 -7.418 1.00 95.25 329 HIS A C 1
ATOM 2719 O O . HIS A 1 329 ? -11.379 -9.344 -8.403 1.00 95.25 329 HIS A O 1
ATOM 2725 N N . GLU A 1 330 ? -12.605 -7.998 -7.089 1.00 93.56 330 GLU A N 1
ATOM 2726 C CA . GLU A 1 330 ? -12.260 -6.758 -7.794 1.00 93.56 330 GLU A CA 1
ATOM 2727 C C . GLU A 1 330 ? -10.759 -6.456 -7.694 1.00 93.56 330 GLU A C 1
ATOM 2729 O O . GLU A 1 330 ? -10.124 -6.154 -8.707 1.00 93.56 330 GLU A O 1
ATOM 2734 N N . LEU A 1 331 ? -10.169 -6.609 -6.504 1.00 92.75 331 LEU A N 1
ATOM 2735 C CA . LEU A 1 331 ? -8.735 -6.423 -6.290 1.00 92.75 331 LEU A CA 1
ATOM 2736 C C . LEU A 1 331 ? -7.903 -7.410 -7.120 1.00 92.75 331 LEU A C 1
ATOM 2738 O O . LEU A 1 331 ? -6.972 -6.990 -7.804 1.00 92.75 331 LEU A O 1
ATOM 2742 N N . ASP A 1 332 ? -8.259 -8.695 -7.124 1.00 93.75 332 ASP A N 1
ATOM 2743 C CA . ASP A 1 332 ? -7.586 -9.711 -7.943 1.00 93.75 332 ASP A CA 1
ATOM 2744 C C . ASP A 1 332 ? -7.661 -9.379 -9.439 1.00 93.75 332 ASP A C 1
ATOM 2746 O O . ASP A 1 332 ? -6.699 -9.580 -10.184 1.00 93.75 332 ASP A O 1
ATOM 2750 N N . THR A 1 333 ? -8.799 -8.849 -9.889 1.00 94.25 333 THR A N 1
ATOM 2751 C CA . THR A 1 333 ? -8.998 -8.444 -11.285 1.00 94.25 333 THR A CA 1
ATOM 2752 C C . THR A 1 333 ? -8.114 -7.250 -11.645 1.00 94.25 333 THR A C 1
ATOM 2754 O O . THR A 1 333 ? -7.448 -7.274 -12.680 1.00 94.25 333 THR A O 1
ATOM 2757 N N . LEU A 1 334 ? -8.033 -6.244 -10.770 1.00 94.44 334 LEU A N 1
ATOM 2758 C CA . LEU A 1 334 ? -7.145 -5.091 -10.947 1.00 94.44 334 LEU A CA 1
ATOM 2759 C C . LEU A 1 334 ? -5.669 -5.501 -10.944 1.00 94.44 334 LEU A C 1
ATOM 2761 O O . LEU A 1 334 ? -4.904 -5.034 -11.785 1.00 94.44 334 LEU A O 1
ATOM 2765 N N . ILE A 1 335 ? -5.265 -6.413 -10.055 1.00 92.00 335 ILE A N 1
ATOM 2766 C CA . ILE A 1 335 ? -3.897 -6.947 -10.023 1.00 92.00 335 ILE A CA 1
ATOM 2767 C C . ILE A 1 335 ? -3.553 -7.620 -11.358 1.00 92.00 335 ILE A C 1
ATOM 2769 O O . ILE A 1 335 ? -2.470 -7.389 -11.900 1.00 92.00 335 ILE A O 1
ATOM 2773 N N . ARG A 1 336 ? -4.467 -8.420 -11.926 1.00 92.56 336 ARG A N 1
ATOM 2774 C CA . ARG A 1 336 ? -4.260 -9.031 -13.250 1.00 92.56 336 ARG A CA 1
ATOM 2775 C C . ARG A 1 336 ? -4.106 -7.977 -14.345 1.00 92.56 336 ARG A C 1
ATOM 2777 O O . ARG A 1 336 ? -3.139 -8.056 -15.093 1.00 92.56 336 ARG A O 1
ATOM 2784 N N . GLN A 1 337 ? -4.978 -6.970 -14.387 1.00 92.00 337 GLN A N 1
ATOM 2785 C CA . GLN A 1 337 ? -4.900 -5.885 -15.376 1.00 92.00 337 GLN A CA 1
ATOM 2786 C C . GLN A 1 337 ? -3.583 -5.103 -15.282 1.00 92.00 337 GLN A C 1
ATOM 2788 O O . GLN A 1 337 ? -2.941 -4.829 -16.294 1.00 92.00 337 GLN A O 1
ATOM 2793 N N . VAL A 1 338 ? -3.131 -4.774 -14.068 1.00 94.06 338 VAL A N 1
ATOM 2794 C CA . VAL A 1 338 ? -1.848 -4.084 -13.858 1.00 94.06 338 VAL A CA 1
ATOM 2795 C C . VAL A 1 338 ? -0.675 -4.951 -14.321 1.00 94.06 338 VAL A C 1
ATOM 2797 O O . VAL A 1 338 ? 0.255 -4.445 -14.952 1.00 94.06 338 VAL A O 1
ATOM 2800 N N . ASN A 1 339 ? -0.717 -6.258 -14.055 1.00 91.56 339 ASN A N 1
ATOM 2801 C CA . ASN A 1 339 ? 0.308 -7.187 -14.527 1.00 91.56 339 ASN A CA 1
ATOM 2802 C C . ASN A 1 339 ? 0.317 -7.311 -16.057 1.00 91.56 339 ASN A C 1
ATOM 2804 O O . ASN A 1 339 ? 1.393 -7.318 -16.652 1.00 91.56 339 ASN A O 1
ATOM 2808 N N . GLU A 1 340 ? -0.851 -7.355 -16.699 1.00 91.94 340 GLU A N 1
ATOM 2809 C CA . GLU A 1 340 ? -0.977 -7.350 -18.161 1.00 91.94 340 GLU A CA 1
ATOM 2810 C C . GLU A 1 340 ? -0.352 -6.088 -18.770 1.00 91.94 340 GLU A C 1
ATOM 2812 O O . GLU A 1 340 ? 0.513 -6.198 -19.639 1.00 91.94 340 GLU A O 1
ATOM 2817 N N . LEU A 1 341 ? -0.682 -4.902 -18.245 1.00 92.44 341 LEU A N 1
ATOM 2818 C CA . LEU A 1 341 ? -0.087 -3.632 -18.683 1.00 92.44 341 LEU A CA 1
ATOM 2819 C C . LEU A 1 341 ? 1.434 -3.596 -18.477 1.00 92.44 341 LEU A C 1
ATOM 2821 O O . LEU A 1 341 ? 2.175 -3.056 -19.302 1.00 92.44 341 LEU A O 1
ATOM 2825 N N . LYS A 1 342 ? 1.931 -4.187 -17.384 1.00 92.31 342 LYS A N 1
ATOM 2826 C CA . LYS A 1 342 ? 3.373 -4.292 -17.125 1.00 92.31 342 LYS A CA 1
ATOM 2827 C C . LYS A 1 342 ? 4.061 -5.172 -18.168 1.00 92.31 342 LYS A C 1
ATOM 2829 O O . LYS A 1 342 ? 5.117 -4.795 -18.676 1.00 92.31 342 LYS A O 1
ATOM 2834 N N . ILE A 1 343 ? 3.465 -6.317 -18.505 1.00 92.38 343 ILE A N 1
ATOM 2835 C CA . ILE A 1 343 ? 3.968 -7.206 -19.559 1.00 92.38 343 ILE A CA 1
ATOM 2836 C C . ILE A 1 343 ? 3.955 -6.478 -20.907 1.00 92.38 343 ILE A C 1
ATOM 2838 O O . ILE A 1 343 ? 4.961 -6.499 -21.614 1.00 92.38 343 ILE A O 1
ATOM 2842 N N . GLU A 1 344 ? 2.866 -5.785 -21.242 1.00 92.00 344 GLU A N 1
ATOM 2843 C CA . GLU A 1 344 ? 2.741 -5.018 -22.484 1.00 92.00 344 GLU A CA 1
ATOM 2844 C C . GLU A 1 344 ? 3.816 -3.927 -22.596 1.00 92.00 344 GLU A C 1
ATOM 2846 O O . GLU A 1 344 ? 4.481 -3.823 -23.627 1.00 92.00 344 GLU A O 1
ATOM 2851 N N . SER A 1 345 ? 4.070 -3.184 -21.516 1.00 91.62 345 SER A N 1
ATOM 2852 C CA . SER A 1 345 ? 5.133 -2.173 -21.455 1.00 91.62 345 SER A CA 1
ATOM 2853 C C . SER A 1 345 ? 6.524 -2.769 -21.718 1.00 91.62 345 SER A C 1
ATOM 2855 O O . SER A 1 345 ? 7.290 -2.249 -22.534 1.00 91.62 345 SER A O 1
ATOM 2857 N N . VAL A 1 346 ? 6.838 -3.916 -21.106 1.00 93.75 346 VAL A N 1
ATOM 2858 C CA . VAL A 1 346 ? 8.113 -4.620 -21.333 1.00 93.75 346 VAL A CA 1
ATOM 2859 C C . VAL A 1 346 ? 8.231 -5.113 -22.779 1.00 93.75 346 VAL A C 1
ATOM 2861 O O . VAL A 1 346 ? 9.298 -4.997 -23.390 1.00 93.75 346 VAL A O 1
ATOM 2864 N N . LEU A 1 347 ? 7.150 -5.649 -23.349 1.00 92.19 347 LEU A N 1
ATOM 2865 C CA . LEU A 1 347 ? 7.120 -6.098 -24.743 1.00 92.19 347 LEU A CA 1
ATOM 2866 C C . LEU A 1 347 ? 7.289 -4.929 -25.718 1.00 92.19 347 LEU A C 1
ATOM 2868 O O . LEU A 1 347 ? 8.042 -5.048 -26.690 1.00 92.19 347 LEU A O 1
ATOM 2872 N N . TYR A 1 348 ? 6.637 -3.799 -25.446 1.00 95.31 348 TYR A N 1
ATOM 2873 C CA . TYR A 1 348 ? 6.774 -2.575 -26.226 1.00 95.31 348 TYR A CA 1
ATOM 2874 C C . TYR A 1 348 ? 8.225 -2.084 -26.229 1.00 95.31 348 TYR A C 1
ATOM 2876 O O . TYR A 1 348 ? 8.802 -1.872 -27.297 1.00 95.31 348 TYR A O 1
ATOM 2884 N N . GLU A 1 349 ? 8.856 -1.997 -25.056 1.00 93.50 349 GLU A N 1
ATOM 2885 C CA . GLU A 1 349 ? 10.247 -1.559 -24.945 1.00 93.50 349 GLU A CA 1
ATOM 2886 C C . GLU A 1 349 ? 11.210 -2.532 -25.646 1.00 93.50 349 GLU A C 1
ATOM 2888 O O . GLU A 1 349 ? 12.114 -2.117 -26.376 1.00 93.50 349 GLU A O 1
ATOM 2893 N N . ASN A 1 350 ? 10.976 -3.843 -25.526 1.00 94.88 350 ASN A N 1
ATOM 2894 C CA . ASN A 1 350 ? 11.762 -4.851 -26.238 1.00 94.88 350 ASN A CA 1
ATOM 2895 C C . ASN A 1 350 ? 11.665 -4.695 -27.765 1.00 94.88 350 ASN A C 1
ATOM 2897 O O . ASN A 1 350 ? 12.681 -4.751 -28.467 1.00 94.88 350 ASN A O 1
ATOM 2901 N N . ASN A 1 351 ? 10.453 -4.483 -28.282 1.00 94.00 351 ASN A N 1
ATOM 2902 C CA . ASN A 1 351 ? 10.220 -4.265 -29.707 1.00 94.00 351 ASN A CA 1
ATOM 2903 C C . ASN A 1 351 ? 10.844 -2.954 -30.188 1.00 94.00 351 ASN A C 1
ATOM 2905 O O . ASN A 1 351 ? 11.463 -2.940 -31.252 1.00 94.00 351 ASN A O 1
ATOM 2909 N N . ARG A 1 352 ? 10.775 -1.888 -29.386 1.00 96.12 352 ARG A N 1
ATOM 2910 C CA . ARG A 1 352 ? 11.442 -0.611 -29.666 1.00 96.12 352 ARG A CA 1
ATOM 2911 C C . ARG A 1 352 ? 12.952 -0.792 -29.822 1.00 96.12 352 ARG A C 1
ATOM 2913 O O . ARG A 1 352 ? 13.531 -0.350 -30.813 1.00 96.12 352 ARG A O 1
ATOM 2920 N N . VAL A 1 353 ? 13.590 -1.518 -28.903 1.00 95.06 353 VAL A N 1
ATOM 2921 C CA . VAL A 1 353 ? 15.029 -1.824 -28.980 1.00 95.06 353 VAL A CA 1
ATOM 2922 C C . VAL A 1 353 ? 15.362 -2.679 -30.209 1.00 95.06 353 VAL A C 1
ATOM 2924 O O . VAL A 1 353 ? 16.360 -2.419 -30.885 1.00 95.06 353 VAL A O 1
ATOM 2927 N N . LYS A 1 354 ? 14.542 -3.686 -30.539 1.00 95.00 354 LYS A N 1
ATOM 2928 C CA . LYS A 1 354 ? 14.725 -4.503 -31.755 1.00 95.00 354 LYS A CA 1
ATOM 2929 C C . LYS A 1 354 ? 14.610 -3.667 -33.030 1.00 95.00 354 LYS A C 1
ATOM 2931 O O . LYS A 1 354 ? 15.441 -3.832 -33.922 1.00 95.00 354 LYS A O 1
ATOM 2936 N N . LEU A 1 355 ? 13.630 -2.767 -33.096 1.00 94.06 355 LEU A N 1
ATOM 2937 C CA . LEU A 1 355 ? 13.442 -1.861 -34.225 1.00 94.06 355 LEU A CA 1
ATOM 2938 C C . LEU A 1 355 ? 14.647 -0.933 -34.383 1.00 94.06 355 LEU A C 1
ATOM 2940 O O . LEU A 1 355 ? 15.208 -0.861 -35.472 1.00 94.06 355 LEU A O 1
ATOM 2944 N N . ASN A 1 356 ? 15.120 -0.319 -33.296 1.00 93.88 356 ASN A N 1
ATOM 2945 C CA . ASN A 1 356 ? 16.315 0.528 -33.324 1.00 93.88 356 ASN A CA 1
ATOM 2946 C C . ASN A 1 356 ? 17.541 -0.234 -33.848 1.00 93.88 356 ASN A C 1
ATOM 2948 O O . ASN A 1 356 ? 18.256 0.268 -34.710 1.00 93.88 356 ASN A O 1
ATOM 2952 N N . ARG A 1 357 ? 17.751 -1.487 -33.416 1.00 95.31 357 ARG A N 1
ATOM 2953 C CA . ARG A 1 357 ? 18.830 -2.337 -33.955 1.00 95.31 357 ARG A CA 1
ATOM 2954 C C . ARG A 1 357 ? 18.669 -2.611 -35.453 1.00 95.31 357 ARG A C 1
ATOM 2956 O O . ARG A 1 357 ? 19.670 -2.653 -36.164 1.00 95.31 357 ARG A O 1
ATOM 2963 N N . ALA A 1 358 ? 17.445 -2.835 -35.932 1.00 92.38 358 ALA A N 1
ATOM 2964 C CA . ALA A 1 358 ? 17.176 -3.051 -37.353 1.00 92.38 358 ALA A CA 1
ATOM 2965 C C . ALA A 1 358 ? 17.446 -1.783 -38.180 1.00 92.38 358 ALA A C 1
ATOM 2967 O O . ALA A 1 358 ? 18.094 -1.873 -39.220 1.00 92.38 358 ALA A O 1
ATOM 2968 N N . VAL A 1 359 ? 17.036 -0.614 -37.680 1.00 93.69 359 VAL A N 1
ATOM 2969 C CA . VAL A 1 359 ? 17.317 0.691 -38.297 1.00 93.69 359 VAL A CA 1
ATOM 2970 C C . VAL A 1 359 ? 18.824 0.934 -38.381 1.00 93.69 359 VAL A C 1
ATOM 2972 O O . VAL A 1 359 ? 19.333 1.175 -39.471 1.00 93.69 359 VAL A O 1
ATOM 2975 N N . SER A 1 360 ? 19.574 0.750 -37.288 1.00 94.44 360 SER A N 1
ATOM 2976 C CA . SER A 1 360 ? 21.036 0.915 -37.309 1.00 94.44 360 SER A CA 1
ATOM 2977 C C . SER A 1 360 ? 21.736 -0.047 -38.279 1.00 94.44 360 SER A C 1
ATOM 2979 O O . SER A 1 360 ? 22.718 0.322 -38.921 1.00 94.44 360 SER A O 1
ATOM 2981 N N . ARG A 1 361 ? 21.239 -1.286 -38.422 1.00 95.69 361 ARG A N 1
ATOM 2982 C CA . ARG A 1 361 ? 21.752 -2.234 -39.429 1.00 95.69 361 ARG A CA 1
ATOM 2983 C C . ARG A 1 361 ? 21.474 -1.759 -40.850 1.00 95.69 361 ARG A C 1
ATOM 2985 O O . ARG A 1 361 ? 22.348 -1.883 -41.701 1.00 95.69 361 ARG A O 1
ATOM 2992 N N . LEU A 1 362 ? 20.283 -1.227 -41.107 1.00 94.69 362 LEU A N 1
ATOM 2993 C CA . LEU A 1 362 ? 19.908 -0.706 -42.417 1.00 94.69 362 LEU A CA 1
ATOM 2994 C C . LEU A 1 362 ? 20.764 0.509 -42.796 1.00 94.69 362 LEU A C 1
ATOM 2996 O O . LEU A 1 362 ? 21.293 0.550 -43.902 1.00 94.69 362 LEU A O 1
ATOM 3000 N N . GLU A 1 363 ? 20.991 1.433 -41.861 1.00 95.12 363 GLU A N 1
ATOM 3001 C CA . GLU A 1 363 ? 21.918 2.556 -42.055 1.00 95.12 363 GLU A CA 1
ATOM 3002 C C . GLU A 1 363 ? 23.341 2.077 -42.375 1.00 95.12 363 GLU A C 1
ATOM 3004 O O . GLU A 1 363 ? 24.004 2.624 -43.257 1.00 95.12 363 GLU A O 1
ATOM 3009 N N . TYR A 1 364 ? 23.822 1.039 -41.684 1.00 95.38 364 TYR A N 1
ATOM 3010 C CA . TYR A 1 364 ? 25.132 0.452 -41.966 1.00 95.38 364 TYR A CA 1
ATOM 3011 C C . TYR A 1 364 ? 25.202 -0.160 -43.372 1.00 95.38 364 TYR A C 1
ATOM 3013 O O . TYR A 1 364 ? 26.160 0.101 -44.099 1.00 95.38 364 TYR A O 1
ATOM 3021 N N . ILE A 1 365 ? 24.179 -0.920 -43.781 1.00 94.44 365 ILE A N 1
ATOM 3022 C CA . ILE A 1 365 ? 24.092 -1.505 -45.128 1.00 94.44 365 ILE A CA 1
ATOM 3023 C C . ILE A 1 365 ? 24.101 -0.405 -46.193 1.00 94.44 365 ILE A C 1
ATOM 3025 O O . ILE A 1 365 ? 24.844 -0.517 -47.160 1.00 94.44 365 ILE A O 1
ATOM 3029 N N . GLN A 1 366 ? 23.350 0.681 -45.998 1.00 93.88 366 GLN A N 1
ATOM 3030 C CA . GLN A 1 366 ? 23.337 1.813 -46.931 1.00 93.88 366 GLN A CA 1
ATOM 3031 C C . GLN A 1 366 ? 24.716 2.473 -47.070 1.00 93.88 366 GLN A C 1
ATOM 3033 O O . GLN A 1 366 ? 25.137 2.811 -48.176 1.00 93.88 366 GLN A O 1
ATOM 3038 N N . ARG A 1 367 ? 25.458 2.635 -45.966 1.00 94.31 367 ARG A N 1
ATOM 3039 C CA . ARG A 1 367 ? 26.837 3.157 -46.021 1.00 94.31 367 ARG A CA 1
ATOM 3040 C C . ARG A 1 367 ? 27.775 2.207 -46.765 1.00 94.31 367 ARG A C 1
ATOM 3042 O O . ARG A 1 367 ? 28.635 2.667 -47.515 1.00 94.31 367 ARG A O 1
ATOM 3049 N N . LEU A 1 368 ? 27.619 0.903 -46.550 1.00 94.75 368 LEU A N 1
ATOM 3050 C CA . LEU A 1 368 ? 28.421 -0.124 -47.207 1.00 94.75 368 LEU A CA 1
ATOM 3051 C C . LEU A 1 368 ? 28.137 -0.178 -48.714 1.00 94.75 368 LEU A C 1
ATOM 3053 O O . LEU A 1 368 ? 29.080 -0.197 -49.495 1.00 94.75 368 LEU A O 1
ATOM 3057 N N . ASP A 1 369 ? 26.869 -0.107 -49.118 1.00 94.56 369 ASP A N 1
ATOM 3058 C CA . ASP A 1 369 ? 26.440 -0.049 -50.521 1.00 94.56 369 ASP A CA 1
ATOM 3059 C C . ASP A 1 369 ? 27.037 1.161 -51.258 1.00 94.56 369 ASP A C 1
ATOM 3061 O O . ASP A 1 369 ? 27.623 1.025 -52.335 1.00 94.56 369 ASP A O 1
ATOM 3065 N N . ALA A 1 370 ? 27.013 2.338 -50.623 1.00 93.69 370 ALA A N 1
ATOM 3066 C CA . ALA A 1 370 ? 27.658 3.535 -51.157 1.00 93.69 370 ALA A CA 1
ATOM 3067 C C . ALA A 1 370 ? 29.184 3.371 -51.301 1.00 93.69 370 ALA A C 1
ATOM 3069 O O . ALA A 1 370 ? 29.777 3.873 -52.258 1.00 93.69 370 ALA A O 1
ATOM 3070 N N . SER A 1 371 ? 29.834 2.675 -50.361 1.00 94.62 371 SER A N 1
ATOM 3071 C CA . SER A 1 371 ? 31.270 2.388 -50.442 1.00 94.62 371 SER A CA 1
ATOM 3072 C C . SER A 1 371 ? 31.589 1.395 -51.558 1.00 94.62 371 SER A C 1
ATOM 3074 O O . SER A 1 371 ? 32.502 1.646 -52.337 1.00 94.62 371 SER A O 1
ATOM 3076 N N . ILE A 1 372 ? 30.832 0.299 -51.666 1.00 93.50 372 ILE A N 1
ATOM 3077 C CA . ILE A 1 372 ? 31.001 -0.712 -52.719 1.00 93.50 372 ILE A CA 1
ATOM 3078 C C . ILE A 1 372 ? 30.797 -0.083 -54.094 1.00 93.50 372 ILE A C 1
ATOM 3080 O O . ILE A 1 372 ? 31.625 -0.281 -54.976 1.00 93.50 372 ILE A O 1
ATOM 3084 N N . SER A 1 373 ? 29.747 0.723 -54.262 1.00 94.31 373 SER A N 1
ATOM 3085 C CA . SER A 1 373 ? 29.473 1.430 -55.517 1.00 94.31 373 SER A CA 1
ATOM 3086 C C . SER A 1 373 ? 30.633 2.343 -55.926 1.00 94.31 373 SER A C 1
ATOM 3088 O O . SER A 1 373 ? 30.998 2.402 -57.099 1.00 94.31 373 SER A O 1
ATOM 3090 N N . ARG A 1 374 ? 31.264 3.024 -54.958 1.00 94.81 374 ARG A N 1
ATOM 3091 C CA . ARG A 1 374 ? 32.448 3.856 -55.210 1.00 94.81 374 ARG A CA 1
ATOM 3092 C C . ARG A 1 374 ? 33.653 3.021 -55.640 1.00 94.81 374 ARG A C 1
ATOM 3094 O O . ARG A 1 374 ? 34.314 3.384 -56.607 1.00 94.81 374 ARG A O 1
ATOM 3101 N N . GLU A 1 375 ? 33.928 1.916 -54.950 1.00 93.56 375 GLU A N 1
ATOM 3102 C CA . GLU A 1 375 ? 35.056 1.047 -55.304 1.00 93.56 375 GLU A CA 1
ATOM 3103 C C . GLU A 1 375 ? 34.850 0.329 -56.642 1.00 93.56 375 GLU A C 1
ATOM 3105 O O . GLU A 1 375 ? 35.805 0.169 -57.397 1.00 93.56 375 GLU A O 1
ATOM 3110 N N . LEU A 1 376 ? 33.610 -0.032 -56.987 1.00 94.19 376 LEU A N 1
ATOM 3111 C CA . LEU A 1 376 ? 33.264 -0.535 -58.318 1.00 94.19 376 LEU A CA 1
ATOM 3112 C C . LEU A 1 376 ? 33.569 0.503 -59.399 1.00 94.19 376 LEU A C 1
ATOM 3114 O O . LEU A 1 376 ? 34.247 0.179 -60.368 1.00 94.19 376 LEU A O 1
ATOM 3118 N N . MET A 1 377 ? 33.159 1.759 -59.206 1.00 93.88 377 MET A N 1
ATOM 3119 C CA . MET A 1 377 ? 33.463 2.822 -60.167 1.00 93.88 377 MET A CA 1
ATOM 3120 C C . MET A 1 377 ? 34.974 3.088 -60.282 1.00 93.88 377 MET A C 1
ATOM 3122 O O . MET A 1 377 ? 35.482 3.296 -61.383 1.00 93.88 377 MET A O 1
ATOM 3126 N N . ASN A 1 378 ? 35.721 3.021 -59.173 1.00 93.00 378 ASN A N 1
ATOM 3127 C CA . ASN A 1 378 ? 37.186 3.097 -59.199 1.00 93.00 378 ASN A CA 1
ATOM 3128 C C . ASN A 1 378 ? 37.803 1.934 -59.993 1.00 93.00 378 ASN A C 1
ATOM 3130 O O . ASN A 1 378 ? 38.729 2.147 -60.776 1.00 93.00 378 ASN A O 1
ATOM 3134 N N . ALA A 1 379 ? 37.299 0.712 -59.802 1.00 93.00 379 ALA A N 1
ATOM 3135 C CA . ALA A 1 379 ? 37.762 -0.472 -60.517 1.00 93.00 379 ALA A CA 1
ATOM 3136 C C . ALA A 1 379 ? 37.464 -0.385 -62.022 1.00 93.00 379 ALA A C 1
ATOM 3138 O O . ALA A 1 379 ? 38.333 -0.698 -62.835 1.00 93.00 379 ALA A O 1
ATOM 3139 N N . GLU A 1 380 ? 36.278 0.093 -62.404 1.00 91.81 380 GLU A N 1
ATOM 3140 C CA . GLU A 1 380 ? 35.924 0.359 -63.802 1.00 91.81 380 GLU A CA 1
ATOM 3141 C C . GLU A 1 380 ? 36.836 1.425 -64.423 1.00 91.81 380 GLU A C 1
ATOM 3143 O O . GLU A 1 380 ? 37.329 1.243 -65.536 1.00 91.81 380 GLU A O 1
ATOM 3148 N N . LEU A 1 381 ? 37.135 2.505 -63.694 1.00 91.88 381 LEU A N 1
ATOM 3149 C CA . LEU A 1 381 ? 38.059 3.542 -64.158 1.00 91.88 381 LEU A CA 1
ATOM 3150 C C . LEU A 1 381 ? 39.477 2.985 -64.365 1.00 91.88 381 LEU A C 1
ATOM 3152 O O . LEU A 1 381 ? 40.098 3.246 -65.395 1.00 91.88 381 LEU A O 1
ATOM 3156 N N . LEU A 1 382 ? 39.979 2.193 -63.412 1.00 91.62 382 LEU A N 1
ATOM 3157 C CA . LEU A 1 382 ? 41.265 1.498 -63.525 1.00 91.62 382 LEU A CA 1
ATOM 3158 C C . LEU A 1 382 ? 41.294 0.567 -64.738 1.00 91.62 382 LEU A C 1
ATOM 3160 O O . LEU A 1 382 ? 42.277 0.558 -65.474 1.00 91.62 382 LEU A O 1
ATOM 3164 N N . TRP A 1 383 ? 40.214 -0.178 -64.977 1.00 93.50 383 TRP A N 1
ATOM 3165 C CA . TRP A 1 383 ? 40.090 -1.042 -66.146 1.00 93.50 383 TRP A CA 1
ATOM 3166 C C . TRP A 1 383 ? 40.155 -0.252 -67.457 1.00 93.50 383 TRP A C 1
ATOM 3168 O O . TRP A 1 383 ? 40.910 -0.624 -68.355 1.00 93.50 383 TRP A O 1
ATOM 3178 N N . VAL A 1 384 ? 39.423 0.863 -67.561 1.00 88.81 384 VAL A N 1
ATOM 3179 C CA . VAL A 1 384 ? 39.478 1.750 -68.734 1.00 88.81 384 VAL A CA 1
ATOM 3180 C C . VAL A 1 384 ? 40.888 2.309 -68.932 1.00 88.81 384 VAL A C 1
ATOM 3182 O O . VAL A 1 384 ? 41.390 2.295 -70.053 1.00 88.81 384 VAL A O 1
ATOM 3185 N N . LEU A 1 385 ? 41.560 2.747 -67.863 1.00 88.56 385 LEU A N 1
ATOM 3186 C CA . LEU A 1 385 ? 42.942 3.232 -67.935 1.00 88.56 385 LEU A CA 1
ATOM 3187 C C . LEU A 1 385 ? 43.907 2.146 -68.420 1.00 88.56 385 LEU A C 1
ATOM 3189 O O . LEU A 1 385 ? 44.709 2.407 -69.312 1.00 88.56 385 LEU A O 1
ATOM 3193 N N . MET A 1 386 ? 43.795 0.922 -67.896 1.00 87.81 386 MET A N 1
ATOM 3194 C CA . MET A 1 386 ? 44.599 -0.211 -68.361 1.00 87.81 386 MET A CA 1
ATOM 3195 C C . MET A 1 386 ? 44.350 -0.517 -69.840 1.00 87.81 386 MET A C 1
ATOM 3197 O O . MET A 1 386 ? 45.303 -0.776 -70.568 1.00 87.81 386 MET A O 1
ATOM 3201 N N . GLN A 1 387 ? 43.096 -0.470 -70.301 1.00 88.62 387 GLN A N 1
ATOM 3202 C CA . GLN A 1 387 ? 42.771 -0.652 -71.718 1.00 88.62 387 GLN A CA 1
ATOM 3203 C C . GLN A 1 387 ? 43.398 0.444 -72.580 1.00 88.62 387 GLN A C 1
ATOM 3205 O O . GLN A 1 387 ? 44.061 0.128 -73.561 1.00 88.62 387 GLN A O 1
ATOM 3210 N N . LEU A 1 388 ? 43.278 1.713 -72.184 1.00 84.00 388 LEU A N 1
ATOM 3211 C CA . LEU A 1 388 ? 43.911 2.827 -72.894 1.00 84.00 388 LEU A CA 1
ATOM 3212 C C . LEU A 1 388 ? 45.439 2.699 -72.928 1.00 84.00 388 LEU A C 1
ATOM 3214 O O . LEU A 1 388 ? 46.054 2.992 -73.951 1.00 84.00 388 LEU A O 1
ATOM 3218 N N . ASP A 1 389 ? 46.066 2.241 -71.844 1.00 82.56 389 ASP A N 1
ATOM 3219 C CA . ASP A 1 389 ? 47.506 1.977 -71.817 1.00 82.56 389 ASP A CA 1
ATOM 3220 C C . ASP A 1 389 ? 47.892 0.815 -72.740 1.00 82.56 389 ASP A C 1
ATOM 3222 O O . ASP A 1 389 ? 48.886 0.918 -73.459 1.00 82.56 389 ASP A O 1
ATOM 3226 N N . LEU A 1 390 ? 47.104 -0.265 -72.780 1.00 82.62 390 LEU A N 1
ATOM 3227 C CA . LEU A 1 390 ? 47.305 -1.374 -73.717 1.00 82.62 390 LEU A CA 1
ATOM 3228 C C . LEU A 1 390 ? 47.136 -0.926 -75.172 1.00 82.62 390 LEU A C 1
ATOM 3230 O O . LEU A 1 390 ? 47.950 -1.303 -76.015 1.00 82.62 390 LEU A O 1
ATOM 3234 N N . GLU A 1 391 ? 46.138 -0.095 -75.472 1.00 80.75 391 GLU A N 1
ATOM 3235 C CA . GLU A 1 391 ? 45.960 0.510 -76.794 1.00 80.75 391 GLU A CA 1
ATOM 3236 C C . GLU A 1 391 ? 47.126 1.427 -77.145 1.00 80.75 391 GLU A C 1
ATOM 3238 O O . GLU A 1 391 ? 47.678 1.326 -78.232 1.00 80.75 391 GLU A O 1
ATOM 3243 N N . LYS A 1 392 ? 47.600 2.243 -76.203 1.00 77.88 392 LYS A N 1
ATOM 3244 C CA . LYS A 1 392 ? 48.776 3.093 -76.399 1.00 77.88 392 LYS A CA 1
ATOM 3245 C C . LYS A 1 392 ? 50.051 2.282 -76.615 1.00 77.88 392 LYS A C 1
ATOM 3247 O O . LYS A 1 392 ? 50.916 2.710 -77.372 1.00 77.88 392 LYS A O 1
ATOM 3252 N N . ILE A 1 393 ? 50.220 1.148 -75.933 1.00 77.56 393 ILE A N 1
ATOM 3253 C CA . ILE A 1 393 ? 51.343 0.229 -76.169 1.00 77.56 393 ILE A CA 1
ATOM 3254 C C . ILE A 1 393 ? 51.207 -0.403 -77.555 1.00 77.56 393 ILE A C 1
ATOM 3256 O O . ILE A 1 393 ? 52.189 -0.428 -78.292 1.00 77.56 393 ILE A O 1
ATOM 3260 N N . ARG A 1 394 ? 50.004 -0.849 -77.934 1.00 72.56 394 ARG A N 1
ATOM 3261 C CA . ARG A 1 394 ? 49.702 -1.382 -79.270 1.00 72.56 394 ARG A CA 1
ATOM 3262 C C . ARG A 1 394 ? 50.001 -0.358 -80.367 1.00 72.56 394 ARG A C 1
ATOM 3264 O O . ARG A 1 394 ? 50.653 -0.708 -81.338 1.00 72.56 394 ARG A O 1
ATOM 3271 N N . ASP A 1 395 ? 49.606 0.896 -80.178 1.00 65.56 395 ASP A N 1
ATOM 3272 C CA . ASP A 1 395 ? 49.812 1.977 -81.146 1.00 65.56 395 ASP A CA 1
ATOM 3273 C C . ASP A 1 395 ? 51.273 2.464 -81.181 1.00 65.56 395 ASP A C 1
ATOM 3275 O O . ASP A 1 395 ? 51.729 2.988 -82.193 1.00 65.56 395 ASP A O 1
ATOM 3279 N N . ARG A 1 396 ? 52.039 2.282 -80.093 1.00 62.41 396 ARG A N 1
ATOM 3280 C CA . ARG A 1 396 ? 53.498 2.505 -80.080 1.00 62.41 396 ARG A CA 1
ATOM 3281 C C . ARG A 1 396 ? 54.296 1.357 -80.691 1.00 62.41 396 ARG A C 1
ATOM 3283 O O . ARG A 1 396 ? 55.445 1.581 -81.069 1.00 62.41 396 ARG A O 1
ATOM 3290 N N . PHE A 1 397 ? 53.728 0.157 -80.776 1.00 58.50 397 PHE A N 1
ATOM 3291 C CA . PHE A 1 397 ? 54.256 -0.924 -81.605 1.00 58.50 397 PHE A CA 1
ATOM 3292 C C . PHE A 1 397 ? 53.937 -0.614 -83.071 1.00 58.50 397 PHE A C 1
ATOM 3294 O O . PHE A 1 397 ? 53.128 -1.263 -83.731 1.00 58.50 397 PHE A O 1
ATOM 3301 N N . ASP A 1 398 ? 54.584 0.434 -83.578 1.00 58.41 398 ASP A N 1
ATOM 3302 C CA . ASP A 1 398 ? 54.593 0.741 -84.994 1.00 58.41 398 ASP A CA 1
ATOM 3303 C C . ASP A 1 398 ? 55.496 -0.286 -85.688 1.00 58.41 398 ASP A C 1
ATOM 3305 O O . ASP A 1 398 ? 56.711 -0.118 -85.817 1.00 58.41 398 ASP A O 1
ATOM 3309 N N . ASN A 1 399 ? 54.900 -1.399 -86.123 1.00 60.50 399 ASN A N 1
ATOM 3310 C CA . ASN A 1 399 ? 55.588 -2.427 -86.907 1.00 60.50 399 ASN A CA 1
ATOM 3311 C C . ASN A 1 399 ? 56.064 -1.897 -88.277 1.00 60.50 399 ASN A C 1
ATOM 3313 O O . ASN A 1 399 ? 56.615 -2.662 -89.071 1.00 60.50 399 ASN A O 1
ATOM 3317 N N . ALA A 1 400 ? 55.876 -0.605 -88.581 1.00 63.19 400 ALA A N 1
ATOM 3318 C CA . ALA A 1 400 ? 56.371 0.031 -89.790 1.00 63.19 400 ALA A CA 1
ATOM 3319 C C . ALA A 1 400 ? 57.881 -0.132 -89.977 1.00 63.19 400 ALA A C 1
ATOM 3321 O O . ALA A 1 400 ? 58.300 -0.302 -91.118 1.00 63.19 400 ALA A O 1
ATOM 3322 N N . ASP A 1 401 ? 58.700 -0.138 -88.919 1.00 64.69 401 ASP A N 1
ATOM 3323 C CA . ASP A 1 401 ? 60.155 -0.304 -89.060 1.00 64.69 401 ASP A CA 1
ATOM 3324 C C . ASP A 1 401 ? 60.565 -1.747 -89.395 1.00 64.69 401 ASP A C 1
ATOM 3326 O O . ASP A 1 401 ? 61.434 -1.958 -90.249 1.00 64.69 401 ASP A O 1
ATOM 3330 N N . GLU A 1 402 ? 59.902 -2.749 -88.811 1.00 68.62 402 GLU A N 1
ATOM 3331 C CA . GLU A 1 402 ? 60.097 -4.157 -89.183 1.00 68.62 402 GLU A CA 1
ATOM 3332 C C . GLU A 1 402 ? 59.597 -4.426 -90.610 1.00 68.62 402 GLU A C 1
ATOM 3334 O O . GLU A 1 402 ? 60.334 -4.979 -91.432 1.00 68.62 402 GLU A O 1
ATOM 3339 N N . MET A 1 403 ? 58.408 -3.923 -90.955 1.00 67.38 403 MET A N 1
ATOM 3340 C CA . MET A 1 403 ? 57.818 -4.038 -92.294 1.00 67.38 403 MET A CA 1
ATOM 3341 C C . MET A 1 403 ? 58.613 -3.262 -93.359 1.00 67.38 403 MET A C 1
ATOM 3343 O O . MET A 1 403 ? 58.761 -3.730 -94.494 1.00 67.38 403 MET A O 1
ATOM 3347 N N . ASN A 1 404 ? 59.196 -2.106 -93.015 1.00 72.75 404 ASN A N 1
ATOM 3348 C CA . ASN A 1 404 ? 60.141 -1.392 -93.882 1.00 72.75 404 ASN A CA 1
ATOM 3349 C C . ASN A 1 404 ? 61.450 -2.161 -94.026 1.00 72.75 404 ASN A C 1
ATOM 3351 O O . ASN A 1 404 ? 62.044 -2.167 -95.106 1.00 72.75 404 ASN A O 1
ATOM 3355 N N . GLY A 1 405 ? 61.928 -2.792 -92.954 1.00 78.75 405 GLY A N 1
ATOM 3356 C CA . GLY A 1 405 ? 63.110 -3.644 -92.972 1.00 78.75 405 GLY A CA 1
ATOM 3357 C C . GLY A 1 405 ? 62.945 -4.813 -93.941 1.00 78.75 405 GLY A C 1
ATOM 3358 O O . GLY A 1 405 ? 63.823 -5.046 -94.779 1.00 78.75 405 GLY A O 1
ATOM 3359 N N . GLU A 1 406 ? 61.811 -5.508 -93.879 1.00 79.31 406 GLU A N 1
ATOM 3360 C CA . GLU A 1 406 ? 61.469 -6.589 -94.806 1.00 79.31 406 GLU A CA 1
ATOM 3361 C C . GLU A 1 406 ? 61.247 -6.088 -96.234 1.00 79.31 406 GLU A C 1
ATOM 3363 O O . GLU A 1 406 ? 61.826 -6.652 -97.167 1.00 79.31 406 GLU A O 1
ATOM 3368 N N . SER A 1 407 ? 60.530 -4.974 -96.422 1.00 79.75 407 SER A N 1
ATOM 3369 C CA . SER A 1 407 ? 60.355 -4.359 -97.746 1.00 79.75 407 SER A CA 1
ATOM 3370 C C . SER A 1 407 ? 61.696 -3.975 -98.372 1.00 79.75 407 SER A C 1
ATOM 3372 O O . SER A 1 407 ? 61.960 -4.313 -99.524 1.00 79.75 407 SER A O 1
ATOM 3374 N N . LYS A 1 408 ? 62.611 -3.356 -97.612 1.00 83.38 408 LYS A N 1
ATOM 3375 C CA . LYS A 1 408 ? 63.968 -3.018 -98.082 1.00 83.38 408 LYS A CA 1
ATOM 3376 C C . LYS A 1 408 ? 64.799 -4.258 -98.421 1.00 83.38 408 LYS A C 1
ATOM 3378 O O . LYS A 1 408 ? 65.629 -4.197 -99.329 1.00 83.38 408 LYS A O 1
ATOM 3383 N N . ARG A 1 409 ? 64.629 -5.377 -97.705 1.00 86.25 409 ARG A N 1
ATOM 3384 C CA . ARG A 1 409 ? 65.278 -6.656 -98.059 1.00 86.25 409 ARG A CA 1
ATOM 3385 C C . ARG A 1 409 ? 64.680 -7.249 -99.333 1.00 86.25 409 ARG A C 1
ATOM 3387 O O . ARG A 1 409 ? 65.436 -7.749 -100.162 1.00 86.25 409 ARG A O 1
ATOM 3394 N N . CYS A 1 410 ? 63.363 -7.160 -99.506 1.00 86.25 410 CYS A N 1
ATOM 3395 C CA . CYS A 1 410 ? 62.671 -7.600 -100.714 1.00 86.25 410 CYS A CA 1
ATOM 3396 C C . CYS A 1 410 ? 63.125 -6.790 -101.938 1.00 86.25 410 CYS A C 1
ATOM 3398 O O . CYS A 1 410 ? 63.554 -7.380 -102.927 1.00 86.25 410 CYS A O 1
ATOM 3400 N N . PHE A 1 411 ? 63.168 -5.457 -101.835 1.00 85.00 411 PHE A N 1
ATOM 3401 C CA . PHE A 1 411 ? 63.691 -4.587 -102.893 1.00 85.00 411 PHE A CA 1
ATOM 3402 C C . PHE A 1 411 ? 65.149 -4.894 -103.232 1.00 85.00 411 PHE A C 1
ATOM 3404 O O . PHE A 1 411 ? 65.470 -5.051 -104.405 1.00 85.00 411 PHE A O 1
ATOM 3411 N N . ARG A 1 412 ? 66.017 -5.090 -102.228 1.00 86.94 412 ARG A N 1
ATOM 3412 C CA . ARG A 1 412 ? 67.404 -5.518 -102.476 1.00 86.94 412 ARG A CA 1
ATOM 3413 C C . ARG A 1 412 ? 67.479 -6.850 -103.220 1.00 86.94 412 ARG A C 1
ATOM 3415 O O . ARG A 1 412 ? 68.283 -6.979 -104.135 1.00 86.94 412 ARG A O 1
ATOM 3422 N N . ARG A 1 413 ? 66.629 -7.818 -102.867 1.00 87.00 413 ARG A N 1
ATOM 3423 C CA . ARG A 1 413 ? 66.513 -9.094 -103.592 1.00 87.00 413 ARG A CA 1
ATOM 3424 C C . ARG A 1 413 ? 66.089 -8.885 -105.047 1.00 87.00 413 ARG A C 1
ATOM 3426 O O . ARG A 1 413 ? 66.706 -9.457 -105.941 1.00 87.00 413 ARG A O 1
ATOM 3433 N N . ILE A 1 414 ? 65.081 -8.049 -105.287 1.00 85.00 414 ILE A N 1
ATOM 3434 C CA . ILE A 1 414 ? 64.609 -7.711 -106.636 1.00 85.00 414 ILE A CA 1
ATOM 3435 C C . ILE A 1 414 ? 65.724 -7.051 -107.454 1.00 85.00 414 ILE A C 1
ATOM 3437 O O . ILE A 1 414 ? 65.957 -7.456 -108.591 1.00 85.00 414 ILE A O 1
ATOM 3441 N N . ASP A 1 415 ? 66.461 -6.101 -106.880 1.00 85.38 415 ASP A N 1
ATOM 3442 C CA . ASP A 1 415 ? 67.574 -5.443 -107.569 1.00 85.38 415 ASP A CA 1
ATOM 3443 C C . ASP A 1 415 ? 68.714 -6.416 -107.888 1.00 85.38 415 ASP A C 1
ATOM 3445 O O . ASP A 1 415 ? 69.257 -6.373 -108.992 1.00 85.38 415 ASP A O 1
ATOM 3449 N N . THR A 1 416 ? 69.035 -7.348 -106.982 1.00 85.38 416 THR A N 1
ATOM 3450 C CA . THR A 1 416 ? 70.019 -8.400 -107.282 1.00 85.38 416 THR A CA 1
ATOM 3451 C C . THR A 1 416 ? 69.553 -9.333 -108.397 1.00 85.38 416 THR A C 1
ATOM 3453 O O . THR A 1 416 ? 70.356 -9.670 -109.260 1.00 85.38 416 THR A O 1
ATOM 3456 N N . MET A 1 417 ? 68.266 -9.703 -108.448 1.00 82.19 417 MET A N 1
ATOM 3457 C CA . MET A 1 417 ? 67.734 -10.504 -109.560 1.00 82.19 417 MET A CA 1
ATOM 3458 C C . MET A 1 417 ? 67.820 -9.741 -110.883 1.00 82.19 417 MET A C 1
ATOM 3460 O O . MET A 1 417 ? 68.289 -10.297 -111.867 1.00 82.19 417 MET A O 1
ATOM 3464 N N . ARG A 1 418 ? 67.477 -8.447 -110.897 1.00 82.31 418 ARG A N 1
ATOM 3465 C CA . ARG A 1 418 ? 67.612 -7.595 -112.091 1.00 82.31 418 ARG A CA 1
ATOM 3466 C C . ARG A 1 418 ? 69.060 -7.432 -112.549 1.00 82.31 418 ARG A C 1
ATOM 3468 O O . ARG A 1 418 ? 69.315 -7.322 -113.743 1.00 82.31 418 ARG A O 1
ATOM 3475 N N . GLN A 1 419 ? 70.017 -7.380 -111.621 1.00 80.00 419 GLN A N 1
ATOM 3476 C CA . GLN A 1 419 ? 71.441 -7.362 -111.965 1.00 80.00 419 GLN A CA 1
ATOM 3477 C C . GLN A 1 419 ? 71.897 -8.695 -112.557 1.00 80.00 419 GLN A C 1
ATOM 3479 O O . GLN A 1 419 ? 72.639 -8.685 -113.531 1.00 80.00 419 GLN A O 1
ATOM 3484 N N . ILE A 1 420 ? 71.429 -9.823 -112.015 1.00 80.38 420 ILE A N 1
ATOM 3485 C CA . ILE A 1 420 ? 71.698 -11.148 -112.585 1.00 80.38 420 ILE A CA 1
ATOM 3486 C C . ILE A 1 420 ? 71.082 -11.260 -113.982 1.00 80.38 420 ILE A C 1
ATOM 3488 O O . ILE A 1 420 ? 71.767 -11.709 -114.888 1.00 80.38 420 ILE A O 1
ATOM 3492 N N . GLU A 1 421 ? 69.847 -10.796 -114.191 1.00 75.94 421 GLU A N 1
ATOM 3493 C CA . GLU A 1 421 ? 69.212 -10.763 -115.517 1.00 75.94 421 GLU A CA 1
ATOM 3494 C C . GLU A 1 421 ? 69.989 -9.885 -116.504 1.00 75.94 421 GLU A C 1
ATOM 3496 O O . GLU A 1 421 ? 70.232 -10.303 -117.632 1.00 75.94 421 GLU A O 1
ATOM 3501 N N . ARG A 1 422 ? 70.433 -8.689 -116.091 1.00 75.06 422 ARG A N 1
ATOM 3502 C CA . ARG A 1 422 ? 71.277 -7.833 -116.941 1.00 75.06 422 ARG A CA 1
ATOM 3503 C C . ARG A 1 422 ? 72.610 -8.485 -117.274 1.00 75.06 422 ARG A C 1
ATOM 3505 O O . ARG A 1 422 ? 73.028 -8.422 -118.422 1.00 75.06 422 ARG A O 1
ATOM 3512 N N . ASN A 1 423 ? 73.271 -9.094 -116.293 1.00 73.75 423 ASN A N 1
ATOM 3513 C CA . ASN A 1 423 ? 74.546 -9.771 -116.509 1.00 73.75 423 ASN A CA 1
ATOM 3514 C C . ASN A 1 423 ? 74.368 -11.016 -117.384 1.00 73.75 423 ASN A C 1
ATOM 3516 O O . ASN A 1 423 ? 75.176 -11.232 -118.277 1.00 73.75 423 ASN A O 1
ATOM 3520 N N . GLY A 1 424 ? 73.281 -11.769 -117.196 1.00 72.81 424 GLY A N 1
ATOM 3521 C CA . GLY A 1 424 ? 72.905 -12.899 -118.041 1.00 72.81 424 GLY A CA 1
ATOM 3522 C C . GLY A 1 424 ? 72.628 -12.474 -119.482 1.00 72.81 424 GLY A C 1
ATOM 3523 O O . GLY A 1 424 ? 73.148 -13.091 -120.400 1.00 72.81 424 GLY A O 1
ATOM 3524 N N . ALA A 1 425 ? 71.919 -11.362 -119.695 1.00 69.50 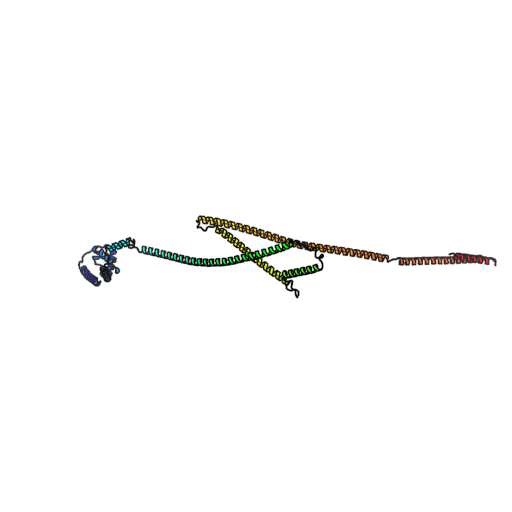425 ALA A N 1
ATOM 3525 C CA . ALA A 1 425 ? 71.721 -10.793 -121.030 1.00 69.50 425 ALA A CA 1
ATOM 3526 C C . ALA A 1 425 ? 73.042 -10.327 -121.674 1.00 69.50 425 ALA A C 1
ATOM 3528 O O . ALA A 1 425 ? 73.210 -10.412 -122.889 1.00 69.50 425 ALA A O 1
ATOM 3529 N N . LEU A 1 426 ? 73.995 -9.845 -120.868 1.00 67.94 426 LEU A N 1
ATOM 3530 C CA . LEU A 1 426 ? 75.330 -9.448 -121.322 1.00 67.94 426 LEU A CA 1
ATOM 3531 C C . LEU A 1 426 ? 76.187 -10.668 -121.693 1.00 67.94 426 LEU A C 1
ATOM 3533 O O . LEU A 1 426 ? 76.889 -10.633 -122.701 1.00 67.94 426 LEU A O 1
ATOM 3537 N N . GLU A 1 427 ? 76.098 -11.749 -120.917 1.00 71.44 427 GLU A N 1
ATOM 3538 C CA . GLU A 1 427 ? 76.741 -13.034 -121.208 1.00 71.44 427 GLU A CA 1
ATOM 3539 C C . GLU A 1 427 ? 76.126 -13.723 -122.433 1.00 71.44 427 GLU A C 1
ATOM 3541 O O . GLU A 1 427 ? 76.877 -14.206 -123.277 1.00 71.44 427 GLU A O 1
ATOM 3546 N N . GLU A 1 428 ? 74.799 -13.705 -122.600 1.00 69.56 428 GLU A N 1
ATOM 3547 C CA . GLU A 1 428 ? 74.122 -14.187 -123.814 1.00 69.56 428 GLU A CA 1
ATOM 3548 C C . GLU A 1 428 ? 74.524 -13.363 -125.039 1.00 69.56 428 GLU A C 1
ATOM 3550 O O . GLU A 1 428 ? 74.909 -13.935 -126.054 1.00 69.56 428 GLU A O 1
ATOM 3555 N N . ALA A 1 429 ? 74.548 -12.029 -124.945 1.00 65.75 429 ALA A N 1
ATOM 3556 C CA . ALA A 1 429 ? 75.011 -11.174 -126.039 1.00 65.75 429 ALA A CA 1
ATOM 3557 C C . ALA A 1 429 ? 76.490 -11.426 -126.396 1.00 65.75 429 ALA A C 1
ATOM 3559 O O . ALA A 1 429 ? 76.878 -11.338 -127.566 1.00 65.75 429 ALA A O 1
ATOM 3560 N N . TYR A 1 430 ? 77.326 -11.754 -125.405 1.00 71.00 430 TYR A N 1
ATOM 3561 C CA . TYR A 1 430 ? 78.723 -12.131 -125.619 1.00 71.00 430 TYR A CA 1
ATOM 3562 C C . TYR A 1 430 ? 78.854 -13.534 -126.235 1.00 71.00 430 TYR A C 1
ATOM 3564 O O . TYR A 1 430 ? 79.681 -13.745 -127.126 1.00 71.00 430 TYR A O 1
ATOM 3572 N N . GLY A 1 431 ? 78.009 -14.476 -125.812 1.00 71.00 431 GLY A N 1
ATOM 3573 C CA . GLY A 1 431 ? 77.885 -15.814 -126.389 1.00 71.00 431 GLY A CA 1
ATOM 3574 C C . GLY A 1 431 ? 77.431 -15.776 -127.849 1.00 71.00 431 GLY A C 1
ATOM 3575 O O . GLY A 1 431 ? 78.066 -16.396 -128.700 1.00 71.00 431 GLY A O 1
ATOM 3576 N N . ASP A 1 432 ? 76.416 -14.972 -128.164 1.00 71.31 432 ASP A N 1
ATOM 3577 C CA . ASP A 1 432 ? 75.925 -14.737 -129.524 1.00 71.31 432 ASP A CA 1
ATOM 3578 C C . ASP A 1 432 ? 76.995 -14.094 -130.413 1.00 71.31 432 ASP A C 1
ATOM 3580 O O . ASP A 1 432 ? 77.143 -14.457 -131.582 1.00 71.31 432 ASP A O 1
ATOM 3584 N N . TYR A 1 433 ? 77.788 -13.167 -129.868 1.00 70.12 433 TYR A N 1
ATOM 3585 C CA . TYR A 1 433 ? 78.918 -12.575 -130.582 1.00 70.12 433 TYR A CA 1
ATOM 3586 C C . TYR A 1 433 ? 80.016 -13.605 -130.885 1.00 70.12 433 TYR A C 1
ATOM 3588 O O . TYR A 1 433 ? 80.516 -13.654 -132.012 1.00 70.12 433 TYR A O 1
ATOM 3596 N N . LEU A 1 434 ? 80.369 -14.459 -129.920 1.00 73.31 434 LEU A N 1
ATOM 3597 C CA . LEU A 1 434 ? 81.320 -15.552 -130.137 1.00 73.31 434 LEU A CA 1
ATOM 3598 C C . LEU A 1 434 ? 80.795 -16.560 -131.164 1.00 73.31 434 LEU A C 1
ATOM 3600 O O . LEU A 1 434 ? 81.541 -16.955 -132.057 1.00 73.31 434 LEU A O 1
ATOM 3604 N N . ALA A 1 435 ? 79.516 -16.931 -131.096 1.00 72.06 435 ALA A N 1
ATOM 3605 C CA . ALA A 1 435 ? 78.889 -17.821 -132.069 1.00 72.06 435 ALA A CA 1
ATOM 3606 C C . ALA A 1 435 ? 78.900 -17.221 -133.487 1.00 72.06 435 ALA A C 1
ATOM 3608 O O . ALA A 1 435 ? 79.215 -17.919 -134.450 1.00 72.06 435 ALA A O 1
ATOM 3609 N N . GLN A 1 436 ? 78.633 -15.916 -133.625 1.00 69.88 436 GLN A N 1
ATOM 3610 C CA . GLN A 1 436 ? 78.716 -15.207 -134.908 1.00 69.88 436 GLN A CA 1
ATOM 3611 C C . GLN A 1 436 ? 80.156 -15.110 -135.434 1.00 69.88 436 GLN A C 1
ATOM 3613 O O . GLN A 1 436 ? 80.372 -15.264 -136.636 1.00 69.88 436 GLN A O 1
ATOM 3618 N N . LEU A 1 437 ? 81.149 -14.914 -134.561 1.00 65.94 437 LEU A N 1
ATOM 3619 C CA . LEU A 1 437 ? 82.568 -14.961 -134.931 1.00 65.94 437 LEU A CA 1
ATOM 3620 C C . LEU A 1 437 ? 82.996 -16.355 -135.406 1.00 65.94 437 LEU A C 1
ATOM 3622 O O . LEU A 1 437 ? 83.653 -16.457 -136.440 1.00 65.94 437 LEU A O 1
ATOM 3626 N N . TYR A 1 438 ? 82.588 -17.416 -134.704 1.00 69.62 438 TYR A N 1
ATOM 3627 C CA . TYR A 1 438 ? 82.857 -18.798 -135.115 1.00 69.62 438 TYR A CA 1
ATOM 3628 C C . TYR A 1 438 ? 82.161 -19.159 -136.435 1.00 69.62 438 TYR A C 1
ATOM 3630 O O . TYR A 1 438 ? 82.744 -19.850 -137.268 1.00 69.62 438 TYR A O 1
ATOM 3638 N N . ALA A 1 439 ? 80.941 -18.666 -136.670 1.00 66.81 439 ALA A N 1
ATOM 3639 C CA . ALA A 1 439 ? 80.242 -18.855 -137.941 1.00 66.81 439 ALA A CA 1
ATOM 3640 C C . ALA A 1 439 ? 80.943 -18.126 -139.102 1.00 66.81 439 ALA A C 1
ATOM 3642 O O . ALA A 1 439 ? 81.015 -18.658 -140.208 1.00 66.81 439 ALA A O 1
ATOM 3643 N N . LEU A 1 440 ? 81.503 -16.937 -138.855 1.00 64.06 440 LEU A N 1
ATOM 3644 C CA . LEU A 1 440 ? 82.278 -16.186 -139.847 1.00 64.06 440 LEU A CA 1
ATOM 3645 C C . LEU A 1 440 ? 83.652 -16.817 -140.126 1.00 64.06 440 LEU A C 1
ATOM 3647 O O . LEU A 1 440 ? 84.076 -16.818 -141.280 1.00 64.06 440 LEU A O 1
ATOM 3651 N N . SER A 1 441 ? 84.321 -17.405 -139.127 1.00 60.00 441 SER A N 1
ATOM 3652 C CA . SER A 1 441 ? 85.559 -18.164 -139.359 1.00 60.00 441 SER A CA 1
ATOM 3653 C C . SER A 1 441 ? 85.292 -19.489 -140.085 1.00 60.00 441 SER A C 1
ATOM 3655 O O . SER A 1 441 ? 86.023 -19.835 -141.005 1.00 60.00 441 SER A O 1
ATOM 3657 N N . ALA A 1 442 ? 84.190 -20.183 -139.774 1.00 59.44 442 ALA A N 1
ATOM 3658 C CA . ALA A 1 442 ? 83.762 -21.382 -140.506 1.00 59.44 442 ALA A CA 1
ATOM 3659 C C . ALA A 1 442 ? 83.315 -21.081 -141.957 1.00 59.44 442 ALA A C 1
ATOM 3661 O O . ALA A 1 442 ? 83.496 -21.906 -142.856 1.00 59.44 442 ALA A O 1
ATOM 3662 N N . ALA A 1 443 ? 82.769 -19.886 -142.215 1.00 58.53 443 ALA A N 1
ATOM 3663 C CA . ALA A 1 443 ? 82.460 -19.410 -143.566 1.00 58.53 443 ALA A CA 1
ATOM 3664 C C . ALA A 1 443 ? 83.722 -19.040 -144.376 1.00 58.53 443 ALA A C 1
ATOM 3666 O O . ALA A 1 443 ? 83.693 -19.111 -145.601 1.00 58.53 443 ALA A O 1
ATOM 3667 N N . GLN A 1 444 ? 84.834 -18.690 -143.716 1.00 55.75 444 GLN A N 1
ATOM 3668 C CA . GLN A 1 444 ? 86.138 -18.485 -144.363 1.00 55.75 444 GLN A CA 1
ATOM 3669 C C . GLN A 1 444 ? 86.861 -19.801 -144.697 1.00 55.75 444 GLN A C 1
ATOM 3671 O O . GLN A 1 444 ? 87.568 -19.856 -145.701 1.00 55.75 444 GLN A O 1
ATOM 3676 N N . ASP A 1 445 ? 86.639 -20.867 -143.923 1.00 54.12 445 ASP A N 1
ATOM 3677 C CA . ASP A 1 445 ? 87.244 -22.186 -144.169 1.00 54.12 445 ASP A CA 1
ATOM 3678 C C . ASP A 1 445 ? 86.502 -23.026 -145.232 1.00 54.12 445 ASP A C 1
ATOM 3680 O O . ASP A 1 445 ? 87.026 -24.032 -145.708 1.00 54.12 445 ASP A O 1
ATOM 3684 N N . SER A 1 446 ? 85.304 -22.609 -145.660 1.00 47.97 446 SER A N 1
ATOM 3685 C CA . SER A 1 446 ? 84.491 -23.314 -146.671 1.00 47.97 446 SER A CA 1
ATOM 3686 C C . SER A 1 446 ? 84.563 -22.721 -148.088 1.00 47.97 446 SER A C 1
ATOM 3688 O O . SER A 1 446 ? 83.972 -23.278 -149.012 1.00 47.97 446 SER A O 1
ATOM 3690 N N . SER A 1 447 ? 85.345 -21.657 -148.304 1.00 47.12 447 SER A N 1
ATOM 3691 C CA . SER A 1 447 ? 85.634 -21.086 -149.631 1.00 47.12 447 SER A CA 1
ATOM 3692 C C . SER A 1 447 ? 87.115 -21.222 -150.006 1.00 47.12 447 SER A C 1
ATOM 3694 O O . SER A 1 447 ? 87.768 -20.262 -150.418 1.00 47.12 447 SER A O 1
ATOM 3696 N N . ALA A 1 448 ? 87.665 -22.424 -149.837 1.00 43.38 448 ALA A N 1
ATOM 3697 C CA . ALA A 1 448 ? 88.974 -22.795 -150.353 1.00 43.38 448 ALA A CA 1
ATOM 3698 C C . ALA A 1 448 ? 88.844 -23.269 -151.808 1.00 43.38 448 ALA A C 1
ATOM 3700 O O . ALA A 1 448 ? 88.659 -24.454 -152.042 1.00 43.38 448 ALA A O 1
ATOM 3701 N N . GLU A 1 449 ? 88.942 -22.351 -152.776 1.00 42.06 449 GLU A N 1
ATOM 3702 C CA . GLU A 1 449 ? 89.576 -22.608 -154.078 1.00 42.06 449 GLU A CA 1
ATOM 3703 C C . GLU A 1 449 ? 89.723 -21.310 -154.902 1.00 42.06 449 GLU A C 1
ATOM 3705 O O . GLU A 1 449 ? 88.754 -20.694 -155.324 1.00 42.06 449 GLU A O 1
ATOM 3710 N N . GLN A 1 450 ? 90.987 -20.973 -155.187 1.00 38.69 450 GLN A N 1
ATOM 3711 C CA . GLN A 1 450 ? 91.492 -20.115 -156.273 1.00 38.69 450 GLN A CA 1
ATOM 3712 C C . GLN A 1 450 ? 91.603 -18.579 -156.094 1.00 38.69 450 GLN A C 1
ATOM 3714 O O . GLN A 1 450 ? 90.711 -17.799 -156.392 1.00 38.69 450 GLN A O 1
ATOM 3719 N N . ARG A 1 451 ? 92.881 -18.215 -155.888 1.00 36.38 451 ARG A N 1
ATOM 3720 C CA . ARG A 1 451 ? 93.651 -17.005 -156.252 1.00 36.38 451 ARG A CA 1
ATOM 3721 C C . ARG A 1 451 ? 93.776 -15.868 -155.222 1.00 36.38 451 ARG A C 1
ATOM 3723 O O . ARG A 1 451 ? 92.786 -15.406 -154.673 1.00 36.38 451 ARG A O 1
ATOM 3730 N N . PRO A 1 452 ? 95.019 -15.410 -154.952 1.00 41.94 452 PRO A N 1
ATOM 3731 C CA . PRO A 1 452 ? 95.319 -14.569 -153.806 1.00 41.94 452 PRO A CA 1
ATOM 3732 C C . PRO A 1 452 ? 95.340 -13.083 -154.170 1.00 41.94 452 PRO A C 1
ATOM 3734 O O . PRO A 1 452 ? 95.838 -12.694 -155.224 1.00 41.94 452 PRO A O 1
ATOM 3737 N N . GLY A 1 453 ? 94.907 -12.264 -153.213 1.00 46.53 453 GLY A N 1
ATOM 3738 C CA . GLY A 1 453 ? 95.268 -10.851 -153.150 1.00 46.53 453 GLY A CA 1
ATOM 3739 C C . GLY A 1 453 ? 94.216 -9.898 -153.698 1.00 46.53 453 GLY A C 1
ATOM 3740 O O . GLY A 1 453 ? 94.474 -9.255 -154.698 1.00 46.53 453 GLY A O 1
ATOM 3741 N N . GLU A 1 454 ? 93.064 -9.804 -153.023 1.00 46.53 454 GLU A N 1
ATOM 3742 C CA . GLU A 1 454 ? 92.305 -8.547 -152.821 1.00 46.53 454 GLU A CA 1
ATOM 3743 C C . GLU A 1 454 ? 91.024 -8.759 -151.976 1.00 46.53 454 GLU A C 1
ATOM 3745 O O . GLU A 1 454 ? 90.520 -7.817 -151.365 1.00 46.53 454 GLU A O 1
ATOM 3750 N N . GLU A 1 455 ? 90.545 -10.000 -151.808 1.00 50.75 455 GLU A N 1
ATOM 3751 C CA . GLU A 1 455 ? 89.293 -10.293 -151.076 1.00 50.75 455 GLU A CA 1
ATOM 3752 C C . GLU A 1 455 ? 89.410 -10.286 -149.534 1.00 50.75 455 GLU A C 1
ATOM 3754 O O . GLU A 1 455 ? 88.426 -10.032 -148.834 1.00 50.75 455 GLU A O 1
ATOM 3759 N N . SER A 1 456 ? 90.619 -10.441 -148.978 1.00 53.94 456 SER A N 1
ATOM 3760 C CA . SER A 1 456 ? 90.870 -10.451 -147.520 1.00 53.94 456 SER A CA 1
ATOM 3761 C C . SER A 1 456 ? 90.562 -9.103 -146.832 1.00 53.94 456 SER A C 1
ATOM 3763 O O . SER A 1 456 ? 90.104 -9.051 -145.689 1.00 53.94 456 SER A O 1
ATOM 3765 N N . ILE A 1 457 ? 90.696 -7.984 -147.555 1.00 56.06 457 ILE A N 1
ATOM 3766 C CA . ILE A 1 457 ? 90.438 -6.636 -147.015 1.00 56.06 457 ILE A CA 1
ATOM 3767 C C . ILE A 1 457 ? 88.925 -6.367 -146.886 1.00 56.06 457 ILE A C 1
ATOM 3769 O O . ILE A 1 457 ? 88.496 -5.601 -146.018 1.00 56.06 457 ILE A O 1
ATOM 3773 N N . ARG A 1 458 ? 88.087 -7.031 -147.698 1.00 57.09 458 ARG A N 1
ATOM 3774 C CA . ARG A 1 458 ? 86.623 -6.895 -147.625 1.00 57.09 458 ARG A CA 1
ATOM 3775 C C . ARG A 1 458 ? 86.042 -7.622 -146.415 1.00 57.09 458 ARG A C 1
ATOM 3777 O O . ARG A 1 458 ? 85.218 -7.032 -145.721 1.00 57.09 458 ARG A O 1
ATOM 3784 N N . GLY A 1 459 ? 86.520 -8.833 -146.118 1.00 59.34 459 GLY A N 1
ATOM 3785 C CA . GLY A 1 459 ? 86.104 -9.596 -144.934 1.00 59.34 459 GLY A CA 1
ATOM 3786 C C . GLY A 1 459 ? 86.426 -8.865 -143.628 1.00 59.34 459 GLY A C 1
ATOM 3787 O O . GLY A 1 459 ? 85.543 -8.650 -142.802 1.00 59.34 459 GLY A O 1
ATOM 3788 N N . MET A 1 460 ? 87.652 -8.349 -143.495 1.00 58.44 460 MET A N 1
ATOM 3789 C CA . MET A 1 460 ? 88.087 -7.585 -142.316 1.00 58.44 460 MET A CA 1
ATOM 3790 C C . MET A 1 460 ? 87.254 -6.307 -142.094 1.00 58.44 460 MET A C 1
ATOM 3792 O O . MET A 1 460 ? 86.932 -5.948 -140.960 1.00 58.44 460 MET A O 1
ATOM 3796 N N . LYS A 1 461 ? 86.864 -5.618 -143.177 1.00 61.50 461 LYS A N 1
ATOM 3797 C CA . LYS A 1 461 ? 86.041 -4.399 -143.109 1.00 61.50 461 LYS A CA 1
ATOM 3798 C C . LYS A 1 461 ? 84.607 -4.690 -142.660 1.00 61.50 461 LYS A C 1
ATOM 3800 O O . LYS A 1 461 ? 84.050 -3.899 -141.901 1.00 61.50 461 LYS A O 1
ATOM 3805 N N . VAL A 1 462 ? 84.031 -5.815 -143.087 1.00 63.19 462 VAL A N 1
ATOM 3806 C CA . VAL A 1 462 ? 82.699 -6.259 -142.646 1.00 63.19 462 VAL A CA 1
ATOM 3807 C C . VAL A 1 462 ? 82.731 -6.641 -141.164 1.00 63.19 462 VAL A C 1
ATOM 3809 O O . VAL A 1 462 ? 81.900 -6.154 -140.399 1.00 63.19 462 VAL A O 1
ATOM 3812 N N . SER A 1 463 ? 83.743 -7.388 -140.716 1.00 59.59 463 SER A N 1
ATOM 3813 C CA . SER A 1 463 ? 83.911 -7.751 -139.300 1.00 59.59 463 SER A CA 1
ATOM 3814 C C . SER A 1 463 ? 84.081 -6.525 -138.390 1.00 59.59 463 SER A C 1
ATOM 3816 O O . SER A 1 463 ? 83.454 -6.436 -137.334 1.00 59.59 463 SER A O 1
ATOM 3818 N N . LEU A 1 464 ? 84.852 -5.520 -138.823 1.00 62.09 464 LEU A N 1
ATOM 3819 C CA . LEU A 1 464 ? 85.020 -4.258 -138.088 1.00 62.09 464 LEU A CA 1
ATOM 3820 C C . LEU A 1 464 ? 83.749 -3.389 -138.084 1.00 62.09 464 LEU A C 1
ATOM 3822 O O . LEU A 1 464 ? 83.452 -2.732 -137.084 1.00 62.09 464 LEU A O 1
ATOM 3826 N N . GLN A 1 465 ? 82.960 -3.399 -139.164 1.00 64.19 465 GLN A N 1
ATOM 3827 C CA . GLN A 1 465 ? 81.659 -2.722 -139.194 1.00 64.19 465 GLN A CA 1
ATOM 3828 C C . GLN A 1 465 ? 80.646 -3.389 -138.255 1.00 64.19 465 GLN A C 1
ATOM 3830 O O . GLN A 1 465 ? 79.955 -2.671 -137.525 1.00 64.19 465 GLN A O 1
ATOM 3835 N N . HIS A 1 466 ? 80.615 -4.725 -138.197 1.00 63.38 466 HIS A N 1
ATOM 3836 C CA . HIS A 1 466 ? 79.797 -5.475 -137.239 1.00 63.38 466 HIS A CA 1
ATOM 3837 C C . HIS A 1 466 ? 80.197 -5.174 -135.787 1.00 63.38 466 HIS A C 1
ATOM 3839 O O . HIS A 1 466 ? 79.321 -4.892 -134.968 1.00 63.38 466 HIS A O 1
ATOM 3845 N N . PHE A 1 467 ? 81.498 -5.111 -135.486 1.00 64.75 467 PHE A N 1
ATOM 3846 C CA . PHE A 1 467 ? 81.997 -4.709 -134.166 1.00 64.75 467 PHE A CA 1
ATOM 3847 C C . PHE A 1 467 ? 81.566 -3.280 -133.786 1.00 64.75 467 PHE A C 1
ATOM 3849 O O . PHE A 1 467 ? 81.080 -3.047 -132.679 1.00 64.75 467 PHE A O 1
ATOM 3856 N N . SER A 1 468 ? 81.636 -2.324 -134.724 1.00 64.06 468 SER A N 1
ATOM 3857 C CA . SER A 1 468 ? 81.171 -0.944 -134.485 1.00 64.06 468 SER A CA 1
ATOM 3858 C C . SER A 1 468 ? 79.657 -0.853 -134.238 1.00 64.06 468 SER A C 1
ATOM 3860 O O . SER A 1 468 ? 79.200 -0.046 -133.427 1.00 64.06 468 SER A O 1
ATOM 3862 N N . GLY A 1 469 ? 78.870 -1.704 -134.908 1.00 67.81 469 GLY A N 1
ATOM 3863 C CA . GLY A 1 469 ? 77.421 -1.786 -134.725 1.00 67.81 469 GLY A CA 1
ATOM 3864 C C . GLY A 1 469 ? 77.020 -2.475 -133.419 1.00 67.81 469 GLY A C 1
ATOM 3865 O O . GLY A 1 469 ? 75.946 -2.198 -132.888 1.00 67.81 469 GLY A O 1
ATOM 3866 N N . LEU A 1 470 ? 77.870 -3.353 -132.885 1.00 63.03 470 LEU A N 1
ATOM 3867 C CA . LEU A 1 470 ? 77.660 -4.020 -131.601 1.00 63.03 470 LEU A CA 1
ATOM 3868 C C . LEU A 1 470 ? 78.019 -3.095 -130.428 1.00 63.03 470 LEU A C 1
ATOM 3870 O O . LEU A 1 470 ? 77.225 -2.963 -129.502 1.00 63.03 470 LEU A O 1
ATOM 3874 N N . LEU A 1 471 ? 79.119 -2.340 -130.533 1.00 63.22 471 LEU A N 1
ATOM 3875 C CA . LEU A 1 471 ? 79.480 -1.287 -129.572 1.00 63.22 471 LEU A CA 1
ATOM 3876 C C . LEU A 1 471 ? 78.393 -0.211 -129.431 1.00 63.22 471 LEU A C 1
ATOM 3878 O O . LEU A 1 471 ? 78.096 0.216 -128.320 1.00 63.22 471 LEU A O 1
ATOM 3882 N N . LYS A 1 472 ? 77.754 0.195 -130.538 1.00 63.12 472 LYS A N 1
ATOM 3883 C CA . LYS A 1 472 ? 76.625 1.142 -130.497 1.00 63.12 472 LYS A CA 1
ATOM 3884 C C . LYS A 1 472 ? 75.367 0.569 -129.843 1.00 63.12 472 LYS A C 1
ATOM 3886 O O . LYS A 1 472 ? 74.625 1.325 -129.228 1.00 63.12 472 LYS A O 1
ATOM 3891 N N . ARG A 1 473 ? 75.11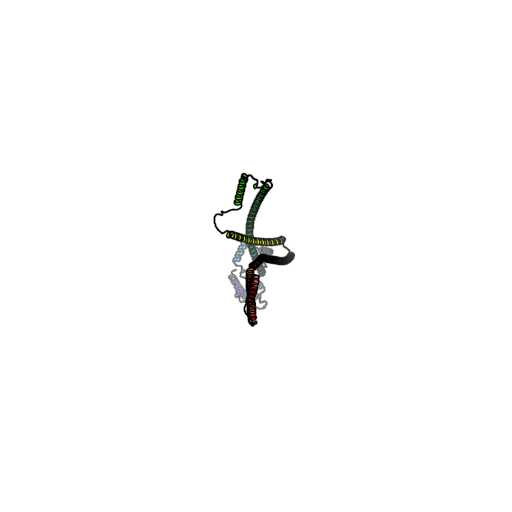3 -0.737 -129.985 1.00 64.06 473 ARG A N 1
ATOM 3892 C CA . ARG A 1 473 ? 73.964 -1.400 -129.347 1.00 64.06 473 ARG A CA 1
ATOM 3893 C C . ARG A 1 473 ? 74.189 -1.589 -127.848 1.00 64.06 473 ARG A C 1
ATOM 3895 O O . ARG A 1 473 ? 73.291 -1.289 -127.075 1.00 64.06 473 ARG A O 1
ATOM 3902 N N . LEU A 1 474 ? 75.404 -1.965 -127.448 1.00 58.69 474 LEU A N 1
ATOM 3903 C CA . LEU A 1 474 ? 75.791 -2.082 -126.039 1.00 58.69 474 LEU A CA 1
ATOM 3904 C C . LEU A 1 474 ? 75.866 -0.732 -125.311 1.00 58.69 474 LEU A C 1
ATOM 3906 O O . LEU A 1 474 ? 75.700 -0.702 -124.102 1.00 58.69 474 LEU A O 1
ATOM 3910 N N . SER A 1 475 ? 76.099 0.387 -126.009 1.00 57.06 475 SER A N 1
ATOM 3911 C CA . SER A 1 475 ? 76.085 1.717 -125.377 1.00 57.06 475 SER A CA 1
ATOM 3912 C C . SER A 1 475 ? 74.685 2.334 -125.248 1.00 57.06 475 SER A C 1
ATOM 3914 O O . SER A 1 475 ? 74.570 3.448 -124.743 1.00 57.06 475 SER A O 1
ATOM 3916 N N . GLN A 1 476 ? 73.645 1.693 -125.796 1.00 54.03 476 GLN A N 1
ATOM 3917 C CA . GLN A 1 476 ? 72.259 2.189 -125.796 1.00 54.03 476 GLN A CA 1
ATOM 3918 C C . GLN A 1 476 ? 71.307 1.349 -124.924 1.00 54.03 476 GLN A C 1
ATOM 3920 O O . GLN A 1 476 ? 70.137 1.713 -124.803 1.00 54.03 476 GLN A O 1
ATOM 3925 N N . GLN A 1 477 ? 71.796 0.266 -124.313 1.00 50.62 477 GLN A N 1
ATOM 3926 C CA . GLN A 1 477 ? 71.118 -0.543 -123.288 1.00 50.62 477 GLN A CA 1
ATOM 3927 C C . GLN A 1 477 ? 71.760 -0.296 -121.922 1.00 50.62 477 GLN A C 1
ATOM 3929 O O . GLN A 1 477 ? 71.031 -0.433 -120.911 1.00 50.62 477 GLN A O 1
#

pLDDT: mean 73.18, std 17.8, range [29.06, 96.12]